Protein AF-A0A0S4IY83-F1 (afdb_monomer)

Mean predicted aligned error: 15.03 Å

Structure (mmCIF, N/CA/C/O backbone):
data_AF-A0A0S4IY83-F1
#
_entry.id   AF-A0A0S4IY83-F1
#
loop_
_atom_site.group_PDB
_atom_site.id
_atom_site.type_symbol
_atom_site.label_atom_id
_atom_site.label_alt_id
_atom_site.label_comp_id
_atom_site.label_asym_id
_atom_site.label_entity_id
_atom_site.label_seq_id
_atom_site.pdbx_PDB_ins_code
_atom_site.Cartn_x
_atom_site.Cartn_y
_atom_site.Cartn_z
_atom_site.occupancy
_atom_site.B_iso_or_equiv
_atom_site.auth_seq_id
_atom_site.auth_comp_id
_atom_site.auth_asym_id
_atom_site.auth_atom_id
_atom_site.pdbx_PDB_model_num
ATOM 1 N N . MET A 1 1 ? 29.555 -14.032 -31.948 1.00 57.41 1 MET A N 1
ATOM 2 C CA . MET A 1 1 ? 28.504 -14.572 -31.059 1.00 57.41 1 MET A CA 1
ATOM 3 C C . MET A 1 1 ? 28.867 -16.002 -30.697 1.00 57.41 1 MET A C 1
ATOM 5 O O . MET A 1 1 ? 29.232 -16.735 -31.604 1.00 57.41 1 MET A O 1
ATOM 9 N N . THR A 1 2 ? 28.786 -16.390 -29.423 1.00 47.66 2 THR A N 1
ATOM 10 C CA . THR A 1 2 ? 29.000 -17.779 -28.971 1.00 47.66 2 THR A CA 1
ATOM 11 C C . THR A 1 2 ? 27.714 -18.272 -28.312 1.00 47.66 2 THR A C 1
ATOM 13 O O . THR A 1 2 ? 27.245 -17.643 -27.371 1.00 47.66 2 THR A O 1
ATOM 16 N N . ILE A 1 3 ? 27.141 -19.362 -28.814 1.00 53.69 3 ILE A N 1
ATOM 17 C CA . ILE A 1 3 ? 25.900 -19.988 -28.346 1.00 53.69 3 ILE A CA 1
ATOM 18 C C . ILE A 1 3 ? 26.266 -21.289 -27.637 1.00 53.69 3 ILE A C 1
ATOM 20 O O . ILE A 1 3 ? 26.930 -22.132 -28.234 1.00 53.69 3 ILE A O 1
ATOM 24 N N . ALA A 1 4 ? 25.866 -21.465 -26.379 1.00 47.69 4 ALA A N 1
ATOM 25 C CA . ALA A 1 4 ? 26.068 -22.721 -25.656 1.00 47.69 4 ALA A CA 1
ATOM 26 C C . ALA A 1 4 ? 25.005 -23.758 -26.065 1.00 47.69 4 ALA A C 1
ATOM 28 O O . ALA A 1 4 ? 23.816 -23.448 -26.107 1.00 47.69 4 ALA A O 1
ATOM 29 N N . HIS A 1 5 ? 25.429 -24.986 -26.367 1.00 48.28 5 HIS A N 1
ATOM 30 C CA . HIS A 1 5 ? 24.540 -26.114 -26.658 1.00 48.28 5 HIS A CA 1
ATOM 31 C C . HIS A 1 5 ? 24.124 -26.796 -25.353 1.00 48.28 5 HIS A C 1
ATOM 33 O O . HIS A 1 5 ? 24.981 -27.202 -24.570 1.00 48.28 5 HIS A O 1
ATOM 39 N N . THR A 1 6 ? 22.821 -26.989 -25.142 1.00 43.00 6 THR A N 1
ATOM 40 C CA . THR A 1 6 ? 22.317 -27.706 -23.959 1.00 43.00 6 THR A CA 1
ATOM 41 C C . THR A 1 6 ? 22.017 -29.181 -24.200 1.00 43.00 6 THR A C 1
ATOM 43 O O . THR A 1 6 ? 21.889 -29.898 -23.220 1.00 43.00 6 THR A O 1
ATOM 46 N N . ASN A 1 7 ? 21.977 -29.681 -25.443 1.00 43.72 7 ASN A N 1
ATOM 47 C CA . ASN A 1 7 ? 21.861 -31.116 -25.736 1.00 43.72 7 ASN A CA 1
ATOM 48 C C . ASN A 1 7 ? 22.362 -31.460 -27.150 1.00 43.72 7 ASN A C 1
ATOM 50 O O . ASN A 1 7 ? 22.123 -30.720 -28.108 1.00 43.72 7 ASN A O 1
ATOM 54 N N . ALA A 1 8 ? 23.032 -32.607 -27.290 1.00 40.47 8 ALA A N 1
ATOM 55 C CA . ALA A 1 8 ? 23.444 -33.149 -28.582 1.00 40.47 8 ALA A CA 1
ATOM 56 C C . ALA A 1 8 ? 22.202 -33.614 -29.366 1.00 40.47 8 ALA A C 1
ATOM 58 O O . ALA A 1 8 ? 21.627 -34.652 -29.049 1.00 40.47 8 ALA A O 1
ATOM 59 N N . GLY A 1 9 ? 21.772 -32.833 -30.361 1.00 46.91 9 GLY A N 1
ATOM 60 C CA . GLY A 1 9 ? 20.674 -33.197 -31.270 1.00 46.91 9 GLY A CA 1
ATOM 61 C C . GLY A 1 9 ? 19.576 -32.145 -31.453 1.00 46.91 9 GLY A C 1
ATOM 62 O O . GLY A 1 9 ? 18.741 -32.320 -32.330 1.00 46.91 9 GLY A O 1
ATOM 63 N N . MET A 1 10 ? 19.574 -31.054 -30.680 1.00 50.41 10 MET A N 1
ATOM 64 C CA . MET A 1 10 ? 18.647 -29.935 -30.896 1.00 50.41 10 MET A CA 1
ATOM 65 C C . MET A 1 10 ? 19.296 -28.847 -31.751 1.00 50.41 10 MET A C 1
ATOM 67 O O . MET A 1 10 ? 20.472 -28.519 -31.571 1.00 50.41 10 MET A O 1
ATOM 71 N N . ALA A 1 11 ? 18.519 -28.287 -32.675 1.00 54.66 11 ALA A N 1
ATOM 72 C CA . ALA A 1 11 ? 18.910 -27.095 -33.398 1.00 54.66 11 ALA A CA 1
ATOM 73 C C . ALA A 1 11 ? 18.962 -25.889 -32.449 1.00 54.66 11 ALA A C 1
ATOM 75 O O . ALA A 1 11 ? 18.054 -25.687 -31.642 1.00 54.66 11 ALA A O 1
ATOM 76 N N . SER A 1 12 ? 20.027 -25.097 -32.539 1.00 55.69 12 SER A N 1
ATOM 77 C CA . SER A 1 12 ? 20.217 -23.917 -31.696 1.00 55.69 12 SER A CA 1
ATOM 78 C C . SER A 1 12 ? 19.825 -22.670 -32.483 1.00 55.69 12 SER A C 1
ATOM 80 O O . SER A 1 12 ? 20.486 -22.320 -33.463 1.00 55.69 12 SER A O 1
ATOM 82 N N . VAL A 1 13 ? 18.752 -22.001 -32.058 1.00 57.94 13 VAL A N 1
ATOM 83 C CA . VAL A 1 13 ? 18.369 -20.664 -32.533 1.00 57.94 13 VAL A CA 1
ATOM 84 C C . VAL A 1 13 ? 18.860 -19.648 -31.512 1.00 57.94 13 VAL A C 1
ATOM 86 O O . VAL A 1 13 ? 18.613 -19.802 -30.317 1.00 57.94 13 VAL A O 1
ATOM 89 N N . GLY A 1 14 ? 19.541 -18.610 -31.983 1.00 59.66 14 GLY A N 1
ATOM 90 C CA . GLY A 1 14 ? 19.834 -17.415 -31.209 1.00 59.66 14 GLY A CA 1
ATOM 91 C C . GLY A 1 14 ? 19.364 -16.185 -31.964 1.00 59.66 14 GLY A C 1
ATOM 92 O O . GLY A 1 14 ? 19.903 -15.867 -33.023 1.00 59.66 14 GLY A O 1
ATOM 93 N N . THR A 1 15 ? 18.392 -15.469 -31.410 1.00 62.25 15 THR A N 1
ATOM 94 C CA . THR A 1 15 ? 17.992 -14.157 -31.932 1.00 62.25 15 THR A CA 1
ATOM 95 C C . THR A 1 15 ? 18.732 -13.064 -31.176 1.00 62.25 15 THR A C 1
ATOM 97 O O . THR A 1 15 ? 18.900 -13.143 -29.962 1.00 62.25 15 THR A O 1
ATOM 100 N N . PHE A 1 16 ? 19.208 -12.061 -31.905 1.00 66.56 16 PHE A N 1
ATOM 101 C CA . PHE A 1 16 ? 19.871 -10.888 -31.368 1.00 66.56 16 PHE A CA 1
ATOM 102 C C . PHE A 1 16 ? 19.255 -9.634 -31.976 1.00 66.56 16 PHE A C 1
ATOM 104 O O . PHE A 1 16 ? 19.022 -9.559 -33.175 1.00 66.56 16 PHE A O 1
ATOM 111 N N . GLY A 1 17 ? 19.014 -8.605 -31.181 1.00 62.25 17 GLY A N 1
ATOM 112 C CA . GLY A 1 17 ? 18.463 -7.375 -31.722 1.00 62.25 17 GLY A CA 1
ATOM 113 C C . GLY A 1 17 ? 18.432 -6.252 -30.716 1.00 62.25 17 GLY A C 1
ATOM 114 O O . GLY A 1 17 ? 18.655 -6.470 -29.527 1.00 62.25 17 GLY A O 1
ATOM 115 N N . VAL A 1 18 ? 18.193 -5.043 -31.217 1.00 60.41 18 VAL A N 1
ATOM 116 C CA . VAL A 1 18 ? 18.024 -3.863 -30.373 1.00 60.41 18 VAL A CA 1
ATOM 117 C C . VAL A 1 18 ? 16.620 -3.345 -30.600 1.00 60.41 18 VAL A C 1
ATOM 119 O O . VAL A 1 18 ? 16.334 -2.729 -31.628 1.00 60.41 18 VAL A O 1
ATOM 122 N N . VAL A 1 19 ? 15.757 -3.623 -29.633 1.00 58.16 19 VAL A N 1
ATOM 123 C CA . VAL A 1 19 ? 14.342 -3.274 -29.678 1.00 58.16 19 VAL A CA 1
ATOM 124 C C . VAL A 1 19 ? 13.986 -2.300 -28.562 1.00 58.16 19 VAL A C 1
ATOM 126 O O . VAL A 1 19 ? 14.682 -2.204 -27.546 1.00 58.16 19 VAL A O 1
ATOM 129 N N . SER A 1 20 ? 12.912 -1.546 -28.769 1.00 55.06 20 SER A N 1
ATOM 130 C CA . SER A 1 20 ? 12.262 -0.756 -27.728 1.00 55.06 20 SER A CA 1
ATOM 131 C C . SER A 1 20 ? 11.648 -1.667 -26.651 1.00 55.06 20 SER A C 1
ATOM 133 O O . SER A 1 20 ? 11.655 -2.895 -26.762 1.00 55.06 20 SER A O 1
ATOM 135 N N . SER A 1 21 ? 11.081 -1.072 -25.598 1.00 52.94 21 SER A N 1
ATOM 136 C CA . SER A 1 21 ? 10.338 -1.808 -24.564 1.00 52.94 21 SER A CA 1
ATOM 137 C C . SER A 1 21 ? 9.157 -2.623 -25.098 1.00 52.94 21 SER A C 1
ATOM 139 O O . SER A 1 21 ? 8.736 -3.554 -24.422 1.00 52.94 21 SER A O 1
ATOM 141 N N . ASP A 1 22 ? 8.656 -2.296 -26.289 1.00 55.28 22 ASP A N 1
ATOM 142 C CA . ASP A 1 22 ? 7.495 -2.934 -26.922 1.00 55.28 22 ASP A CA 1
ATOM 143 C C . ASP A 1 22 ? 7.910 -3.899 -28.049 1.00 55.28 22 ASP A C 1
ATOM 145 O O . ASP A 1 22 ? 7.134 -4.214 -28.951 1.00 55.28 22 ASP A O 1
ATOM 149 N N . MET A 1 23 ? 9.173 -4.346 -28.015 1.00 62.44 23 MET A N 1
ATOM 150 C CA . MET A 1 23 ? 9.819 -5.144 -29.060 1.00 62.44 23 MET A CA 1
ATOM 151 C C . MET A 1 23 ? 9.834 -4.474 -30.446 1.00 62.44 23 MET A C 1
ATOM 153 O O . MET A 1 23 ? 10.066 -5.146 -31.447 1.00 62.44 23 MET A O 1
ATOM 157 N N . GLU A 1 24 ? 9.646 -3.151 -30.531 1.00 67.75 24 GLU A N 1
ATOM 158 C CA . GLU A 1 24 ? 9.754 -2.441 -31.807 1.00 67.75 24 GLU A CA 1
ATOM 159 C C . GLU A 1 24 ? 11.219 -2.226 -32.182 1.00 67.75 24 GLU A C 1
ATOM 161 O O . GLU A 1 24 ? 11.995 -1.633 -31.426 1.00 67.75 24 GLU A O 1
ATOM 166 N N . GLY A 1 25 ? 11.609 -2.682 -33.368 1.00 73.69 25 GLY A N 1
ATOM 167 C CA . GLY A 1 25 ? 12.942 -2.436 -33.905 1.00 73.69 25 GLY A CA 1
ATOM 168 C C . GLY A 1 25 ? 13.515 -3.603 -34.691 1.00 73.69 25 GLY A C 1
ATOM 169 O O . GLY A 1 25 ? 12.908 -4.661 -34.840 1.00 73.69 25 GLY A O 1
ATOM 170 N N . SER A 1 26 ? 14.719 -3.386 -35.204 1.00 80.25 26 SER A N 1
ATOM 171 C CA . SER A 1 26 ? 15.407 -4.365 -36.032 1.00 80.25 26 SER A CA 1
ATOM 172 C C . SER A 1 26 ? 16.166 -5.376 -35.182 1.00 80.25 26 SER A C 1
ATOM 174 O O . SER A 1 26 ? 16.930 -5.033 -34.271 1.00 80.25 26 SER A O 1
ATOM 176 N N . MET A 1 27 ? 16.026 -6.635 -35.553 1.00 79.88 27 MET A N 1
ATOM 177 C CA . MET A 1 27 ? 16.721 -7.767 -34.973 1.00 79.88 27 MET A CA 1
ATOM 178 C C . MET A 1 27 ? 17.273 -8.649 -36.093 1.00 79.88 27 MET A C 1
ATOM 180 O O . MET A 1 27 ? 17.060 -8.439 -37.288 1.00 79.88 27 MET A O 1
ATOM 184 N N . ILE A 1 28 ? 18.030 -9.648 -35.692 1.00 79.88 28 ILE A N 1
ATOM 185 C CA . ILE A 1 28 ? 18.647 -10.627 -36.556 1.00 79.88 28 ILE A CA 1
ATOM 186 C C . ILE A 1 28 ? 18.542 -11.957 -35.827 1.00 79.88 28 ILE A C 1
ATOM 188 O O . ILE A 1 28 ? 18.940 -12.096 -34.672 1.00 79.88 28 ILE A O 1
ATOM 192 N N . SER A 1 29 ? 18.006 -12.955 -36.505 1.00 77.69 29 SER A N 1
ATOM 193 C CA . SER A 1 29 ? 17.962 -14.311 -35.994 1.00 77.69 29 SER A CA 1
ATOM 194 C C . SER A 1 29 ? 19.032 -15.142 -36.682 1.00 77.69 29 SER A C 1
ATOM 196 O O . SER A 1 29 ? 19.112 -15.165 -37.911 1.00 77.69 29 SER A O 1
ATOM 198 N N . CYS A 1 30 ? 19.882 -15.792 -35.892 1.00 75.44 30 CYS A N 1
ATOM 199 C CA . CYS A 1 30 ? 20.878 -16.732 -36.379 1.00 75.44 30 CYS A CA 1
ATOM 200 C C . CYS A 1 30 ? 20.552 -18.140 -35.890 1.00 75.44 30 CYS A C 1
ATOM 202 O O . CYS A 1 30 ? 20.282 -18.380 -34.714 1.00 75.44 30 CYS A O 1
ATOM 204 N N . TYR A 1 31 ? 20.639 -19.088 -36.805 1.00 71.31 31 TYR A N 1
ATOM 205 C CA . TYR A 1 31 ? 20.310 -20.481 -36.596 1.00 71.31 31 TYR A CA 1
ATOM 206 C C . TYR A 1 31 ? 21.505 -21.379 -36.906 1.00 71.31 31 TYR A C 1
ATOM 208 O O . TYR A 1 31 ? 22.272 -21.127 -37.838 1.00 71.31 31 TYR A O 1
ATOM 216 N N . TYR A 1 32 ? 21.629 -22.458 -36.133 1.00 67.88 32 TYR A N 1
ATOM 217 C CA . TYR A 1 32 ? 22.594 -23.530 -36.340 1.00 67.88 32 TYR A CA 1
ATOM 218 C C . TYR A 1 32 ? 21.912 -24.902 -36.137 1.00 67.88 32 TYR A C 1
ATOM 220 O O . TYR A 1 32 ? 21.647 -25.290 -34.998 1.00 67.88 32 TYR A O 1
ATOM 228 N N . GLY A 1 33 ? 21.605 -25.655 -37.208 1.00 62.28 33 GLY A N 1
ATOM 229 C CA . GLY A 1 33 ? 20.875 -26.935 -37.082 1.00 62.28 33 GLY A CA 1
ATOM 230 C C . GLY A 1 33 ? 20.383 -27.582 -38.390 1.00 62.28 33 GLY A C 1
ATOM 231 O O . GLY A 1 33 ? 20.707 -27.111 -39.473 1.00 62.28 33 GLY A O 1
ATOM 232 N N . THR A 1 34 ? 19.687 -28.726 -38.294 1.00 51.72 34 THR A N 1
ATOM 233 C CA . THR A 1 34 ? 19.733 -29.833 -39.280 1.00 51.72 34 THR A CA 1
ATOM 234 C C . THR A 1 34 ? 18.499 -30.097 -40.161 1.00 51.72 34 THR A C 1
ATOM 236 O O . THR A 1 34 ? 18.347 -31.236 -40.591 1.00 51.72 34 THR A O 1
ATOM 239 N N . GLU A 1 35 ? 17.650 -29.126 -40.506 1.00 49.03 35 GLU A N 1
ATOM 240 C CA . GLU A 1 35 ? 16.502 -29.427 -41.403 1.00 49.03 35 GLU A CA 1
ATOM 241 C C . GLU A 1 35 ? 16.567 -28.850 -42.824 1.00 49.03 35 GLU A C 1
ATOM 243 O O . GLU A 1 35 ? 15.743 -29.210 -43.657 1.00 49.03 35 GLU A O 1
ATOM 248 N N . LEU A 1 36 ? 17.604 -28.082 -43.172 1.00 47.09 36 LEU A N 1
ATOM 249 C CA . LEU A 1 36 ? 17.803 -27.582 -44.542 1.00 47.09 36 LEU A CA 1
ATOM 250 C C . LEU A 1 36 ? 19.281 -27.671 -44.967 1.00 47.09 36 LEU A C 1
ATOM 252 O O . LEU A 1 36 ? 19.914 -26.655 -45.179 1.00 47.09 36 LEU A O 1
ATOM 256 N N . ASP A 1 37 ? 19.839 -28.879 -45.085 1.00 41.94 37 ASP A N 1
ATOM 257 C CA . ASP A 1 37 ? 21.208 -29.153 -45.592 1.00 41.94 37 ASP A CA 1
ATOM 258 C C . ASP A 1 37 ? 22.365 -29.111 -44.579 1.00 41.94 37 ASP A C 1
ATOM 260 O O . ASP A 1 37 ? 23.413 -28.526 -44.832 1.00 41.94 37 ASP A O 1
ATOM 264 N N . GLY A 1 38 ? 22.225 -29.811 -43.448 1.00 48.50 38 GLY A N 1
ATOM 265 C CA . GLY A 1 38 ? 23.363 -30.356 -42.692 1.00 48.50 38 GLY A CA 1
ATOM 266 C C . GLY A 1 38 ? 24.571 -29.421 -42.487 1.00 48.50 38 GLY A C 1
ATOM 267 O O . GLY A 1 38 ? 25.527 -29.451 -43.256 1.00 48.50 38 GLY A O 1
ATOM 268 N N . ARG A 1 39 ? 24.607 -28.731 -41.336 1.00 53.09 39 ARG A N 1
ATOM 269 C CA . ARG A 1 39 ? 25.733 -27.919 -40.804 1.00 53.09 39 ARG A CA 1
ATOM 270 C C . ARG A 1 39 ? 25.852 -26.471 -41.298 1.00 53.09 39 ARG A C 1
ATOM 272 O O . ARG A 1 39 ? 26.793 -25.798 -40.871 1.00 53.09 39 ARG A O 1
ATOM 279 N N . SER A 1 40 ? 24.941 -25.951 -42.120 1.00 63.62 40 SER A N 1
ATOM 280 C CA . SER A 1 40 ? 24.985 -24.531 -42.491 1.00 63.62 40 SER A CA 1
ATOM 281 C C . SER A 1 40 ? 24.343 -23.652 -41.419 1.00 63.62 40 SER A C 1
ATOM 283 O O . SER A 1 40 ? 23.155 -23.776 -41.127 1.00 63.62 40 SER A O 1
ATOM 285 N N . ALA A 1 41 ? 25.124 -22.737 -40.854 1.00 72.75 41 ALA A N 1
ATOM 286 C CA . ALA A 1 41 ? 24.567 -21.632 -40.093 1.00 72.75 41 ALA A CA 1
ATOM 287 C C . ALA A 1 41 ? 23.877 -20.650 -41.038 1.00 72.75 41 ALA A C 1
ATOM 289 O O . ALA A 1 41 ? 24.408 -20.349 -42.110 1.00 72.75 41 ALA A O 1
ATOM 290 N N . THR A 1 42 ? 22.737 -20.111 -40.631 1.00 76.50 42 THR A N 1
ATOM 291 C CA . THR A 1 42 ? 22.028 -19.077 -41.385 1.00 76.50 42 THR A CA 1
ATOM 292 C C . THR A 1 42 ? 21.696 -17.928 -40.456 1.00 76.50 42 THR A C 1
ATOM 294 O O . THR A 1 42 ? 21.276 -18.139 -39.327 1.00 76.50 42 THR A O 1
ATOM 297 N N . CYS A 1 43 ? 21.913 -16.701 -40.918 1.00 79.69 43 CYS A N 1
ATOM 298 C CA . CYS A 1 43 ? 21.429 -15.510 -40.239 1.00 79.69 43 CYS A CA 1
ATOM 299 C C . CYS A 1 43 ? 20.479 -14.802 -41.189 1.00 79.69 43 CYS A C 1
ATOM 301 O O . CYS A 1 43 ? 20.785 -14.630 -42.370 1.00 79.69 43 CYS A O 1
ATOM 303 N N . PHE A 1 44 ? 19.326 -14.416 -40.678 1.00 82.00 44 PHE A N 1
ATOM 304 C CA . PHE A 1 44 ? 18.351 -13.636 -41.407 1.00 82.00 44 PHE A CA 1
ATOM 305 C C . PHE A 1 44 ? 17.846 -12.530 -40.512 1.00 82.00 44 PHE A C 1
ATOM 307 O O . PHE A 1 44 ? 17.925 -12.570 -39.286 1.00 82.00 44 PHE A O 1
ATOM 314 N N . ASP A 1 45 ? 17.345 -11.514 -41.168 1.00 86.00 45 ASP A N 1
ATOM 315 C CA . ASP A 1 45 ? 16.942 -10.311 -40.504 1.00 86.00 45 ASP A CA 1
ATOM 316 C C . ASP A 1 45 ? 15.451 -10.335 -40.186 1.00 86.00 45 ASP A C 1
ATOM 318 O O . ASP A 1 45 ? 14.645 -10.783 -41.006 1.00 86.00 45 ASP A O 1
ATOM 322 N N . VAL A 1 46 ? 15.084 -9.861 -38.999 1.00 83.12 46 VAL A N 1
ATOM 323 C CA . VAL A 1 46 ? 13.693 -9.812 -38.538 1.00 83.12 46 VAL A CA 1
ATOM 324 C C . VAL A 1 46 ? 13.400 -8.449 -37.930 1.00 83.12 46 VAL A C 1
ATOM 326 O O . VAL A 1 46 ? 14.252 -7.861 -37.273 1.00 83.12 46 VAL A O 1
ATOM 329 N N . ASP A 1 47 ? 12.200 -7.943 -38.156 1.00 82.75 47 ASP A N 1
ATOM 330 C CA . ASP A 1 47 ? 11.752 -6.658 -37.641 1.00 82.75 47 ASP A CA 1
ATOM 331 C C . ASP A 1 47 ? 10.593 -6.925 -36.669 1.00 82.75 47 ASP A C 1
ATOM 333 O O . ASP A 1 47 ? 9.670 -7.685 -36.978 1.00 82.75 47 ASP A O 1
ATOM 337 N N . GLY A 1 48 ? 10.690 -6.366 -35.463 1.00 75.38 48 GLY A N 1
ATOM 338 C CA . GLY A 1 48 ? 9.676 -6.503 -34.424 1.00 75.38 48 GLY A CA 1
ATOM 339 C C . GLY A 1 48 ? 8.690 -5.338 -34.430 1.00 75.38 48 GLY A C 1
ATOM 340 O O . GLY A 1 48 ? 9.088 -4.186 -34.641 1.00 75.38 48 GLY A O 1
ATOM 341 N N . SER A 1 49 ? 7.414 -5.633 -34.182 1.00 74.12 49 SER A N 1
ATOM 342 C CA . SER A 1 49 ? 6.352 -4.637 -34.015 1.00 74.12 49 SER A CA 1
ATOM 343 C C . SER A 1 49 ? 5.323 -5.106 -32.989 1.00 74.12 49 SER A C 1
ATOM 345 O O . SER A 1 49 ? 4.598 -6.055 -33.260 1.00 74.12 49 SER A O 1
ATOM 347 N N . ASN A 1 50 ? 5.210 -4.429 -31.841 1.00 68.31 50 ASN A N 1
ATOM 348 C CA . ASN A 1 50 ? 4.219 -4.749 -30.801 1.00 68.31 50 ASN A CA 1
ATOM 349 C C . ASN A 1 50 ? 4.192 -6.238 -30.413 1.00 68.31 50 ASN A C 1
ATOM 351 O O . ASN A 1 50 ? 3.136 -6.862 -30.441 1.00 68.31 50 ASN A O 1
ATOM 355 N N . TYR A 1 51 ? 5.348 -6.790 -30.034 1.00 64.19 51 TYR A N 1
ATOM 356 C CA . TYR A 1 51 ? 5.545 -8.211 -29.690 1.00 64.19 51 TYR A CA 1
ATOM 357 C C . TYR A 1 51 ? 5.425 -9.215 -30.851 1.00 64.19 51 TYR A C 1
ATOM 359 O O . TYR A 1 51 ? 5.814 -10.369 -30.669 1.00 64.19 51 TYR A O 1
ATOM 367 N N . ASP A 1 52 ? 5.012 -8.786 -32.047 1.00 69.06 52 ASP A N 1
ATOM 368 C CA . ASP A 1 52 ? 5.073 -9.610 -33.255 1.00 69.06 52 ASP A CA 1
ATOM 369 C C . ASP A 1 52 ? 6.469 -9.544 -33.885 1.00 69.06 52 ASP A C 1
ATOM 371 O O . ASP A 1 52 ? 7.128 -8.498 -33.879 1.00 69.06 52 ASP A O 1
ATOM 375 N N . ILE A 1 53 ? 6.916 -10.657 -34.470 1.00 72.94 53 ILE A N 1
ATOM 376 C CA . ILE A 1 53 ? 8.195 -10.753 -35.183 1.00 72.94 53 ILE A CA 1
ATOM 377 C C . ILE A 1 53 ? 7.919 -11.157 -36.627 1.00 72.94 53 ILE A C 1
ATOM 379 O O . ILE A 1 53 ? 7.359 -12.219 -36.889 1.00 72.94 53 ILE A O 1
ATOM 383 N N . ALA A 1 54 ? 8.368 -10.338 -37.577 1.00 80.44 54 ALA A N 1
ATOM 384 C CA . ALA A 1 54 ? 8.268 -10.637 -38.999 1.00 80.44 54 ALA A CA 1
ATOM 385 C C . ALA A 1 54 ? 9.649 -10.671 -39.652 1.00 80.44 54 ALA A C 1
ATOM 387 O O . ALA A 1 54 ? 10.568 -9.949 -39.267 1.00 80.44 54 ALA A O 1
ATOM 388 N N . ARG A 1 55 ? 9.808 -11.497 -40.689 1.00 82.06 55 ARG A N 1
ATOM 389 C CA . ARG A 1 55 ? 11.034 -11.493 -41.490 1.00 82.06 55 ARG A CA 1
ATOM 390 C C . ARG A 1 55 ? 11.173 -10.160 -42.221 1.00 82.06 55 ARG A C 1
ATOM 392 O O . ARG A 1 55 ? 10.240 -9.715 -42.889 1.00 82.06 55 ARG A O 1
ATOM 399 N N . SER A 1 56 ? 12.353 -9.557 -42.131 1.00 83.12 56 SER A N 1
ATOM 400 C CA . SER A 1 56 ? 12.655 -8.330 -42.853 1.00 83.12 56 SER A CA 1
ATOM 401 C C . SER A 1 56 ? 12.626 -8.598 -44.357 1.00 83.12 56 SER A C 1
ATOM 403 O O . SER A 1 56 ? 13.151 -9.606 -44.837 1.00 83.12 56 SER A O 1
ATOM 405 N N . SER A 1 57 ? 12.024 -7.685 -45.118 1.00 81.62 57 SER A N 1
ATOM 406 C CA . SER A 1 57 ? 11.962 -7.782 -46.586 1.00 81.62 57 SER A CA 1
ATOM 407 C C . SER A 1 57 ? 13.334 -7.638 -47.257 1.00 81.62 57 SER A C 1
ATOM 409 O O . SER A 1 57 ? 13.500 -8.003 -48.422 1.00 81.62 57 SER A O 1
ATOM 411 N N . VAL A 1 58 ? 14.325 -7.131 -46.519 1.00 81.88 58 VAL A N 1
ATOM 412 C CA . VAL A 1 58 ? 15.697 -6.928 -46.978 1.00 81.88 58 VAL A CA 1
ATOM 413 C C . VAL A 1 58 ? 16.657 -7.585 -45.986 1.00 81.88 58 VAL A C 1
ATOM 415 O O . VAL A 1 58 ? 16.616 -7.319 -44.785 1.00 81.88 58 VAL A O 1
ATOM 418 N N . ASN A 1 59 ? 17.560 -8.421 -46.503 1.00 83.00 59 ASN A N 1
ATOM 419 C CA . ASN A 1 59 ? 18.671 -8.959 -45.726 1.00 83.00 59 ASN A CA 1
ATOM 420 C C . ASN A 1 59 ? 19.841 -7.966 -45.762 1.00 83.00 59 ASN A C 1
ATOM 422 O O . ASN A 1 59 ? 20.447 -7.750 -46.811 1.00 83.00 59 ASN A O 1
ATOM 426 N N . TYR A 1 60 ? 20.164 -7.375 -44.618 1.00 83.94 60 TYR A N 1
ATOM 427 C CA . TYR A 1 60 ? 21.317 -6.492 -44.435 1.00 83.94 60 TYR A CA 1
ATOM 428 C C . TYR A 1 60 ? 22.486 -7.222 -43.763 1.00 83.94 60 TYR A C 1
ATOM 430 O O . TYR A 1 60 ? 23.610 -6.719 -43.768 1.00 83.94 60 TYR A O 1
ATOM 438 N N . THR A 1 61 ? 22.230 -8.391 -43.178 1.00 84.62 61 THR A N 1
ATOM 439 C CA . THR A 1 61 ? 23.221 -9.143 -42.414 1.00 84.62 61 THR A CA 1
ATOM 440 C C . THR A 1 61 ? 23.947 -10.155 -43.269 1.00 84.62 61 THR A C 1
ATOM 442 O O . THR A 1 61 ? 23.340 -10.959 -43.973 1.00 84.62 61 THR A O 1
ATOM 445 N N . VAL A 1 62 ? 25.272 -10.152 -43.151 1.00 86.12 62 VAL A N 1
ATOM 446 C CA . VAL A 1 62 ? 26.155 -11.084 -43.845 1.00 86.12 62 VAL A CA 1
ATOM 447 C C . VAL A 1 62 ? 26.839 -11.976 -42.822 1.00 86.12 62 VAL A C 1
ATOM 449 O O . VAL A 1 62 ? 27.592 -11.499 -41.972 1.00 86.12 62 VAL A O 1
ATOM 452 N N . LEU A 1 63 ? 26.604 -13.282 -42.916 1.00 83.81 63 LEU A N 1
ATOM 453 C CA . LEU A 1 63 ? 27.343 -14.271 -42.141 1.00 83.81 63 LEU A CA 1
ATOM 454 C C . LEU A 1 63 ? 28.790 -14.353 -42.660 1.00 83.81 63 LEU A C 1
ATOM 456 O O . LEU A 1 63 ? 29.023 -14.589 -43.841 1.00 83.81 63 LEU A O 1
ATOM 460 N N . LEU A 1 64 ? 29.757 -14.162 -41.765 1.00 85.06 64 LEU A N 1
ATOM 461 C CA . LEU A 1 64 ? 31.194 -14.216 -42.046 1.00 85.06 64 LEU A CA 1
ATOM 462 C C . LEU A 1 64 ? 31.774 -15.609 -41.784 1.00 85.06 64 LEU A C 1
ATOM 464 O O . LEU A 1 64 ? 32.574 -16.110 -42.567 1.00 85.06 64 LEU A O 1
ATOM 468 N N . SER A 1 65 ? 31.410 -16.225 -40.658 1.00 81.88 65 SER A N 1
ATOM 469 C CA . SER A 1 65 ? 31.877 -17.561 -40.291 1.00 81.88 65 SER A CA 1
ATOM 470 C C . SER A 1 65 ? 30.937 -18.229 -39.297 1.00 81.88 65 SER A C 1
ATOM 472 O O . SER A 1 65 ? 30.255 -17.562 -38.519 1.00 81.88 65 SER A O 1
ATOM 474 N N . ALA A 1 66 ? 30.931 -19.558 -39.300 1.00 75.19 66 ALA A N 1
ATOM 475 C CA . ALA A 1 66 ? 30.258 -20.348 -38.287 1.00 75.19 66 ALA A CA 1
ATOM 476 C C . ALA A 1 66 ? 31.082 -21.592 -37.962 1.00 75.19 66 ALA A C 1
ATOM 478 O O . ALA A 1 66 ? 31.458 -22.355 -38.850 1.00 75.19 66 ALA A O 1
ATOM 479 N N . VAL A 1 67 ? 31.374 -21.784 -36.682 1.00 73.62 67 VAL A N 1
ATOM 480 C CA . VAL A 1 67 ? 32.162 -22.899 -36.160 1.00 73.62 67 VAL A CA 1
ATOM 481 C C . VAL A 1 67 ? 31.394 -23.488 -34.995 1.00 73.62 67 VAL A C 1
ATOM 483 O O . VAL A 1 67 ? 31.011 -22.751 -34.099 1.00 73.62 67 VAL A O 1
ATOM 486 N N . SER A 1 68 ? 31.189 -24.797 -34.961 1.00 69.56 68 SER A N 1
ATOM 487 C CA . SER A 1 68 ? 30.608 -25.464 -33.795 1.00 69.56 68 SER A CA 1
ATOM 488 C C . SER A 1 68 ? 31.545 -26.517 -33.227 1.00 69.56 68 SER A C 1
ATOM 490 O O . SER A 1 68 ? 32.399 -27.070 -33.921 1.00 69.56 68 SER A O 1
ATOM 492 N N . ASN A 1 69 ? 31.392 -26.769 -31.934 1.00 68.38 69 ASN A N 1
ATOM 493 C CA . ASN A 1 69 ? 31.983 -27.881 -31.214 1.00 68.38 69 ASN A CA 1
ATOM 494 C C . ASN A 1 69 ? 30.891 -28.584 -30.381 1.00 68.38 69 ASN A C 1
ATOM 496 O O . ASN A 1 69 ? 29.713 -28.243 -30.467 1.00 68.38 69 ASN A O 1
ATOM 500 N N . ALA A 1 70 ? 31.274 -29.576 -29.574 1.00 61.38 70 ALA A N 1
ATOM 501 C CA . ALA A 1 70 ? 30.327 -30.376 -28.793 1.00 61.38 70 ALA A CA 1
ATOM 502 C C . ALA A 1 70 ? 29.545 -29.586 -27.723 1.00 61.38 70 ALA A C 1
ATOM 504 O O . ALA A 1 70 ? 28.528 -30.074 -27.239 1.00 61.38 70 ALA A O 1
ATOM 505 N N . THR A 1 71 ? 30.018 -28.402 -27.328 1.00 58.12 71 THR A N 1
ATOM 506 C CA . THR A 1 71 ? 29.449 -27.611 -26.228 1.00 58.12 71 THR A CA 1
ATOM 507 C C . THR A 1 71 ? 28.981 -26.220 -26.654 1.00 58.12 71 THR A C 1
ATOM 509 O O . THR A 1 71 ? 28.183 -25.614 -25.948 1.00 58.12 71 THR A O 1
ATOM 512 N N . HIS A 1 72 ? 29.442 -25.700 -27.794 1.00 62.72 72 HIS A N 1
ATOM 513 C CA . HIS A 1 72 ? 29.197 -24.333 -28.242 1.00 62.72 72 HIS A CA 1
ATOM 514 C C . HIS A 1 72 ? 29.210 -24.203 -29.772 1.00 62.72 72 HIS A C 1
ATOM 516 O O . HIS A 1 72 ? 29.965 -24.888 -30.462 1.00 62.72 72 HIS A O 1
ATOM 522 N N . ALA A 1 73 ? 28.448 -23.244 -30.295 1.00 65.50 73 ALA A N 1
ATOM 523 C CA . ALA A 1 73 ? 28.522 -22.761 -31.669 1.00 65.50 73 ALA A CA 1
ATOM 524 C C . ALA A 1 73 ? 28.909 -21.276 -31.692 1.00 65.50 73 ALA A C 1
ATOM 526 O O . ALA A 1 73 ? 28.254 -20.438 -31.082 1.00 65.50 73 ALA A O 1
ATOM 527 N N . THR A 1 74 ? 29.971 -20.935 -32.408 1.00 70.31 74 THR A N 1
ATOM 528 C CA . THR A 1 74 ? 30.428 -19.567 -32.636 1.00 70.31 74 THR A CA 1
ATOM 529 C C . THR A 1 74 ? 30.033 -19.120 -34.034 1.00 70.31 74 THR A C 1
ATOM 531 O O . THR A 1 74 ? 30.473 -19.702 -35.022 1.00 70.31 74 THR A O 1
ATOM 534 N N . MET A 1 75 ? 29.251 -18.049 -34.123 1.00 73.50 75 MET A N 1
ATOM 535 C CA . MET A 1 75 ? 28.880 -17.397 -35.377 1.00 73.50 75 MET A CA 1
ATOM 536 C C . MET A 1 75 ? 29.423 -15.972 -35.411 1.00 73.50 75 MET A C 1
ATOM 538 O O . MET A 1 75 ? 29.346 -15.235 -34.423 1.00 73.50 75 MET A O 1
ATOM 542 N N . SER A 1 76 ? 29.969 -15.582 -36.556 1.00 76.12 76 SER A N 1
ATOM 543 C CA . SER A 1 76 ? 30.443 -14.231 -36.837 1.00 76.12 76 SER A CA 1
ATOM 544 C C . SER A 1 76 ? 29.6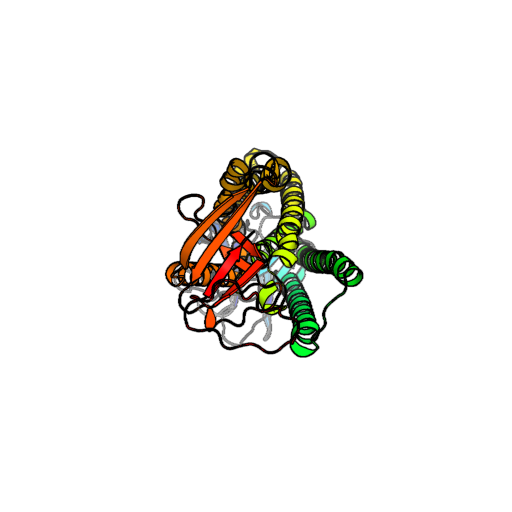63 -13.701 -38.022 1.00 76.12 76 SER A C 1
ATOM 546 O O . SER A 1 76 ? 29.592 -14.363 -39.051 1.00 76.12 76 SER A O 1
ATOM 548 N N . PHE A 1 77 ? 29.092 -12.515 -37.891 1.00 82.12 77 PHE A N 1
ATOM 549 C CA . PHE A 1 77 ? 28.329 -11.842 -38.935 1.00 82.12 77 PHE A CA 1
ATOM 550 C C . PHE A 1 77 ? 28.646 -10.346 -38.892 1.00 82.12 77 PHE A C 1
ATOM 552 O O . PHE A 1 77 ? 29.176 -9.842 -37.898 1.00 82.12 77 PHE A O 1
ATOM 559 N N . VAL A 1 78 ? 28.312 -9.636 -39.962 1.00 84.06 78 VAL A N 1
ATOM 560 C CA . VAL A 1 78 ? 28.377 -8.178 -40.041 1.00 84.06 78 VAL A CA 1
ATOM 561 C C . VAL A 1 78 ? 27.024 -7.638 -40.484 1.00 84.06 78 VAL A C 1
ATOM 563 O O . VAL A 1 78 ? 26.389 -8.196 -41.375 1.00 84.06 78 VAL A O 1
ATOM 566 N N . ALA A 1 79 ? 26.590 -6.554 -39.852 1.00 82.06 79 ALA A N 1
ATOM 567 C CA . ALA A 1 79 ? 25.379 -5.826 -40.201 1.00 82.06 79 ALA A CA 1
ATOM 568 C C . ALA A 1 79 ? 25.656 -4.318 -40.089 1.00 82.06 79 ALA A C 1
ATOM 570 O O . ALA A 1 79 ? 26.458 -3.905 -39.243 1.00 82.06 79 ALA A O 1
ATOM 571 N N . PRO A 1 80 ? 25.034 -3.477 -40.929 1.00 82.56 80 PRO A N 1
ATOM 572 C CA . PRO A 1 80 ? 25.219 -2.036 -40.857 1.00 82.56 80 PRO A CA 1
ATOM 573 C C . PRO A 1 80 ? 24.598 -1.472 -39.573 1.00 82.56 80 PRO A C 1
ATOM 575 O O . PRO A 1 80 ? 23.455 -1.777 -39.237 1.00 82.56 80 PRO A O 1
ATOM 578 N N . ALA A 1 81 ? 25.325 -0.590 -38.882 1.00 74.12 81 ALA A N 1
ATOM 579 C CA . ALA A 1 81 ? 24.852 0.039 -37.644 1.00 74.12 81 ALA A CA 1
ATOM 580 C C . ALA A 1 81 ? 23.534 0.813 -37.835 1.00 74.12 81 ALA A C 1
ATOM 582 O O . ALA A 1 81 ? 22.710 0.851 -36.928 1.00 74.12 81 ALA A O 1
ATOM 583 N N . SER A 1 82 ? 23.300 1.358 -39.035 1.00 79.25 82 SER A N 1
ATOM 584 C CA . SER A 1 82 ? 22.062 2.056 -39.404 1.00 79.25 82 SER A CA 1
ATOM 585 C C . SER A 1 82 ? 20.804 1.193 -39.291 1.00 79.25 82 SER A C 1
ATOM 587 O O . SER A 1 82 ? 19.709 1.739 -39.220 1.00 79.25 82 SER A O 1
ATOM 589 N N . ARG A 1 83 ? 20.941 -0.139 -39.281 1.00 77.06 83 ARG A N 1
ATOM 590 C CA . ARG A 1 83 ? 19.821 -1.062 -39.078 1.00 77.06 83 ARG A CA 1
ATOM 591 C C . ARG A 1 83 ? 19.262 -0.964 -37.660 1.00 77.06 83 ARG A C 1
ATOM 593 O O . ARG A 1 83 ? 18.059 -1.087 -37.450 1.00 77.06 83 ARG A O 1
ATOM 600 N N . PHE A 1 84 ? 20.132 -0.756 -36.683 1.00 77.44 84 PHE A N 1
ATOM 601 C CA . PHE A 1 84 ? 19.774 -0.764 -35.276 1.00 77.44 84 PHE A CA 1
ATOM 602 C C . PHE A 1 84 ? 19.550 0.665 -34.804 1.00 77.44 84 PHE A C 1
ATOM 604 O O . PHE A 1 84 ? 20.401 1.266 -34.158 1.00 77.44 84 PHE A O 1
ATOM 611 N N . GLN A 1 85 ? 18.379 1.212 -35.128 1.00 69.12 85 GLN A N 1
ATOM 612 C CA . GLN A 1 85 ? 18.000 2.588 -34.781 1.00 69.12 85 GLN A CA 1
ATOM 613 C C . GLN A 1 85 ? 18.068 2.890 -33.273 1.00 69.12 85 GLN A C 1
ATOM 615 O O . GLN A 1 85 ? 18.237 4.038 -32.871 1.00 69.12 85 GLN A O 1
ATOM 620 N N . HIS A 1 86 ? 17.968 1.854 -32.439 1.00 66.94 86 HIS A N 1
ATOM 621 C CA . HIS A 1 86 ? 18.043 1.954 -30.985 1.00 66.94 86 HIS A CA 1
ATOM 622 C C . HIS A 1 86 ? 19.444 1.670 -30.428 1.00 66.94 86 HIS A C 1
ATOM 624 O O . HIS A 1 86 ? 19.614 1.641 -29.211 1.00 66.94 86 HIS A O 1
ATOM 630 N N . LEU A 1 87 ? 20.449 1.447 -31.283 1.00 67.06 87 LEU A N 1
ATOM 631 C CA . LEU A 1 87 ? 21.805 1.116 -30.860 1.00 67.06 87 LEU A CA 1
ATOM 632 C C . LEU A 1 87 ? 22.472 2.316 -30.183 1.00 67.06 87 L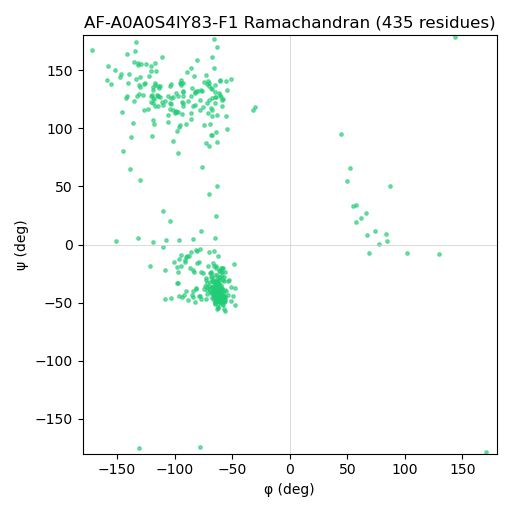EU A C 1
ATOM 634 O O . LEU A 1 87 ? 22.717 3.356 -30.787 1.00 67.06 87 LEU A O 1
ATOM 638 N N . SER A 1 88 ? 22.805 2.139 -28.912 1.00 64.38 88 SER A N 1
ATOM 639 C CA . SER A 1 88 ? 23.525 3.100 -28.085 1.00 64.38 88 SER A CA 1
ATOM 640 C C . SER A 1 88 ? 24.630 2.390 -27.304 1.00 64.38 88 SER A C 1
ATOM 642 O O . SER A 1 88 ? 24.630 1.165 -27.169 1.00 64.38 88 SER A O 1
ATOM 644 N N . ASN A 1 89 ? 25.547 3.161 -26.715 1.00 54.84 89 ASN A N 1
ATOM 645 C CA . ASN A 1 89 ? 26.650 2.622 -25.907 1.00 54.84 89 ASN A CA 1
ATOM 646 C C . ASN A 1 89 ? 26.191 1.848 -24.650 1.00 54.84 89 ASN A C 1
ATOM 648 O O . ASN A 1 89 ? 27.000 1.216 -23.975 1.00 54.84 89 ASN A O 1
ATOM 652 N N . SER A 1 90 ? 24.901 1.921 -24.323 1.00 52.38 90 SER A N 1
ATOM 653 C CA . SER A 1 90 ? 24.248 1.274 -23.183 1.00 52.38 90 SER A CA 1
ATOM 654 C C . SER A 1 90 ? 23.344 0.101 -23.575 1.00 52.38 90 SER A C 1
ATOM 656 O O . SER A 1 90 ? 22.673 -0.455 -22.708 1.00 52.38 90 SER A O 1
ATOM 658 N N . CYS A 1 91 ? 23.296 -0.279 -24.855 1.00 55.84 91 CYS A N 1
ATOM 659 C CA . CYS A 1 91 ? 22.445 -1.376 -25.303 1.00 55.84 91 CYS A CA 1
ATOM 660 C C . CYS A 1 91 ? 22.970 -2.736 -24.837 1.00 55.84 91 CYS A C 1
ATOM 662 O O . CYS A 1 91 ? 24.172 -3.020 -24.877 1.00 55.84 91 CYS A O 1
ATOM 664 N N . LEU A 1 92 ? 22.033 -3.574 -24.407 1.00 53.28 92 LEU A N 1
ATOM 665 C CA . LEU A 1 92 ? 22.257 -4.969 -24.062 1.00 53.28 92 LEU A CA 1
ATOM 666 C C . LEU A 1 92 ? 21.726 -5.835 -25.204 1.00 53.28 92 LEU A C 1
ATOM 668 O O . LEU A 1 92 ? 20.677 -5.543 -25.771 1.00 53.28 92 LEU A O 1
ATOM 672 N N . ILE A 1 93 ? 22.475 -6.873 -25.551 1.00 58.16 93 ILE A N 1
ATOM 673 C CA . ILE A 1 93 ? 22.082 -7.907 -26.500 1.00 58.16 93 ILE A CA 1
ATOM 674 C C . ILE A 1 93 ? 21.501 -9.046 -25.674 1.00 58.16 93 ILE A C 1
ATOM 676 O O . ILE A 1 93 ? 22.263 -9.791 -25.061 1.00 58.16 93 ILE A O 1
ATOM 680 N N . SER A 1 94 ? 20.182 -9.175 -25.641 1.00 54.47 94 SER A N 1
ATOM 681 C CA . SER A 1 94 ? 19.529 -10.295 -24.965 1.00 54.47 94 SER A CA 1
ATOM 682 C C . SER A 1 94 ? 19.520 -11.520 -25.873 1.00 54.47 94 SER A C 1
ATOM 684 O O . SER A 1 94 ? 19.189 -11.430 -27.055 1.00 54.47 94 SER A O 1
ATOM 686 N N . TYR A 1 95 ? 19.927 -12.659 -25.320 1.00 55.88 95 TYR A N 1
ATOM 687 C CA . TYR A 1 95 ? 19.864 -13.956 -25.979 1.00 55.88 95 TYR A CA 1
ATOM 688 C C . TYR A 1 95 ? 18.605 -14.692 -25.540 1.00 55.88 95 TYR A C 1
ATOM 690 O O . TYR A 1 95 ? 18.496 -15.093 -24.382 1.00 55.88 95 TYR A O 1
ATOM 698 N N . CYS A 1 96 ? 17.693 -14.910 -26.477 1.00 54.47 96 CYS A N 1
ATOM 699 C CA . CYS A 1 96 ? 16.501 -15.712 -26.252 1.00 54.47 96 CYS A CA 1
ATOM 700 C C . CYS A 1 96 ? 16.685 -17.071 -26.921 1.00 54.47 96 CYS A C 1
ATOM 702 O O . CYS A 1 96 ? 16.902 -17.145 -28.133 1.00 54.47 96 CYS A O 1
ATOM 704 N N . TRP A 1 97 ? 16.599 -18.143 -26.134 1.00 52.88 97 TRP A N 1
ATOM 705 C CA . TRP A 1 97 ? 16.494 -19.492 -26.675 1.00 52.88 97 TRP A CA 1
ATOM 706 C C . TRP A 1 97 ? 15.015 -19.825 -26.846 1.00 52.88 97 TRP A C 1
ATOM 708 O O . TRP A 1 97 ? 14.320 -20.089 -25.866 1.00 52.88 97 TRP A O 1
ATOM 718 N N . THR A 1 98 ? 14.531 -19.783 -28.085 1.00 55.78 98 THR A N 1
ATOM 719 C CA . THR A 1 98 ? 13.187 -20.246 -28.439 1.00 55.78 98 THR A CA 1
ATOM 720 C C . THR A 1 98 ? 13.271 -21.434 -29.399 1.00 55.78 98 THR A C 1
ATOM 722 O O . THR A 1 98 ? 14.227 -21.542 -30.177 1.00 55.78 98 THR A O 1
ATOM 725 N N . PRO A 1 99 ? 12.298 -22.362 -29.353 1.00 57.84 99 PRO A N 1
ATOM 726 C CA . PRO A 1 99 ? 12.165 -23.371 -30.394 1.00 57.84 99 PRO A CA 1
ATOM 727 C C . PRO A 1 99 ? 11.917 -22.694 -31.755 1.00 57.84 99 PRO A C 1
ATOM 729 O O . PRO A 1 99 ? 11.212 -21.692 -31.846 1.00 57.84 99 PRO A O 1
ATOM 732 N N . TYR A 1 100 ? 12.533 -23.222 -32.812 1.00 59.31 100 TYR A N 1
ATOM 733 C CA . TYR A 1 100 ? 12.330 -22.766 -34.191 1.00 59.31 100 TYR A CA 1
ATOM 734 C C . TYR A 1 100 ? 10.998 -23.294 -34.726 1.00 59.31 100 TYR A C 1
ATOM 736 O O . TYR A 1 100 ? 10.746 -24.494 -34.606 1.00 59.31 100 TYR A O 1
ATOM 744 N N . ASP A 1 101 ? 10.189 -22.439 -35.347 1.00 63.38 101 ASP A N 1
ATOM 745 C CA . ASP A 1 101 ? 9.081 -22.875 -36.193 1.00 63.38 101 ASP A CA 1
ATOM 746 C C . ASP A 1 101 ? 9.616 -23.118 -37.614 1.00 63.38 101 ASP A C 1
ATOM 748 O O . ASP A 1 101 ? 9.978 -22.181 -38.336 1.00 63.38 101 ASP A O 1
ATOM 752 N N . ALA A 1 102 ? 9.697 -24.395 -37.999 1.00 61.41 102 ALA A N 1
ATOM 753 C CA . ALA A 1 102 ? 10.188 -24.816 -39.307 1.00 61.41 102 ALA A CA 1
ATOM 754 C C . ALA A 1 102 ? 9.246 -24.425 -40.458 1.00 61.41 102 ALA A C 1
ATOM 756 O O . ALA A 1 102 ? 9.720 -24.182 -41.569 1.00 61.41 102 ALA A O 1
ATOM 757 N N . ASP A 1 103 ? 7.941 -24.302 -40.202 1.00 63.34 103 ASP A N 1
ATOM 758 C CA . ASP A 1 103 ? 6.959 -23.932 -41.220 1.00 63.34 103 ASP A CA 1
ATOM 759 C C . ASP A 1 103 ? 7.026 -22.421 -41.492 1.00 63.34 103 ASP A C 1
ATOM 761 O O . ASP A 1 103 ? 7.127 -21.981 -42.643 1.00 63.34 103 ASP A O 1
ATOM 765 N N . ALA A 1 104 ? 7.064 -21.607 -40.431 1.00 64.81 104 ALA A N 1
ATOM 766 C CA . ALA A 1 104 ? 7.147 -20.148 -40.538 1.00 64.81 104 ALA A CA 1
ATOM 767 C C . ALA A 1 104 ? 8.561 -19.625 -40.852 1.00 64.81 104 ALA A C 1
ATOM 769 O O . ALA A 1 104 ? 8.724 -18.468 -41.245 1.00 64.81 104 ALA A O 1
ATOM 770 N N . HIS A 1 105 ? 9.585 -20.467 -40.693 1.00 62.53 105 HIS A N 1
ATOM 771 C CA . HIS A 1 105 ? 10.998 -20.091 -40.741 1.00 62.53 105 HIS A CA 1
ATOM 772 C C . HIS A 1 105 ? 11.365 -18.968 -39.752 1.00 62.53 105 HIS A C 1
ATOM 774 O O . HIS A 1 105 ? 12.231 -18.133 -40.039 1.00 62.53 105 HIS A O 1
ATOM 780 N N . LEU A 1 106 ? 10.704 -18.938 -38.593 1.00 64.56 106 LEU A N 1
ATOM 781 C CA . LEU A 1 106 ? 10.830 -17.897 -37.574 1.00 64.56 106 LEU A CA 1
ATOM 782 C C . LEU A 1 106 ? 11.023 -18.517 -36.178 1.00 64.56 106 LEU A C 1
ATOM 784 O O . LEU A 1 106 ? 10.644 -19.665 -35.948 1.00 64.56 106 LEU A O 1
ATOM 788 N N . PRO A 1 107 ? 11.628 -17.791 -35.223 1.00 58.53 107 PRO A N 1
ATOM 789 C CA . PRO A 1 107 ? 11.598 -18.193 -33.818 1.00 58.53 107 PRO A CA 1
ATOM 790 C C . PRO A 1 107 ? 10.146 -18.239 -33.314 1.00 58.53 107 PRO A C 1
ATOM 792 O O . PRO A 1 107 ? 9.369 -17.351 -33.662 1.00 58.53 107 PRO A O 1
ATOM 795 N N . HIS A 1 108 ? 9.783 -19.221 -32.478 1.00 61.16 108 HIS A N 1
ATOM 796 C CA . HIS A 1 108 ? 8.482 -19.195 -31.798 1.00 61.16 108 HIS A CA 1
ATOM 797 C C . HIS A 1 108 ? 8.320 -17.893 -31.006 1.00 61.16 108 HIS A C 1
ATOM 799 O O . HIS A 1 108 ? 9.268 -17.435 -30.358 1.00 61.16 108 HIS A O 1
ATOM 805 N N . GLU A 1 109 ? 7.107 -17.337 -31.033 1.00 55.53 109 GLU A N 1
ATOM 806 C CA . GLU A 1 109 ? 6.727 -16.188 -30.216 1.00 55.53 109 GLU A CA 1
ATOM 807 C C . GLU A 1 109 ? 7.073 -16.417 -28.741 1.00 55.53 109 GLU A C 1
ATOM 809 O O . GLU A 1 109 ? 6.918 -17.515 -28.191 1.00 55.53 109 GLU A O 1
ATOM 814 N N . HIS A 1 110 ? 7.515 -15.343 -28.088 1.00 50.69 110 HIS A N 1
ATOM 815 C CA . HIS A 1 110 ? 7.691 -15.293 -26.647 1.00 50.69 110 HIS A CA 1
ATOM 816 C C . HIS A 1 110 ? 6.330 -15.464 -25.966 1.00 50.69 110 HIS A C 1
ATOM 818 O O . HIS A 1 110 ? 5.632 -14.495 -25.675 1.00 50.69 110 HIS A O 1
ATOM 824 N N . SER A 1 111 ? 5.925 -16.707 -25.700 1.00 40.34 111 SER A N 1
ATOM 825 C CA . SER A 1 111 ? 4.774 -16.941 -24.832 1.00 40.34 111 SER A CA 1
ATOM 826 C C . SER A 1 111 ? 5.094 -16.354 -23.454 1.00 40.34 111 SER A C 1
ATOM 828 O O . SER A 1 111 ? 6.150 -16.631 -22.881 1.00 40.34 111 SER A O 1
ATOM 830 N N . SER A 1 112 ? 4.185 -15.531 -22.934 1.00 44.09 112 SER A N 1
ATOM 831 C CA . SER A 1 112 ? 4.322 -14.654 -21.760 1.00 44.09 112 SER A CA 1
ATOM 832 C C . SER A 1 112 ? 4.551 -15.358 -20.405 1.00 44.09 112 SER A C 1
ATOM 834 O O . SER A 1 112 ? 4.181 -14.827 -19.359 1.00 44.09 112 SER A O 1
ATOM 836 N N . GLY A 1 113 ? 5.089 -16.576 -20.388 1.00 41.00 113 GLY A N 1
ATOM 837 C CA . GLY A 1 113 ? 5.297 -17.376 -19.180 1.00 41.00 113 GLY A CA 1
ATOM 838 C C . GLY A 1 113 ? 6.480 -18.345 -19.227 1.00 41.00 113 GLY A C 1
ATOM 839 O O . GLY A 1 113 ? 6.670 -19.082 -18.262 1.00 41.00 113 GLY A O 1
ATOM 840 N N . ALA A 1 114 ? 7.271 -18.354 -20.303 1.00 41.91 114 ALA A N 1
ATOM 841 C CA . ALA A 1 114 ? 8.441 -19.219 -20.451 1.00 41.91 114 ALA A CA 1
ATOM 842 C C . ALA A 1 114 ? 9.673 -18.408 -20.882 1.00 41.91 114 ALA A C 1
ATOM 844 O O . ALA A 1 114 ? 10.300 -18.698 -21.897 1.00 41.91 114 ALA A O 1
ATOM 845 N N . ASP A 1 115 ? 10.021 -17.374 -20.112 1.00 45.34 115 ASP A N 1
ATOM 846 C CA . ASP A 1 115 ? 11.313 -16.703 -20.269 1.00 45.34 115 ASP A CA 1
ATOM 847 C C . ASP A 1 115 ? 12.424 -17.661 -19.827 1.00 45.34 115 ASP A C 1
ATOM 849 O O . ASP A 1 115 ? 12.752 -17.811 -18.646 1.00 45.34 115 ASP A O 1
ATOM 853 N N . HIS A 1 116 ? 12.985 -18.375 -20.799 1.00 45.31 116 HIS A N 1
ATOM 854 C CA . HIS A 1 116 ? 14.227 -19.108 -20.631 1.00 45.31 116 HIS A CA 1
ATOM 855 C C . HIS A 1 116 ? 15.338 -18.071 -20.456 1.00 45.31 116 HIS A C 1
ATOM 857 O O . HIS A 1 116 ? 15.624 -17.332 -21.393 1.00 45.31 116 HIS A O 1
ATOM 863 N N . GLY A 1 117 ? 15.892 -17.996 -19.239 1.00 47.28 117 GLY A N 1
ATOM 864 C CA . GLY A 1 117 ? 16.804 -16.944 -18.775 1.00 47.28 117 GLY A CA 1
ATOM 865 C C . GLY A 1 117 ? 17.690 -16.371 -19.875 1.00 47.28 117 GLY A C 1
ATOM 866 O O . GLY A 1 117 ? 18.503 -17.088 -20.464 1.00 47.28 117 GLY A O 1
ATOM 867 N N . THR A 1 118 ? 17.506 -15.082 -20.164 1.00 52.38 118 THR A N 1
ATOM 868 C CA . THR A 1 118 ? 18.251 -14.443 -21.238 1.00 52.38 118 THR A CA 1
ATOM 869 C C . THR A 1 118 ? 19.624 -14.036 -20.732 1.00 52.38 118 THR A C 1
ATOM 871 O O . THR A 1 118 ? 19.794 -13.432 -19.673 1.00 52.38 118 THR A O 1
ATOM 874 N N . VAL A 1 119 ? 20.655 -14.403 -21.482 1.00 52.72 119 VAL A N 1
ATOM 875 C CA . VAL A 1 119 ? 21.995 -13.874 -21.244 1.00 52.72 119 VAL A CA 1
ATOM 876 C C . VAL A 1 119 ? 22.071 -12.542 -21.977 1.00 52.72 119 VAL A C 1
ATOM 878 O O . VAL A 1 119 ? 21.900 -12.499 -23.193 1.00 52.72 119 VAL A O 1
ATOM 881 N N . SER A 1 120 ? 22.308 -11.455 -21.246 1.00 56.59 120 SER A N 1
ATOM 882 C CA . SER A 1 120 ? 22.375 -10.106 -21.806 1.00 56.59 120 SER A CA 1
ATOM 883 C C . SER A 1 120 ? 23.827 -9.666 -21.957 1.00 56.59 120 SER A C 1
ATOM 885 O O . SER A 1 120 ? 24.531 -9.504 -20.970 1.00 56.59 120 SER A O 1
ATOM 887 N N . VAL A 1 121 ? 24.315 -9.442 -23.175 1.00 57.38 121 VAL A N 1
ATOM 888 C CA . VAL A 1 121 ? 25.705 -9.016 -23.421 1.00 57.38 121 VAL A CA 1
ATOM 889 C C . VAL A 1 121 ? 25.754 -7.517 -23.692 1.00 57.38 121 VAL A C 1
ATOM 891 O O . VAL A 1 121 ? 25.063 -7.027 -24.580 1.00 57.38 121 VAL A O 1
ATOM 894 N N . ASN A 1 122 ? 26.577 -6.761 -22.967 1.00 59.22 122 ASN A N 1
ATOM 895 C CA . ASN A 1 122 ? 26.768 -5.341 -23.273 1.00 59.22 122 ASN A CA 1
ATOM 896 C C . ASN A 1 122 ? 27.421 -5.169 -24.654 1.00 59.22 122 ASN A C 1
ATOM 898 O O . ASN A 1 122 ? 28.486 -5.730 -24.915 1.00 59.22 122 ASN A O 1
ATOM 902 N N . PHE A 1 123 ? 26.799 -4.359 -25.515 1.00 59.28 123 PHE A N 1
ATOM 903 C CA . PHE A 1 123 ? 27.207 -4.205 -26.913 1.00 59.28 123 PHE A CA 1
ATOM 904 C C . PHE A 1 123 ? 28.628 -3.641 -27.087 1.00 59.28 123 PHE A C 1
ATOM 906 O O . PHE A 1 123 ? 29.329 -4.012 -28.023 1.00 59.28 123 PHE A O 1
ATOM 913 N N . VAL A 1 124 ? 29.069 -2.757 -26.187 1.00 56.16 124 VAL A N 1
ATOM 914 C CA . VAL A 1 124 ? 30.372 -2.080 -26.289 1.00 56.16 124 VAL A CA 1
ATOM 915 C C . VAL A 1 124 ? 31.465 -2.852 -25.557 1.00 56.16 124 VAL A C 1
ATOM 917 O O . VAL A 1 124 ? 32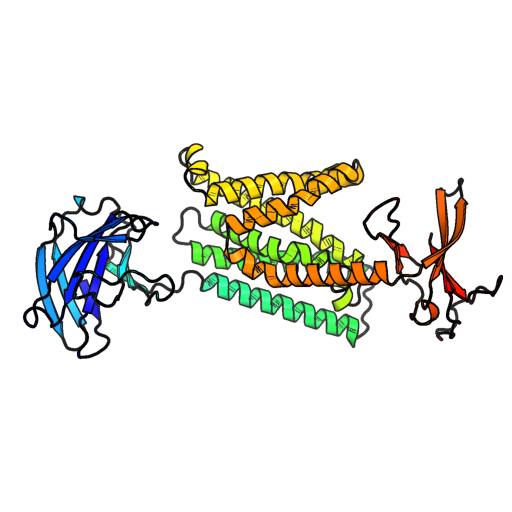.575 -2.980 -26.066 1.00 56.16 124 VAL A O 1
ATOM 920 N N . SER A 1 125 ? 31.175 -3.354 -24.356 1.00 58.62 125 SER A N 1
ATOM 921 C CA . SER A 1 125 ? 32.181 -4.010 -23.515 1.00 58.62 125 SER A CA 1
ATOM 922 C C . SER A 1 125 ? 32.284 -5.518 -23.735 1.00 58.62 125 SER A C 1
ATOM 924 O O . SER A 1 125 ? 33.254 -6.123 -23.285 1.00 58.62 125 SER A O 1
ATOM 926 N N . GLY A 1 126 ? 31.297 -6.142 -24.388 1.00 56.59 126 GLY A N 1
ATOM 927 C CA . GLY A 1 126 ? 31.231 -7.594 -24.570 1.00 56.59 126 GLY A CA 1
ATOM 928 C C . GLY A 1 126 ? 31.008 -8.376 -23.271 1.00 56.59 126 GLY A C 1
ATOM 929 O O . GLY A 1 126 ? 31.100 -9.602 -23.274 1.00 56.59 126 GLY A O 1
ATOM 930 N N . ILE A 1 127 ? 30.730 -7.690 -22.155 1.00 59.28 127 ILE A N 1
ATOM 931 C CA . ILE A 1 127 ? 30.507 -8.328 -20.856 1.00 59.28 127 ILE A CA 1
ATOM 932 C C . ILE A 1 127 ? 29.160 -9.045 -20.882 1.00 59.28 127 ILE A C 1
ATOM 934 O O . ILE A 1 127 ? 28.118 -8.426 -21.100 1.00 59.28 127 ILE A O 1
ATOM 938 N N . VAL A 1 128 ? 29.210 -10.350 -20.630 1.00 57.31 128 VAL A N 1
ATOM 939 C CA . VAL A 1 128 ? 28.058 -11.221 -20.403 1.00 57.31 128 VAL A CA 1
ATOM 940 C C . VAL A 1 128 ? 27.454 -10.877 -19.040 1.00 57.31 128 VAL A C 1
ATOM 942 O O . VAL A 1 128 ? 28.090 -11.084 -18.009 1.00 57.31 128 VAL A O 1
ATOM 945 N N . MET A 1 129 ? 26.242 -10.333 -19.032 1.00 53.88 129 MET A N 1
ATOM 946 C CA . MET A 1 129 ? 25.424 -10.157 -17.838 1.00 53.88 129 MET A CA 1
ATOM 947 C C . MET A 1 129 ? 24.412 -11.297 -17.790 1.00 53.88 129 MET A C 1
ATOM 949 O O . MET A 1 129 ? 23.542 -11.419 -18.652 1.00 53.88 129 MET A O 1
ATOM 953 N N . GLU A 1 130 ? 24.544 -12.157 -16.789 1.00 54.00 130 GLU A N 1
ATOM 954 C CA . GLU A 1 130 ? 23.479 -13.088 -16.438 1.00 54.00 130 GLU A CA 1
ATOM 955 C C . GLU A 1 130 ? 22.302 -12.238 -15.946 1.00 54.00 130 GLU A C 1
ATOM 957 O O . GLU A 1 130 ? 22.476 -11.415 -15.040 1.00 54.00 130 GLU A O 1
ATOM 962 N N . GLU A 1 131 ? 21.134 -12.350 -16.582 1.00 47.56 131 GLU A N 1
ATOM 963 C CA . GLU A 1 131 ? 19.945 -11.633 -16.136 1.00 47.56 131 GLU A CA 1
ATOM 964 C C . GLU A 1 131 ? 19.481 -12.259 -14.815 1.00 47.56 131 GLU A C 1
ATOM 966 O O . GLU A 1 131 ? 18.667 -13.179 -14.754 1.00 47.56 131 GLU A O 1
ATOM 971 N N . VAL A 1 132 ? 20.078 -11.792 -13.717 1.00 50.44 132 VAL A N 1
ATOM 972 C CA . VAL A 1 132 ? 19.576 -12.056 -12.375 1.00 50.44 132 VAL A CA 1
ATOM 973 C C . VAL A 1 132 ? 18.167 -11.488 -12.360 1.00 50.44 132 VAL A C 1
ATOM 975 O O . VAL A 1 132 ? 18.001 -10.293 -12.598 1.00 50.44 132 VAL A O 1
ATOM 978 N N . ASN A 1 133 ? 17.179 -12.355 -12.118 1.00 55.44 133 ASN A N 1
ATOM 979 C CA . ASN A 1 133 ? 15.762 -12.016 -12.017 1.00 55.44 133 ASN A CA 1
ATOM 980 C C . ASN A 1 133 ? 15.591 -10.571 -11.488 1.00 55.44 133 ASN A C 1
ATOM 982 O O . ASN A 1 133 ? 16.036 -10.306 -10.363 1.00 55.44 133 ASN A O 1
ATOM 986 N N . PRO A 1 134 ? 14.980 -9.644 -12.258 1.00 55.62 134 PRO A N 1
ATOM 987 C CA . PRO A 1 134 ? 14.959 -8.201 -11.962 1.00 55.62 134 PRO A CA 1
ATOM 988 C C . PRO A 1 134 ? 14.206 -7.819 -10.669 1.00 55.62 134 PRO A C 1
ATOM 990 O O . PRO A 1 134 ? 14.028 -6.637 -10.356 1.00 55.62 134 PRO A O 1
ATOM 993 N N . TYR A 1 135 ? 13.762 -8.822 -9.910 1.00 67.44 135 TYR A N 1
ATOM 994 C CA . TYR A 1 135 ? 13.051 -8.724 -8.642 1.00 67.44 135 TYR A CA 1
ATOM 995 C C . TYR A 1 135 ? 13.801 -9.377 -7.466 1.00 67.44 135 TYR A C 1
ATOM 997 O O . TYR A 1 135 ? 13.279 -9.413 -6.349 1.00 67.44 135 TYR A O 1
ATOM 1005 N N . ALA A 1 136 ? 15.007 -9.922 -7.674 1.00 77.75 136 ALA A N 1
ATOM 1006 C CA . ALA A 1 136 ? 15.715 -10.706 -6.659 1.00 77.75 136 ALA A CA 1
ATOM 1007 C C . ALA A 1 136 ? 16.051 -9.889 -5.397 1.00 77.75 136 ALA A C 1
ATOM 1009 O O . ALA A 1 136 ? 15.916 -10.390 -4.270 1.00 77.75 136 ALA A O 1
ATOM 1010 N N . ASN A 1 137 ? 16.445 -8.618 -5.551 1.00 88.44 137 ASN A N 1
ATOM 1011 C CA . ASN A 1 137 ? 16.755 -7.780 -4.395 1.00 88.44 137 ASN A CA 1
ATOM 1012 C C . ASN A 1 137 ? 15.474 -7.392 -3.658 1.00 88.44 137 ASN A C 1
ATOM 1014 O O . ASN A 1 137 ? 15.414 -7.547 -2.438 1.00 88.44 137 ASN A O 1
ATOM 1018 N N . ARG A 1 138 ? 14.425 -6.944 -4.355 1.00 88.38 138 ARG A N 1
ATOM 1019 C CA . ARG A 1 138 ? 13.144 -6.614 -3.712 1.00 88.38 138 ARG A CA 1
ATOM 1020 C C . ARG A 1 138 ? 12.518 -7.805 -3.004 1.00 88.38 138 ARG A C 1
ATOM 1022 O O . ARG A 1 138 ? 12.094 -7.655 -1.862 1.00 88.38 138 ARG A O 1
ATOM 1029 N N . PHE A 1 139 ? 12.545 -8.993 -3.605 1.00 88.44 139 PHE A N 1
ATOM 1030 C CA . PHE A 1 139 ? 12.098 -10.225 -2.952 1.00 88.44 139 PHE A CA 1
ATOM 1031 C C . PHE A 1 139 ? 12.847 -10.478 -1.635 1.00 88.44 139 PHE A C 1
ATOM 1033 O O . PHE A 1 139 ? 12.234 -10.768 -0.603 1.00 88.44 139 PHE A O 1
ATOM 1040 N N . THR A 1 140 ? 14.169 -10.287 -1.640 1.00 91.06 140 THR A N 1
ATOM 1041 C CA . THR A 1 140 ? 14.996 -10.367 -0.427 1.00 91.06 140 THR A CA 1
ATOM 1042 C C . THR A 1 140 ? 14.573 -9.316 0.606 1.00 91.06 140 THR A C 1
ATOM 1044 O O . THR A 1 140 ? 14.369 -9.645 1.775 1.00 91.06 140 THR A O 1
ATOM 1047 N N . GLY A 1 141 ? 14.370 -8.066 0.181 1.00 93.12 141 GLY A N 1
ATOM 1048 C CA . GLY A 1 141 ? 13.894 -6.976 1.034 1.00 93.12 141 GLY A CA 1
ATOM 1049 C C . GLY A 1 141 ? 12.541 -7.277 1.689 1.00 93.12 141 GLY A C 1
ATOM 1050 O O . GLY A 1 141 ? 12.405 -7.143 2.907 1.00 93.12 141 GLY A O 1
ATOM 1051 N N . TYR A 1 142 ? 11.562 -7.757 0.917 1.00 92.75 142 TYR A N 1
ATOM 1052 C CA . TYR A 1 142 ? 10.251 -8.157 1.434 1.00 92.75 142 TYR A CA 1
ATOM 1053 C C . TYR A 1 142 ? 10.336 -9.338 2.396 1.00 92.75 142 TYR A C 1
ATOM 1055 O O . TYR A 1 142 ? 9.662 -9.330 3.424 1.00 92.75 142 TYR A O 1
ATOM 1063 N N . THR A 1 143 ? 11.199 -10.316 2.119 1.00 92.44 143 THR A N 1
ATOM 1064 C CA . THR A 1 143 ? 11.415 -11.468 3.006 1.00 92.44 143 THR A CA 1
ATOM 1065 C C . THR A 1 143 ? 11.990 -11.035 4.356 1.00 92.44 143 THR A C 1
ATOM 1067 O O . THR A 1 143 ? 11.499 -11.459 5.404 1.00 92.44 143 THR A O 1
ATOM 1070 N N . ILE A 1 144 ? 12.981 -10.135 4.351 1.00 94.88 144 ILE A N 1
ATOM 1071 C CA . ILE A 1 144 ? 13.560 -9.562 5.576 1.00 94.88 144 ILE A CA 1
ATOM 1072 C C . ILE A 1 144 ? 12.484 -8.823 6.378 1.00 94.88 144 ILE A C 1
ATOM 1074 O O . ILE A 1 144 ? 12.326 -9.056 7.577 1.00 94.88 144 ILE A O 1
ATOM 1078 N N . VAL A 1 145 ? 11.722 -7.949 5.720 1.00 95.25 145 VAL A N 1
ATOM 1079 C CA . VAL A 1 145 ? 10.683 -7.143 6.370 1.00 95.25 145 VAL A CA 1
ATOM 1080 C C . VAL A 1 145 ? 9.550 -8.010 6.921 1.00 95.25 145 VAL A C 1
ATOM 1082 O O . VAL A 1 145 ? 9.099 -7.778 8.044 1.00 95.25 145 VAL A O 1
ATOM 1085 N N . LEU A 1 146 ? 9.132 -9.046 6.192 1.00 93.06 146 LEU A N 1
ATOM 1086 C CA . LEU A 1 146 ? 8.164 -10.027 6.672 1.00 93.06 146 LEU A CA 1
ATOM 1087 C C . LEU A 1 146 ? 8.681 -10.742 7.927 1.00 93.06 146 LEU A C 1
ATOM 1089 O O . LEU A 1 146 ? 7.950 -10.846 8.910 1.00 93.06 146 LEU A O 1
ATOM 1093 N N . GLY A 1 147 ? 9.948 -11.167 7.933 1.00 93.62 147 GLY A N 1
ATOM 1094 C CA . GLY A 1 147 ? 10.591 -11.761 9.106 1.00 93.62 147 GLY A CA 1
ATOM 1095 C C . GLY A 1 147 ? 10.581 -10.826 10.320 1.00 93.62 147 GLY A C 1
ATOM 1096 O O . GLY A 1 147 ? 10.148 -11.226 11.401 1.00 93.62 147 GLY A O 1
ATOM 1097 N N . ILE A 1 148 ? 10.975 -9.560 10.136 1.00 94.44 148 ILE A N 1
ATOM 1098 C CA . ILE A 1 148 ? 10.942 -8.532 11.191 1.00 94.44 148 ILE A CA 1
ATOM 1099 C C . ILE A 1 148 ? 9.519 -8.356 11.733 1.00 94.44 148 ILE A C 1
ATOM 1101 O O . ILE A 1 148 ? 9.316 -8.346 12.949 1.00 94.44 148 ILE A O 1
ATOM 1105 N N . MET A 1 149 ? 8.526 -8.246 10.847 1.00 91.75 149 MET A N 1
ATOM 1106 C CA . MET A 1 149 ? 7.127 -8.056 11.223 1.00 91.75 149 MET A CA 1
ATOM 1107 C C . MET A 1 149 ? 6.579 -9.250 12.016 1.00 91.75 149 MET A C 1
ATOM 1109 O O . MET A 1 149 ? 5.934 -9.050 13.046 1.00 91.75 149 MET A O 1
ATOM 1113 N N . LEU A 1 150 ? 6.857 -10.482 11.577 1.00 92.38 150 LEU A N 1
ATOM 1114 C CA . LEU A 1 150 ? 6.413 -11.701 12.258 1.00 92.38 150 LEU A CA 1
ATOM 1115 C C . LEU A 1 150 ? 7.069 -11.856 13.633 1.00 92.38 150 LEU A C 1
ATOM 1117 O O . LEU A 1 150 ? 6.375 -12.157 14.603 1.00 92.38 150 LEU A O 1
ATOM 1121 N N . ILE A 1 151 ? 8.374 -11.591 13.746 1.00 93.94 151 ILE A N 1
ATOM 1122 C CA . ILE A 1 151 ? 9.092 -11.627 15.028 1.00 93.94 151 ILE A CA 1
ATOM 1123 C C . ILE A 1 151 ? 8.538 -10.562 15.980 1.00 93.94 151 ILE A C 1
ATOM 1125 O O . ILE A 1 151 ? 8.240 -10.869 17.134 1.00 93.94 151 ILE A O 1
ATOM 1129 N N . ALA A 1 152 ? 8.345 -9.327 15.508 1.00 91.31 152 ALA A N 1
ATOM 1130 C CA . ALA A 1 152 ? 7.786 -8.250 16.322 1.00 91.31 152 ALA A CA 1
ATOM 1131 C C . ALA A 1 152 ? 6.365 -8.578 16.808 1.00 91.31 152 ALA A C 1
ATOM 1133 O O . ALA A 1 152 ? 6.048 -8.362 17.980 1.00 91.31 152 ALA A O 1
ATOM 1134 N N . LEU A 1 153 ? 5.524 -9.145 15.935 1.00 89.69 153 LEU A N 1
ATOM 1135 C CA . LEU A 1 153 ? 4.172 -9.574 16.286 1.00 89.69 153 LEU A CA 1
ATOM 1136 C C . LEU A 1 153 ? 4.196 -10.719 17.304 1.00 89.69 153 LEU A C 1
ATOM 1138 O O . LEU A 1 153 ? 3.472 -10.664 18.295 1.00 89.69 153 LEU A O 1
ATOM 1142 N N . MET A 1 154 ? 5.056 -11.718 17.099 1.00 91.56 154 MET A N 1
ATOM 1143 C CA . MET A 1 154 ? 5.226 -12.846 18.014 1.00 91.56 154 MET A CA 1
ATOM 1144 C C . MET A 1 154 ? 5.670 -12.375 19.402 1.00 91.56 154 MET A C 1
ATOM 1146 O O . MET A 1 154 ? 5.046 -12.748 20.392 1.00 91.56 154 MET A O 1
ATOM 1150 N N . ILE A 1 155 ? 6.693 -11.517 19.489 1.00 90.25 155 ILE A N 1
ATOM 1151 C CA . ILE A 1 155 ? 7.159 -10.942 20.761 1.00 90.25 155 ILE A CA 1
ATOM 1152 C C . ILE A 1 155 ? 6.022 -10.182 21.444 1.00 90.25 155 ILE A C 1
ATOM 1154 O O . ILE A 1 155 ? 5.774 -10.375 22.632 1.00 90.25 155 ILE A O 1
ATOM 1158 N N . ALA A 1 156 ? 5.296 -9.345 20.703 1.00 86.94 156 ALA A N 1
ATOM 1159 C CA . ALA A 1 156 ? 4.217 -8.552 21.273 1.00 86.94 156 ALA A CA 1
ATOM 1160 C C . ALA A 1 156 ? 3.056 -9.429 21.785 1.00 86.94 156 ALA A C 1
ATOM 1162 O O . ALA A 1 156 ? 2.532 -9.173 22.870 1.00 86.94 156 ALA A O 1
ATOM 1163 N N . VAL A 1 157 ? 2.701 -10.499 21.065 1.00 87.50 157 VAL A N 1
ATOM 1164 C CA . VAL A 1 157 ? 1.715 -11.494 21.516 1.00 87.50 157 VAL A CA 1
ATOM 1165 C C . VAL A 1 157 ? 2.214 -12.229 22.760 1.00 87.50 157 VAL A C 1
ATOM 1167 O O . VAL A 1 157 ? 1.484 -12.301 23.747 1.00 87.50 157 VAL A O 1
ATOM 1170 N N . LEU A 1 158 ? 3.454 -12.724 22.768 1.00 88.69 158 LEU A N 1
ATOM 1171 C CA . LEU A 1 158 ? 4.025 -13.421 23.923 1.00 88.69 158 LEU A CA 1
ATOM 1172 C C . LEU A 1 158 ? 4.067 -12.517 25.160 1.00 88.69 158 LEU A C 1
ATOM 1174 O O . LEU A 1 158 ? 3.625 -12.926 26.228 1.00 88.69 158 LEU A O 1
ATOM 1178 N N . CYS A 1 159 ? 4.521 -11.270 25.033 1.00 86.31 159 CYS A N 1
ATOM 1179 C CA . CYS A 1 159 ? 4.573 -10.345 26.161 1.00 86.31 159 CYS A CA 1
ATOM 1180 C C . CYS A 1 159 ? 3.174 -9.991 26.684 1.00 86.31 159 CYS A C 1
ATOM 1182 O O . CYS A 1 159 ? 2.936 -10.078 27.888 1.00 86.31 159 CYS A O 1
ATOM 1184 N N . VAL A 1 160 ? 2.249 -9.583 25.808 1.00 83.62 160 VAL A N 1
ATOM 1185 C CA . VAL A 1 160 ? 0.958 -9.022 26.243 1.00 83.62 160 VAL A CA 1
ATOM 1186 C C . VAL A 1 160 ? -0.075 -10.107 26.542 1.00 83.62 160 VAL A C 1
ATOM 1188 O O . VAL A 1 160 ? -0.758 -10.030 27.561 1.00 83.62 160 VAL A O 1
ATOM 1191 N N . ARG A 1 161 ? -0.204 -11.122 25.678 1.00 82.38 161 ARG A N 1
ATOM 1192 C CA . ARG A 1 161 ? -1.235 -12.165 25.814 1.00 82.38 161 ARG A CA 1
ATOM 1193 C C . ARG A 1 161 ? -0.814 -13.292 26.743 1.00 82.38 161 ARG A C 1
ATOM 1195 O O . ARG A 1 161 ? -1.632 -13.722 27.546 1.00 82.38 161 ARG A O 1
ATOM 1202 N N . VAL A 1 162 ? 0.427 -13.766 26.626 1.00 85.31 162 VAL A N 1
ATOM 1203 C CA . VAL A 1 162 ? 0.915 -14.901 27.429 1.00 85.31 162 VAL A CA 1
ATOM 1204 C C . VAL A 1 162 ? 1.503 -14.412 28.751 1.00 85.31 162 VAL A C 1
ATOM 1206 O O . VAL A 1 162 ? 1.144 -14.913 29.809 1.00 85.31 162 VAL A O 1
ATOM 1209 N N . GLY A 1 163 ? 2.362 -13.394 28.702 1.00 83.62 163 GLY A N 1
ATOM 1210 C CA . GLY A 1 163 ? 3.027 -12.832 29.878 1.00 83.62 163 GLY A CA 1
ATOM 1211 C C . GLY A 1 163 ? 2.181 -11.853 30.694 1.00 83.62 163 GLY A C 1
ATOM 1212 O O . GLY A 1 163 ? 2.644 -11.387 31.732 1.00 83.62 163 GLY A O 1
ATOM 1213 N N . GLY A 1 164 ? 0.977 -11.494 30.232 1.00 82.62 164 GLY A N 1
ATOM 1214 C CA . GLY A 1 164 ? 0.095 -10.545 30.922 1.00 82.62 164 GLY A CA 1
ATOM 1215 C C . GLY A 1 164 ? 0.688 -9.139 31.074 1.00 82.62 164 GLY A C 1
ATOM 1216 O O . GLY A 1 164 ? 0.301 -8.394 31.975 1.00 82.62 164 GLY A O 1
ATOM 1217 N N . PHE A 1 165 ? 1.653 -8.764 30.229 1.00 82.75 165 PHE A N 1
ATOM 1218 C CA . PHE A 1 165 ? 2.365 -7.500 30.357 1.00 82.75 165 PHE A CA 1
ATOM 1219 C C . PHE A 1 165 ? 1.451 -6.306 30.075 1.00 82.75 165 PHE A C 1
ATOM 1221 O O . PHE A 1 165 ? 1.014 -6.085 28.943 1.00 82.75 165 PHE A O 1
ATOM 1228 N N . GLN A 1 166 ? 1.228 -5.478 31.095 1.00 82.25 166 GLN A N 1
ATOM 1229 C CA . GLN A 1 166 ? 0.517 -4.210 30.965 1.00 82.25 166 GLN A CA 1
ATOM 1230 C C . GLN A 1 166 ? 1.512 -3.043 31.047 1.00 82.25 166 GLN A C 1
ATOM 1232 O O . GLN A 1 166 ? 2.026 -2.741 32.128 1.00 82.25 166 GLN A O 1
ATOM 1237 N N . PRO A 1 167 ? 1.840 -2.378 29.922 1.00 79.44 167 PRO A N 1
ATOM 1238 C CA . PRO A 1 167 ? 2.786 -1.273 29.939 1.00 79.44 167 PRO A CA 1
ATOM 1239 C C . PRO A 1 167 ? 2.206 -0.075 30.696 1.00 79.44 167 PRO A C 1
ATOM 1241 O O . PRO A 1 167 ? 1.140 0.433 30.351 1.00 79.44 167 PRO A O 1
ATOM 1244 N N . GLY A 1 168 ? 2.951 0.424 31.685 1.00 86.81 168 GLY A N 1
ATOM 1245 C CA . GLY A 1 168 ? 2.668 1.721 32.302 1.00 86.81 168 GLY A CA 1
ATOM 1246 C C . GLY A 1 168 ? 2.805 2.891 31.307 1.00 86.81 168 GLY A C 1
ATOM 1247 O O . GLY A 1 168 ? 3.349 2.711 30.210 1.00 86.81 168 GLY A O 1
ATOM 1248 N N . PRO A 1 169 ? 2.373 4.111 31.681 1.00 86.75 169 PRO A N 1
ATOM 1249 C CA . PRO A 1 169 ? 2.296 5.265 30.775 1.00 86.75 169 PRO A CA 1
ATOM 1250 C C . PRO A 1 169 ? 3.605 5.586 30.040 1.00 86.75 169 PRO A C 1
ATOM 1252 O O . PRO A 1 169 ? 3.598 5.794 28.827 1.00 86.75 169 PRO A O 1
ATOM 1255 N N . THR A 1 170 ? 4.741 5.549 30.742 1.00 87.44 170 THR A N 1
ATOM 1256 C CA . THR A 1 170 ? 6.067 5.820 30.162 1.00 87.44 170 THR A CA 1
ATOM 1257 C C . THR A 1 170 ? 6.441 4.794 29.095 1.00 87.44 170 THR A C 1
ATOM 1259 O O . THR A 1 170 ? 6.878 5.160 28.009 1.00 87.44 170 THR A O 1
ATOM 1262 N N . ARG A 1 171 ? 6.205 3.502 29.360 1.00 86.88 171 ARG A N 1
ATOM 1263 C CA . ARG A 1 171 ? 6.500 2.424 28.403 1.00 86.88 171 ARG A CA 1
ATOM 1264 C C . ARG A 1 171 ? 5.586 2.499 27.184 1.00 86.88 171 ARG A C 1
ATOM 1266 O O . ARG A 1 171 ? 6.035 2.259 26.068 1.00 86.88 171 ARG A O 1
ATOM 1273 N N . LEU A 1 172 ? 4.322 2.878 27.378 1.00 85.75 172 LEU A N 1
ATOM 1274 C CA . LEU A 1 172 ? 3.393 3.112 26.277 1.00 85.75 172 LEU A CA 1
ATOM 1275 C C . LEU A 1 172 ? 3.843 4.285 25.393 1.00 85.75 172 LEU A C 1
ATOM 1277 O O . LEU A 1 172 ? 3.760 4.187 24.170 1.00 85.75 172 LEU A O 1
ATOM 1281 N N . ALA A 1 173 ? 4.356 5.368 25.986 1.00 87.25 173 ALA A N 1
ATOM 1282 C CA . ALA A 1 173 ? 4.946 6.476 25.238 1.00 87.25 173 ALA A CA 1
ATOM 1283 C C . ALA A 1 173 ? 6.176 6.027 24.429 1.00 87.25 173 ALA A C 1
ATOM 1285 O O . ALA A 1 173 ? 6.260 6.334 23.241 1.00 87.25 173 ALA A O 1
ATOM 1286 N N . THR A 1 174 ? 7.070 5.223 25.017 1.00 88.94 174 THR A N 1
ATOM 1287 C CA . THR A 1 174 ? 8.212 4.636 24.297 1.00 88.94 174 THR A CA 1
ATOM 1288 C C . THR A 1 174 ? 7.759 3.773 23.120 1.00 88.94 174 THR A C 1
ATOM 1290 O O . THR A 1 174 ? 8.261 3.943 22.012 1.00 88.94 174 THR A O 1
ATOM 1293 N N . LEU A 1 175 ? 6.768 2.896 23.316 1.00 88.38 175 LEU A N 1
ATOM 1294 C CA . LEU A 1 175 ? 6.219 2.051 22.247 1.00 88.38 175 LEU A CA 1
ATOM 1295 C C . LEU A 1 175 ? 5.594 2.874 21.112 1.00 88.38 175 LEU A C 1
ATOM 1297 O O . LEU A 1 175 ? 5.754 2.526 19.944 1.00 88.38 175 LEU A O 1
ATOM 1301 N N . ARG A 1 176 ? 4.932 3.992 21.433 1.00 89.12 176 ARG A N 1
ATOM 1302 C CA . ARG A 1 176 ? 4.364 4.911 20.431 1.00 89.12 176 ARG A CA 1
ATOM 1303 C C . ARG A 1 176 ? 5.410 5.585 19.547 1.00 89.12 176 ARG A C 1
ATOM 1305 O O . ARG A 1 176 ? 5.045 6.041 18.471 1.00 89.12 176 ARG A O 1
ATOM 1312 N N . VAL A 1 177 ? 6.672 5.636 19.969 1.00 91.69 177 VAL A N 1
ATOM 1313 C CA . VAL A 1 177 ? 7.790 6.137 19.154 1.00 91.69 177 VAL A CA 1
ATOM 1314 C C . VAL A 1 177 ? 8.518 4.984 18.464 1.00 91.69 177 VAL A C 1
ATOM 1316 O O . VAL A 1 177 ? 8.789 5.052 17.268 1.00 91.69 177 VAL A O 1
ATOM 1319 N N . ALA A 1 178 ? 8.787 3.898 19.191 1.00 92.19 178 ALA A N 1
ATOM 1320 C CA . ALA A 1 178 ? 9.537 2.755 18.680 1.00 92.19 178 ALA A CA 1
ATOM 1321 C C . ALA A 1 178 ? 8.832 2.054 17.507 1.00 92.19 178 ALA A C 1
ATOM 1323 O O . ALA A 1 178 ? 9.489 1.691 16.535 1.00 92.19 178 ALA A O 1
ATOM 1324 N N . VAL A 1 179 ? 7.503 1.899 17.558 1.00 92.12 179 VAL A N 1
ATOM 1325 C CA . VAL A 1 179 ? 6.746 1.223 16.490 1.00 92.12 179 VAL A CA 1
ATOM 1326 C C . VAL A 1 179 ? 6.802 2.003 15.164 1.00 92.12 179 VAL A C 1
ATOM 1328 O O . VAL A 1 179 ? 7.166 1.400 14.155 1.00 92.12 179 VAL A O 1
ATOM 1331 N N . PRO A 1 180 ? 6.527 3.324 15.116 1.00 94.31 180 PRO A N 1
ATOM 1332 C CA . PRO A 1 180 ? 6.772 4.129 13.917 1.00 94.31 180 PRO A CA 1
ATOM 1333 C C . PRO A 1 180 ? 8.212 4.074 13.403 1.00 94.31 180 PRO A C 1
ATOM 1335 O O . PRO A 1 180 ? 8.413 3.982 12.197 1.00 94.31 180 PRO A O 1
ATOM 1338 N N . MET A 1 181 ? 9.213 4.087 14.289 1.00 95.31 181 MET A N 1
ATOM 1339 C CA . MET A 1 181 ? 10.619 3.991 13.873 1.00 95.31 181 MET A CA 1
ATOM 1340 C C . MET A 1 181 ? 10.940 2.636 13.235 1.00 95.31 181 MET A C 1
ATOM 1342 O O . MET A 1 181 ? 11.616 2.590 12.211 1.00 95.31 181 MET A O 1
ATOM 1346 N N . LEU A 1 182 ? 10.399 1.543 13.780 1.00 95.00 182 LEU A N 1
ATOM 1347 C CA . LEU A 1 182 ? 10.511 0.217 13.172 1.00 95.00 182 LEU A CA 1
ATOM 1348 C C . LEU A 1 182 ? 9.832 0.172 11.796 1.00 95.00 182 LEU A C 1
ATOM 1350 O O . LEU A 1 182 ? 10.399 -0.370 10.852 1.00 95.00 182 LEU A O 1
ATOM 1354 N N . LEU A 1 183 ? 8.648 0.781 11.657 1.00 95.19 183 LEU A N 1
ATOM 1355 C CA . LEU A 1 183 ? 7.961 0.906 10.367 1.00 95.19 183 LEU A CA 1
ATOM 1356 C C . LEU A 1 183 ? 8.811 1.676 9.350 1.00 95.19 183 LEU A C 1
ATOM 1358 O O . LEU A 1 183 ? 8.955 1.215 8.222 1.00 95.19 183 LEU A O 1
ATOM 1362 N N . LEU A 1 184 ? 9.429 2.793 9.744 1.00 96.81 184 LEU A N 1
ATOM 1363 C CA . LEU A 1 184 ? 10.340 3.543 8.872 1.00 96.81 184 LEU A CA 1
ATOM 1364 C C . LEU A 1 184 ? 11.574 2.726 8.484 1.00 96.81 184 LEU A C 1
ATOM 1366 O O . LEU A 1 184 ? 11.974 2.773 7.326 1.00 96.81 184 LEU A O 1
ATOM 1370 N N . ALA A 1 185 ? 12.144 1.947 9.405 1.00 96.75 185 ALA A N 1
ATOM 1371 C CA . ALA A 1 185 ? 13.266 1.060 9.100 1.00 96.75 185 ALA A CA 1
ATOM 1372 C C . ALA A 1 185 ? 12.878 -0.035 8.088 1.00 96.75 185 ALA A C 1
ATOM 1374 O O . ALA A 1 185 ? 13.644 -0.327 7.168 1.00 96.75 185 ALA A O 1
ATOM 1375 N N . MET A 1 186 ? 11.672 -0.602 8.201 1.00 96.69 186 MET A N 1
ATOM 1376 C CA . MET A 1 186 ? 11.151 -1.571 7.229 1.00 96.69 186 MET A CA 1
ATOM 1377 C C . MET A 1 186 ? 10.924 -0.928 5.854 1.00 96.69 186 MET A C 1
ATOM 1379 O O . MET A 1 186 ? 11.355 -1.477 4.844 1.00 96.69 186 MET A O 1
ATOM 1383 N N . ILE A 1 187 ? 10.327 0.267 5.811 1.00 97.25 187 ILE A N 1
ATOM 1384 C CA . ILE A 1 187 ? 10.137 1.041 4.572 1.00 97.25 187 ILE A CA 1
ATOM 1385 C C . ILE A 1 187 ? 11.489 1.372 3.924 1.00 97.25 187 ILE A C 1
ATOM 1387 O O . ILE A 1 187 ? 11.650 1.207 2.717 1.00 97.25 187 ILE A O 1
ATOM 1391 N N . PHE A 1 188 ? 12.472 1.801 4.718 1.00 97.25 188 PHE A N 1
ATOM 1392 C CA . PHE A 1 188 ? 13.825 2.088 4.245 1.00 97.25 188 PHE A CA 1
ATOM 1393 C C . PHE A 1 188 ? 14.514 0.835 3.688 1.00 97.25 188 PHE A C 1
ATOM 1395 O O . PHE A 1 188 ? 15.182 0.903 2.663 1.00 97.25 188 PHE A O 1
ATOM 1402 N N . THR A 1 189 ? 14.295 -0.327 4.311 1.00 97.00 189 THR A N 1
ATOM 1403 C CA . THR A 1 189 ? 14.798 -1.611 3.801 1.00 97.00 189 THR A CA 1
ATOM 1404 C C . THR A 1 189 ? 14.227 -1.916 2.416 1.00 97.00 189 THR A C 1
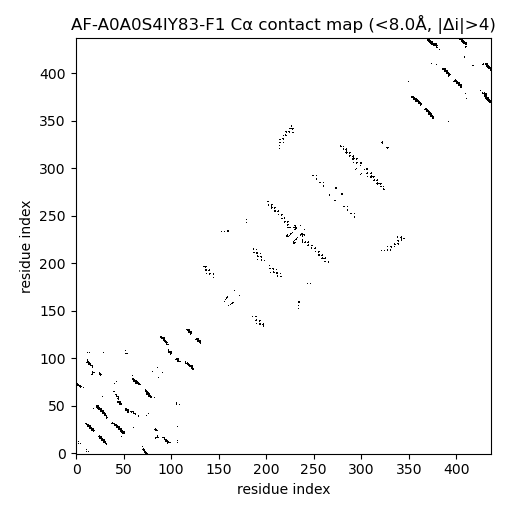ATOM 1406 O O . THR A 1 189 ? 14.994 -2.188 1.496 1.00 97.00 189 THR A O 1
ATOM 1409 N N . VAL A 1 190 ? 12.903 -1.815 2.233 1.00 96.38 190 VAL A N 1
ATOM 1410 C CA . VAL A 1 190 ? 12.271 -1.994 0.909 1.00 96.38 190 VAL A CA 1
ATOM 1411 C C . VAL A 1 190 ? 12.852 -1.009 -0.106 1.00 96.38 190 VAL A C 1
ATOM 1413 O O . VAL A 1 190 ? 13.211 -1.413 -1.208 1.00 96.38 190 VAL A O 1
ATOM 1416 N N . PHE A 1 191 ? 13.014 0.259 0.280 1.00 97.00 191 PHE A N 1
ATOM 1417 C CA . PHE A 1 191 ? 13.610 1.290 -0.567 1.00 97.00 191 PHE A CA 1
ATOM 1418 C C . PHE A 1 191 ? 15.030 0.926 -1.033 1.00 97.00 191 PHE A C 1
ATOM 1420 O O . PHE A 1 191 ? 15.291 0.943 -2.232 1.00 97.00 191 PHE A O 1
ATOM 1427 N N . GLU A 1 192 ? 15.939 0.560 -0.128 1.00 96.62 192 GLU A N 1
ATOM 1428 C CA . GLU A 1 192 ? 17.334 0.247 -0.478 1.00 96.62 192 GLU A CA 1
ATOM 1429 C C . GLU A 1 192 ? 17.448 -0.975 -1.399 1.00 96.62 192 GLU A C 1
ATOM 1431 O O . GLU A 1 192 ? 18.228 -0.973 -2.353 1.00 96.62 192 GLU A O 1
ATOM 1436 N N . TYR A 1 193 ? 16.647 -2.016 -1.161 1.00 95.25 193 TYR A N 1
ATOM 1437 C CA . TYR A 1 193 ? 16.622 -3.180 -2.048 1.00 95.25 193 TYR A CA 1
ATOM 1438 C C . TYR A 1 193 ? 15.986 -2.855 -3.409 1.00 95.25 193 TYR A C 1
ATOM 1440 O O . TYR A 1 193 ? 16.492 -3.313 -4.433 1.00 95.25 193 TYR A O 1
ATOM 1448 N N . ALA A 1 194 ? 14.964 -1.997 -3.454 1.00 93.25 194 ALA A N 1
ATOM 1449 C CA . ALA A 1 194 ? 14.399 -1.503 -4.709 1.00 93.25 194 ALA A CA 1
ATOM 1450 C C . ALA A 1 194 ? 15.390 -0.634 -5.503 1.00 93.25 194 ALA A C 1
ATOM 1452 O O . ALA A 1 194 ? 15.430 -0.716 -6.728 1.00 93.25 194 ALA A O 1
ATOM 1453 N N . VAL A 1 195 ? 16.242 0.160 -4.841 1.00 93.38 195 VAL A N 1
ATOM 1454 C CA . VAL A 1 195 ? 17.307 0.926 -5.518 1.00 93.38 195 VAL A CA 1
ATOM 1455 C C . VAL A 1 195 ? 18.271 0.004 -6.268 1.00 93.38 195 VAL A C 1
ATOM 1457 O O . VAL A 1 195 ? 18.717 0.368 -7.357 1.00 93.38 195 VAL A O 1
ATOM 1460 N N . LYS A 1 196 ? 18.580 -1.178 -5.717 1.00 89.75 196 LYS A N 1
ATOM 1461 C CA . LYS A 1 196 ? 19.455 -2.163 -6.372 1.00 89.75 196 LYS A CA 1
ATOM 1462 C C . LYS A 1 196 ? 18.822 -2.718 -7.647 1.00 89.75 196 LYS A C 1
ATOM 1464 O O . LYS A 1 196 ? 19.473 -2.687 -8.689 1.00 89.75 196 LYS A O 1
ATOM 1469 N N . ASP A 1 197 ? 17.555 -3.129 -7.583 1.00 84.06 197 ASP A N 1
ATOM 1470 C CA . ASP A 1 197 ? 16.821 -3.629 -8.758 1.00 84.06 197 ASP A CA 1
ATOM 1471 C C . ASP A 1 197 ? 16.653 -2.543 -9.828 1.00 84.06 197 ASP A C 1
ATOM 1473 O O . ASP A 1 197 ? 16.803 -2.795 -11.021 1.00 84.06 197 ASP A O 1
ATOM 1477 N N . PHE A 1 198 ? 16.422 -1.293 -9.421 1.00 84.69 198 PHE A N 1
ATOM 1478 C CA . PHE A 1 198 ? 16.291 -0.184 -10.362 1.00 84.69 198 PHE A CA 1
ATOM 1479 C C . PHE A 1 198 ? 17.617 0.438 -10.799 1.00 84.69 198 PHE A C 1
ATOM 1481 O O . PHE A 1 198 ? 17.570 1.415 -11.537 1.00 84.69 198 PHE A O 1
ATOM 1488 N N . SER A 1 199 ? 18.779 -0.088 -10.398 1.00 83.56 199 SER A N 1
ATOM 1489 C CA . SER A 1 199 ? 20.095 0.549 -10.602 1.00 83.56 199 SER A CA 1
ATOM 1490 C C . SER A 1 199 ? 20.403 0.940 -12.054 1.00 83.56 199 SER A C 1
ATOM 1492 O O . SER A 1 199 ? 21.049 1.962 -12.282 1.00 83.56 199 SER A O 1
ATOM 1494 N N . LEU A 1 200 ? 19.885 0.182 -13.025 1.00 75.31 200 LEU A N 1
ATOM 1495 C CA . LEU A 1 200 ? 20.037 0.441 -14.462 1.00 75.31 200 LEU A CA 1
ATOM 1496 C C . LEU A 1 200 ? 18.963 1.379 -15.045 1.00 75.31 200 LEU A C 1
ATOM 1498 O O . LEU A 1 200 ? 19.066 1.810 -16.191 1.00 75.31 200 LEU A O 1
ATOM 1502 N N . LYS A 1 201 ? 17.908 1.699 -14.289 1.00 76.00 201 LYS A N 1
ATOM 1503 C CA . LYS A 1 201 ? 16.816 2.572 -14.735 1.00 76.00 201 LYS A CA 1
ATOM 1504 C C . LYS A 1 201 ? 17.157 4.043 -14.505 1.00 76.00 201 LYS A C 1
ATOM 1506 O O . LYS A 1 201 ? 17.844 4.420 -13.557 1.00 76.00 201 LYS A O 1
ATOM 1511 N N . ILE A 1 202 ? 16.577 4.909 -15.335 1.00 74.88 202 ILE A N 1
ATOM 1512 C CA . ILE A 1 202 ? 16.670 6.362 -15.163 1.00 74.88 202 ILE A CA 1
ATOM 1513 C C . ILE A 1 202 ? 16.083 6.752 -13.800 1.00 74.88 202 ILE A C 1
ATOM 1515 O O . ILE A 1 202 ? 14.940 6.412 -13.484 1.00 74.88 202 ILE A O 1
ATOM 1519 N N . LYS A 1 203 ? 16.883 7.489 -13.017 1.00 82.69 203 LYS A N 1
ATOM 1520 C CA . LYS A 1 203 ? 16.567 7.962 -11.659 1.00 82.69 203 LYS A CA 1
ATOM 1521 C C . LYS A 1 203 ? 16.101 6.824 -10.719 1.00 82.69 203 LYS A C 1
ATOM 1523 O O . LYS A 1 203 ? 14.974 6.860 -10.214 1.00 82.69 203 LYS A O 1
ATOM 1528 N N . PRO A 1 204 ? 16.988 5.867 -10.391 1.00 86.12 204 PRO A N 1
ATOM 1529 C CA . PRO A 1 204 ? 16.646 4.643 -9.653 1.00 86.12 204 PRO A CA 1
ATOM 1530 C C . PRO A 1 204 ? 15.977 4.914 -8.302 1.00 86.12 204 PRO A C 1
ATOM 1532 O O . PRO A 1 204 ? 15.013 4.256 -7.925 1.00 86.12 204 PRO A O 1
ATOM 1535 N N . ARG A 1 205 ? 16.441 5.944 -7.585 1.00 93.75 205 ARG A N 1
ATOM 1536 C CA . ARG A 1 205 ? 15.915 6.315 -6.264 1.00 93.75 205 ARG A CA 1
ATOM 1537 C C . ARG A 1 205 ? 14.476 6.825 -6.306 1.00 93.75 205 ARG A C 1
ATOM 1539 O O . ARG A 1 205 ? 13.712 6.537 -5.394 1.00 93.75 205 ARG A O 1
ATOM 1546 N N . PHE A 1 206 ? 14.088 7.565 -7.345 1.00 94.81 206 PHE A N 1
ATOM 1547 C CA . PHE A 1 206 ? 12.704 8.032 -7.456 1.00 94.81 206 PHE A CA 1
ATOM 1548 C C . PHE A 1 206 ? 11.767 6.877 -7.795 1.00 94.81 206 PHE A C 1
ATOM 1550 O O . PHE A 1 206 ? 10.696 6.794 -7.206 1.00 94.81 206 PHE A O 1
ATOM 1557 N N . ARG A 1 207 ? 12.199 5.922 -8.628 1.00 91.69 207 ARG A N 1
ATOM 1558 C CA . ARG A 1 207 ? 11.451 4.676 -8.871 1.00 91.69 207 ARG A CA 1
ATOM 1559 C C . ARG A 1 207 ? 11.315 3.830 -7.601 1.00 91.69 207 ARG A C 1
ATOM 1561 O O . ARG A 1 207 ? 10.208 3.438 -7.255 1.00 91.69 207 ARG A O 1
ATOM 1568 N N . ALA A 1 208 ? 12.399 3.665 -6.842 1.00 95.12 208 ALA A N 1
ATOM 1569 C CA . ALA A 1 208 ? 12.393 2.949 -5.564 1.00 95.12 208 ALA A CA 1
ATOM 1570 C C . ALA A 1 208 ? 11.461 3.576 -4.508 1.00 95.12 208 ALA A C 1
ATOM 1572 O O . ALA A 1 208 ? 10.895 2.863 -3.684 1.00 95.12 208 ALA A O 1
ATOM 1573 N N . LEU A 1 209 ? 11.255 4.899 -4.532 1.00 97.00 209 LEU A N 1
ATOM 1574 C CA . LEU A 1 209 ? 10.250 5.545 -3.680 1.00 97.00 209 LEU A CA 1
ATOM 1575 C C . LEU A 1 209 ? 8.815 5.160 -4.055 1.00 97.00 209 LEU A C 1
ATOM 1577 O O . LEU A 1 209 ? 7.979 5.090 -3.159 1.00 97.00 209 LEU A O 1
ATOM 1581 N N . GLY A 1 210 ? 8.540 4.876 -5.331 1.00 95.81 210 GLY A N 1
ATOM 1582 C CA . GLY A 1 210 ? 7.256 4.319 -5.764 1.00 95.81 210 GLY A CA 1
ATOM 1583 C C . GLY A 1 210 ? 7.006 2.949 -5.132 1.00 95.81 210 GLY A C 1
ATOM 1584 O O . GLY A 1 210 ? 5.933 2.711 -4.582 1.00 95.81 210 GLY A O 1
ATOM 1585 N N . GLU A 1 211 ? 8.041 2.107 -5.078 1.00 94.69 211 GLU A N 1
ATOM 1586 C CA . GLU A 1 211 ? 7.965 0.798 -4.418 1.00 94.69 211 GLU A CA 1
ATOM 1587 C C . GLU A 1 211 ? 7.776 0.911 -2.900 1.00 94.69 211 GLU A C 1
ATOM 1589 O O . GLU A 1 211 ? 6.960 0.213 -2.292 1.00 94.69 211 GLU A O 1
ATOM 1594 N N . ALA A 1 212 ? 8.474 1.859 -2.269 1.00 97.00 212 ALA A N 1
ATOM 1595 C CA . ALA A 1 212 ? 8.255 2.178 -0.864 1.00 97.00 212 ALA A CA 1
ATOM 1596 C C . ALA A 1 212 ? 6.807 2.647 -0.611 1.00 97.00 212 ALA A C 1
ATOM 1598 O O . ALA A 1 212 ? 6.193 2.233 0.374 1.00 97.00 212 ALA A O 1
ATOM 1599 N N . SER A 1 213 ? 6.231 3.463 -1.502 1.00 97.69 213 SER A N 1
ATOM 1600 C CA . SER A 1 213 ? 4.824 3.875 -1.433 1.00 97.69 213 SER A CA 1
ATOM 1601 C C . SER A 1 213 ? 3.859 2.698 -1.588 1.00 97.69 213 SER A C 1
ATOM 1603 O O . SER A 1 213 ? 2.913 2.603 -0.805 1.00 97.69 213 SER A O 1
ATOM 1605 N N . ALA A 1 214 ? 4.110 1.775 -2.522 1.00 96.06 214 ALA A N 1
ATOM 1606 C CA . ALA A 1 214 ? 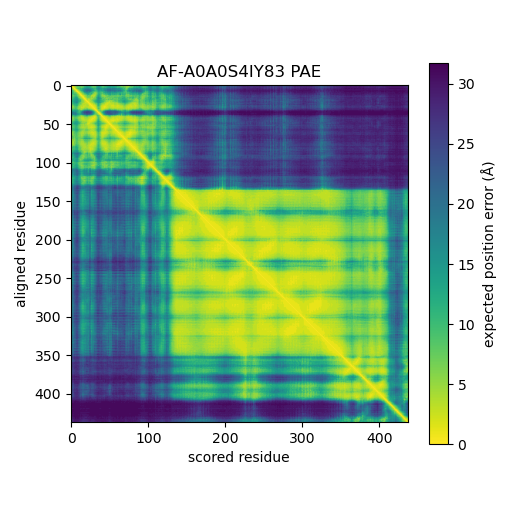3.318 0.555 -2.688 1.00 96.06 214 ALA A CA 1
ATOM 1607 C C . ALA A 1 214 ? 3.329 -0.299 -1.408 1.00 96.06 214 ALA A C 1
ATOM 1609 O O . ALA A 1 214 ? 2.277 -0.719 -0.915 1.00 96.06 214 ALA A O 1
ATOM 1610 N N . PHE A 1 215 ? 4.502 -0.463 -0.791 1.00 96.12 215 PHE A N 1
ATOM 1611 C CA . PHE A 1 215 ? 4.628 -1.146 0.493 1.00 96.12 215 PHE A CA 1
ATOM 1612 C C . PHE A 1 215 ? 3.850 -0.444 1.615 1.00 96.12 215 PHE A C 1
ATOM 1614 O O . PHE A 1 215 ? 3.088 -1.094 2.330 1.00 96.12 215 PHE A O 1
ATOM 1621 N N . ILE A 1 216 ? 3.956 0.881 1.751 1.00 97.44 216 ILE A N 1
ATOM 1622 C CA . ILE A 1 216 ? 3.185 1.636 2.756 1.00 97.44 216 ILE A CA 1
ATOM 1623 C C . ILE A 1 216 ? 1.676 1.461 2.536 1.00 97.44 216 ILE A C 1
ATOM 1625 O O . ILE A 1 216 ? 0.930 1.238 3.493 1.00 97.44 216 ILE A O 1
ATOM 1629 N N . LEU A 1 217 ? 1.227 1.534 1.281 1.00 96.12 217 LEU A N 1
ATOM 1630 C CA . LEU A 1 217 ? -0.175 1.374 0.906 1.00 96.12 217 LEU A CA 1
ATOM 1631 C C . LEU A 1 217 ? -0.698 -0.031 1.242 1.00 96.12 217 LEU A C 1
ATOM 1633 O O . LEU A 1 217 ? -1.825 -0.159 1.716 1.00 96.12 217 LEU A O 1
ATOM 1637 N N . SER A 1 218 ? 0.139 -1.066 1.118 1.00 94.38 218 SER A N 1
ATOM 1638 C CA . SER A 1 218 ? -0.205 -2.430 1.544 1.00 94.38 218 SER A CA 1
ATOM 1639 C C . SER A 1 218 ? -0.455 -2.554 3.054 1.00 94.38 218 SER A C 1
ATOM 1641 O O . SER A 1 218 ? -1.233 -3.399 3.487 1.00 94.38 218 SER A O 1
ATOM 1643 N N . LEU A 1 219 ? 0.138 -1.676 3.873 1.00 93.81 219 LEU A N 1
ATOM 1644 C CA . LEU A 1 219 ? 0.006 -1.708 5.332 1.00 93.81 219 LEU A CA 1
ATOM 1645 C C . LEU A 1 219 ? -1.067 -0.755 5.875 1.00 93.81 219 LEU A C 1
ATOM 1647 O O . LEU A 1 219 ? -1.579 -0.973 6.974 1.00 93.81 219 LEU A O 1
ATOM 1651 N N . ILE A 1 220 ? -1.423 0.304 5.140 1.00 94.94 220 ILE A N 1
ATOM 1652 C CA . ILE A 1 220 ? -2.193 1.445 5.673 1.00 94.94 220 ILE A CA 1
ATOM 1653 C C . ILE A 1 220 ? -3.583 1.074 6.208 1.00 94.94 220 ILE A C 1
ATOM 1655 O O . ILE A 1 220 ? -4.096 1.747 7.110 1.00 94.94 220 ILE A O 1
ATOM 1659 N N . MET A 1 221 ? -4.197 0.007 5.684 1.00 91.50 221 MET A N 1
ATOM 1660 C CA . MET A 1 221 ? -5.520 -0.447 6.126 1.00 91.50 221 MET A CA 1
ATOM 1661 C C . MET A 1 221 ? -5.466 -1.345 7.363 1.00 91.50 221 MET A C 1
ATOM 1663 O O . MET A 1 221 ? -6.456 -1.422 8.092 1.00 91.50 221 MET A O 1
ATOM 1667 N N . ILE A 1 222 ? -4.331 -1.990 7.649 1.00 90.94 222 ILE A N 1
ATOM 1668 C CA . ILE A 1 222 ? -4.210 -2.954 8.752 1.00 90.94 222 ILE A CA 1
ATOM 1669 C C . ILE A 1 222 ? -4.610 -2.320 10.101 1.00 90.94 222 ILE A C 1
ATOM 1671 O O . ILE A 1 222 ? -5.450 -2.903 10.796 1.00 90.94 222 ILE A O 1
ATOM 1675 N N . PRO A 1 223 ? -4.142 -1.105 10.468 1.00 90.50 223 PRO A N 1
ATOM 1676 C CA . PRO A 1 223 ? -4.525 -0.465 11.727 1.00 90.50 223 PRO A CA 1
ATOM 1677 C C . PRO A 1 223 ? -5.982 0.014 11.784 1.00 90.50 223 PRO A C 1
ATOM 1679 O O . PRO A 1 223 ? -6.411 0.486 12.832 1.00 90.50 223 PRO A O 1
ATOM 1682 N N . THR A 1 224 ? -6.744 -0.054 10.683 1.00 89.12 224 THR A N 1
ATOM 1683 C CA . THR A 1 224 ? -8.124 0.470 10.599 1.00 89.12 224 THR A CA 1
ATOM 1684 C C . THR A 1 224 ? -9.201 -0.553 10.981 1.00 89.12 224 THR A C 1
ATOM 1686 O O . THR A 1 224 ? -10.359 -0.180 11.205 1.00 89.12 224 THR A O 1
ATOM 1689 N N . THR A 1 225 ? -8.815 -1.820 11.126 1.00 88.12 225 THR A N 1
ATOM 1690 C CA . THR A 1 225 ? -9.710 -2.936 11.452 1.00 88.12 225 THR A CA 1
ATOM 1691 C C . THR A 1 225 ? -9.999 -3.007 12.957 1.00 88.12 225 THR A C 1
ATOM 1693 O O . THR A 1 225 ? -9.094 -2.901 13.784 1.00 88.12 225 THR A O 1
ATOM 1696 N N . LYS A 1 226 ? -11.278 -3.148 13.334 1.00 83.25 226 LYS A N 1
ATOM 1697 C CA . LYS A 1 226 ? -11.762 -3.008 14.725 1.00 83.25 226 LYS A CA 1
ATOM 1698 C C . LYS A 1 226 ? -11.931 -4.342 15.467 1.00 83.25 226 LYS A C 1
ATOM 1700 O O . LYS A 1 226 ? -11.721 -4.377 16.673 1.00 83.25 226 LYS A O 1
ATOM 1705 N N . HIS A 1 227 ? -12.307 -5.411 14.767 1.00 77.50 227 HIS A N 1
ATOM 1706 C CA . HIS A 1 227 ? -12.731 -6.705 15.321 1.00 77.50 227 HIS A CA 1
ATOM 1707 C C . HIS A 1 227 ? -11.707 -7.827 15.111 1.00 77.50 227 HIS A C 1
ATOM 1709 O O . HIS A 1 227 ? -11.734 -8.810 15.842 1.00 77.50 227 HIS A O 1
ATOM 1715 N N . VAL A 1 228 ? -10.813 -7.694 14.128 1.00 80.31 228 VAL A N 1
ATOM 1716 C CA . VAL A 1 228 ? -9.776 -8.700 13.796 1.00 80.31 228 VAL A CA 1
ATOM 1717 C C . VAL A 1 228 ? -8.379 -8.099 13.644 1.00 80.31 228 VAL A C 1
ATOM 1719 O O . VAL A 1 228 ? -7.436 -8.787 13.276 1.00 80.31 228 VAL A O 1
ATOM 1722 N N . GLY A 1 229 ? -8.236 -6.807 13.936 1.00 75.94 229 GLY A N 1
ATOM 1723 C CA . GLY A 1 229 ? -7.008 -6.061 13.689 1.00 75.94 229 GLY A CA 1
ATOM 1724 C C . GLY A 1 229 ? -5.889 -6.276 14.698 1.00 75.94 229 GLY A C 1
ATOM 1725 O O . GLY A 1 229 ? -6.004 -7.030 15.665 1.00 75.94 229 GLY A O 1
ATOM 1726 N N . LEU A 1 230 ? -4.820 -5.495 14.515 1.00 78.19 230 LEU A N 1
ATOM 1727 C CA . LEU A 1 230 ? -3.658 -5.452 15.412 1.00 78.19 230 LEU A CA 1
ATOM 1728 C C . LEU A 1 230 ? -4.044 -5.259 16.883 1.00 78.19 230 LEU A C 1
ATOM 1730 O O . LEU A 1 230 ? -3.426 -5.861 17.752 1.00 78.19 230 LEU A O 1
ATOM 1734 N N . GLY A 1 231 ? -5.083 -4.469 17.174 1.00 77.19 231 GLY A N 1
ATOM 1735 C CA . GLY A 1 231 ? -5.591 -4.321 18.541 1.00 77.19 231 GLY A CA 1
ATOM 1736 C C . GLY A 1 231 ? -6.002 -5.667 19.141 1.00 77.19 231 GLY A C 1
ATOM 1737 O O . GLY A 1 231 ? -5.530 -6.042 20.211 1.00 77.19 231 GLY A O 1
ATOM 1738 N N . VAL A 1 232 ? -6.794 -6.451 18.410 1.00 77.94 232 VAL A N 1
ATOM 1739 C CA . VAL A 1 232 ? -7.252 -7.764 18.873 1.00 77.94 232 VAL A CA 1
ATOM 1740 C C . VAL A 1 232 ? -6.090 -8.740 18.982 1.00 77.94 232 VAL A C 1
ATOM 1742 O O . VAL A 1 232 ? -5.958 -9.374 20.020 1.00 77.94 232 VAL A O 1
ATOM 1745 N N . ILE A 1 233 ? -5.194 -8.825 18.001 1.00 78.94 233 ILE A N 1
ATOM 1746 C CA . ILE A 1 233 ? -4.042 -9.743 18.080 1.00 78.94 233 ILE A CA 1
ATOM 1747 C C . ILE A 1 233 ? -3.184 -9.429 19.316 1.00 78.94 233 ILE A C 1
ATOM 1749 O O . ILE A 1 233 ? -2.865 -10.312 20.111 1.00 78.94 233 ILE A O 1
ATOM 1753 N N . LEU A 1 234 ? -2.908 -8.146 19.548 1.00 79.75 234 LEU A N 1
ATOM 1754 C CA . LEU A 1 234 ? -2.057 -7.686 20.642 1.00 79.75 234 LEU A CA 1
ATOM 1755 C C . LEU A 1 234 ? -2.767 -7.593 21.997 1.00 79.75 234 LEU A C 1
ATOM 1757 O O . LEU A 1 234 ? -2.123 -7.267 22.984 1.00 79.75 234 LEU A O 1
ATOM 1761 N N . GLY A 1 235 ? -4.080 -7.833 22.077 1.00 73.50 235 GLY A N 1
ATOM 1762 C CA . GLY A 1 235 ? -4.839 -7.631 23.321 1.00 73.50 235 GLY A CA 1
ATOM 1763 C C . GLY A 1 235 ? -4.926 -6.165 23.754 1.00 73.50 235 GLY A C 1
ATOM 1764 O O . GLY A 1 235 ? -5.052 -5.867 24.938 1.00 73.50 235 GLY A O 1
ATOM 1765 N N . SER A 1 236 ? -4.841 -5.247 22.794 1.00 76.62 236 SER A N 1
ATOM 1766 C CA . SER A 1 236 ? -4.939 -3.801 22.976 1.00 76.62 236 SER A CA 1
ATOM 1767 C C . SER A 1 236 ? -6.236 -3.264 22.362 1.00 76.62 236 SER A C 1
ATOM 1769 O O . SER A 1 236 ? -6.862 -3.905 21.519 1.00 76.62 236 SER A O 1
ATOM 1771 N N . SER A 1 237 ? -6.664 -2.062 22.751 1.00 78.00 237 SER A N 1
ATOM 1772 C CA . SER A 1 237 ? -7.811 -1.436 22.090 1.00 78.00 237 SER A CA 1
ATOM 1773 C C . SER A 1 237 ? -7.430 -0.943 20.693 1.00 78.00 237 SER A C 1
ATOM 1775 O O . SER A 1 237 ? -6.315 -0.467 20.458 1.00 78.00 237 SER A O 1
ATOM 1777 N N . TYR A 1 238 ? -8.383 -1.018 19.765 1.00 80.81 238 TYR A N 1
ATOM 1778 C CA . TYR A 1 238 ? -8.249 -0.483 18.408 1.00 80.81 238 TYR A CA 1
ATOM 1779 C C . TYR A 1 238 ? -7.736 0.969 18.396 1.00 80.81 238 TYR A C 1
ATOM 1781 O O . TYR A 1 238 ? -6.812 1.313 17.662 1.00 80.81 238 TYR A O 1
ATOM 1789 N N . GLU A 1 239 ? -8.279 1.811 19.275 1.00 79.88 239 GLU A N 1
ATOM 1790 C CA . GLU A 1 239 ? -7.935 3.233 19.381 1.00 79.88 239 GLU A CA 1
ATOM 1791 C C . GLU A 1 239 ? -6.454 3.470 19.683 1.00 79.88 239 GLU A C 1
ATOM 1793 O O . GLU A 1 239 ? -5.855 4.419 19.175 1.00 79.88 239 GLU A O 1
ATOM 1798 N N . ARG A 1 240 ? -5.838 2.585 20.479 1.00 81.25 240 ARG A N 1
ATOM 1799 C CA . ARG A 1 240 ? -4.412 2.677 20.806 1.00 81.25 240 ARG A CA 1
ATOM 1800 C C . ARG A 1 240 ? -3.525 2.396 19.602 1.00 81.25 240 ARG A C 1
ATOM 1802 O O . ARG A 1 240 ? -2.389 2.850 19.622 1.00 81.25 240 ARG A O 1
ATOM 1809 N N . MET A 1 241 ? -4.017 1.669 18.599 1.00 83.50 241 MET A N 1
ATOM 1810 C CA . MET A 1 241 ? -3.290 1.329 17.370 1.00 83.50 241 MET A CA 1
ATOM 1811 C C . MET A 1 241 ? -3.635 2.262 16.204 1.00 83.50 241 MET A C 1
ATOM 1813 O O . MET A 1 241 ? -2.849 2.392 15.268 1.00 83.50 241 MET A O 1
ATOM 1817 N N . LEU A 1 242 ? -4.769 2.966 16.274 1.00 89.25 242 LEU A N 1
ATOM 1818 C CA . LEU A 1 242 ? -5.263 3.812 15.187 1.00 89.25 242 LEU A CA 1
ATOM 1819 C C . LEU A 1 242 ? -4.309 4.954 14.814 1.00 89.25 242 LEU A C 1
ATOM 1821 O O . LEU A 1 242 ? -4.356 5.419 13.682 1.00 89.25 242 LEU A O 1
ATOM 1825 N N . PHE A 1 243 ? -3.416 5.385 15.714 1.00 91.81 243 PHE A N 1
ATOM 1826 C CA . PHE A 1 243 ? -2.404 6.406 15.403 1.00 91.81 243 PHE A CA 1
ATOM 1827 C C . PHE A 1 243 ? -1.441 5.990 14.275 1.00 91.81 243 PHE A C 1
ATOM 1829 O O . PHE A 1 243 ? -0.859 6.861 13.631 1.00 91.81 243 PHE A O 1
ATOM 1836 N N . LEU A 1 244 ? -1.300 4.686 14.003 1.00 93.50 244 LEU A N 1
ATOM 1837 C CA . LEU A 1 244 ? -0.465 4.175 12.915 1.00 93.50 244 LEU A CA 1
ATOM 1838 C C . LEU A 1 244 ? -1.041 4.504 11.534 1.00 93.50 244 LEU A C 1
ATOM 1840 O O . LEU A 1 244 ? -0.276 4.751 10.611 1.00 93.50 244 LEU A O 1
ATOM 1844 N N . HIS A 1 245 ? -2.367 4.564 11.382 1.00 95.12 245 HIS A N 1
ATOM 1845 C CA . HIS A 1 245 ? -3.001 4.897 10.103 1.00 95.12 245 HIS A CA 1
ATOM 1846 C C . HIS A 1 245 ? -2.647 6.312 9.594 1.00 95.12 245 HIS A C 1
ATOM 1848 O O . HIS A 1 245 ? -2.141 6.418 8.480 1.00 95.12 245 HIS A O 1
ATOM 1854 N N . PRO A 1 246 ? -2.832 7.408 10.366 1.00 94.94 246 PRO A N 1
ATOM 1855 C CA . PRO A 1 246 ? -2.422 8.738 9.924 1.00 94.94 246 PRO A CA 1
ATOM 1856 C C . PRO A 1 246 ? -0.899 8.885 9.823 1.00 94.94 246 PRO A C 1
ATOM 1858 O O . PRO A 1 246 ? -0.440 9.662 8.993 1.00 94.94 246 PRO A O 1
ATOM 1861 N N . PHE A 1 247 ? -0.115 8.139 10.615 1.00 96.19 247 PHE A N 1
ATOM 1862 C CA . PHE A 1 247 ? 1.340 8.091 10.451 1.00 96.19 247 PHE A CA 1
ATOM 1863 C C . PHE A 1 247 ? 1.722 7.527 9.074 1.00 96.19 247 PHE A C 1
ATOM 1865 O O . PHE A 1 247 ? 2.382 8.215 8.301 1.00 96.19 247 PHE A O 1
ATOM 1872 N N . LEU A 1 248 ? 1.223 6.333 8.731 1.00 97.12 248 LEU A N 1
ATOM 1873 C CA . LEU A 1 248 ? 1.425 5.716 7.417 1.00 97.12 248 LEU A CA 1
ATOM 1874 C C . LEU A 1 248 ? 0.868 6.593 6.290 1.00 97.12 248 LEU A C 1
ATOM 1876 O O . LEU A 1 248 ? 1.511 6.717 5.256 1.00 97.12 248 LEU A O 1
ATOM 1880 N N . GLY A 1 249 ? -0.276 7.252 6.493 1.00 97.38 249 GLY A N 1
ATOM 1881 C CA . GLY A 1 249 ? -0.845 8.197 5.529 1.00 97.38 249 GLY A CA 1
ATOM 1882 C C . GLY A 1 249 ? 0.059 9.401 5.256 1.00 97.38 249 GLY A C 1
ATOM 1883 O O . GLY A 1 249 ? 0.250 9.769 4.099 1.00 97.38 249 GLY A O 1
ATOM 1884 N N . ALA A 1 250 ? 0.676 9.979 6.289 1.00 96.94 250 ALA A N 1
ATOM 1885 C CA . ALA A 1 250 ? 1.643 11.062 6.120 1.00 96.94 250 ALA A CA 1
ATOM 1886 C C . ALA A 1 250 ? 2.926 10.580 5.418 1.00 96.94 250 ALA A C 1
ATOM 1888 O O . ALA A 1 250 ? 3.429 11.260 4.521 1.00 96.94 250 ALA A O 1
ATOM 1889 N N . THR A 1 251 ? 3.434 9.394 5.773 1.00 97.56 251 THR A N 1
ATOM 1890 C CA . THR A 1 251 ? 4.596 8.788 5.103 1.00 97.56 251 THR A CA 1
ATOM 1891 C C . THR A 1 251 ? 4.297 8.455 3.639 1.00 97.56 251 THR A C 1
ATOM 1893 O O . THR A 1 251 ? 5.136 8.700 2.772 1.00 97.56 251 THR A O 1
ATOM 1896 N N . LEU A 1 252 ? 3.095 7.957 3.335 1.00 98.06 252 LEU A N 1
ATOM 1897 C CA . LEU A 1 252 ? 2.636 7.699 1.971 1.00 98.06 252 LEU A CA 1
ATOM 1898 C C . LEU A 1 252 ? 2.572 8.998 1.165 1.00 98.06 252 LEU A C 1
ATOM 1900 O O . LEU A 1 252 ? 3.138 9.068 0.081 1.00 98.06 252 LEU A O 1
ATOM 1904 N N . MET A 1 253 ? 1.952 10.044 1.721 1.00 97.69 253 MET A N 1
ATOM 1905 C CA . MET A 1 253 ? 1.861 11.354 1.074 1.00 97.69 253 MET A CA 1
ATOM 1906 C C . MET A 1 253 ? 3.246 11.907 0.732 1.00 97.69 253 MET A C 1
ATOM 1908 O O . MET A 1 253 ? 3.464 12.372 -0.387 1.00 97.69 253 MET A O 1
ATOM 1912 N N . PHE A 1 254 ? 4.191 11.820 1.670 1.00 97.81 254 PHE A N 1
ATOM 1913 C CA . PHE A 1 254 ? 5.570 12.242 1.447 1.00 97.81 254 PHE A CA 1
ATOM 1914 C C . PHE A 1 254 ? 6.254 11.413 0.351 1.00 97.81 254 PHE A C 1
ATOM 1916 O O . PHE A 1 254 ? 6.724 11.976 -0.635 1.00 97.81 254 PHE A O 1
ATOM 1923 N N . THR A 1 255 ? 6.277 10.084 0.489 1.00 98.00 255 THR A N 1
ATOM 1924 C CA . THR A 1 255 ? 6.975 9.192 -0.456 1.00 98.00 255 THR A CA 1
ATOM 1925 C C . THR A 1 255 ? 6.396 9.275 -1.868 1.00 98.00 255 THR A C 1
ATOM 1927 O O . THR A 1 255 ? 7.166 9.460 -2.808 1.00 98.00 255 THR A O 1
ATOM 1930 N N . MET A 1 256 ? 5.065 9.274 -2.021 1.00 97.44 256 MET A N 1
ATOM 1931 C CA . MET A 1 256 ? 4.407 9.421 -3.326 1.00 97.44 256 MET A CA 1
ATOM 1932 C C . MET A 1 256 ? 4.684 10.785 -3.957 1.00 97.44 256 MET A C 1
ATOM 1934 O O . MET A 1 256 ? 4.889 10.871 -5.163 1.00 97.44 256 MET A O 1
ATOM 1938 N N . THR A 1 257 ? 4.724 11.860 -3.163 1.00 97.94 257 THR A N 1
ATOM 1939 C CA . THR A 1 257 ? 5.004 13.206 -3.689 1.00 97.94 257 THR A CA 1
ATOM 1940 C C . THR A 1 257 ? 6.452 13.342 -4.149 1.00 97.94 257 THR A C 1
ATOM 1942 O O . THR A 1 257 ? 6.705 13.923 -5.203 1.00 97.94 257 THR A O 1
ATOM 1945 N N . VAL A 1 258 ? 7.411 12.777 -3.407 1.00 97.81 258 VAL A N 1
ATOM 1946 C CA . VAL A 1 258 ? 8.821 12.766 -3.828 1.00 97.81 258 VAL A CA 1
ATOM 1947 C C . VAL A 1 258 ? 9.026 11.848 -5.038 1.00 97.81 258 VAL A C 1
ATOM 1949 O O . VAL A 1 258 ? 9.771 12.218 -5.944 1.00 97.81 258 VAL A O 1
ATOM 1952 N N . HIS A 1 259 ? 8.343 10.699 -5.094 1.00 96.81 259 HIS A N 1
ATOM 1953 C CA . HIS A 1 259 ? 8.303 9.835 -6.275 1.00 96.81 259 HIS A CA 1
ATOM 1954 C C . HIS A 1 259 ? 7.798 10.613 -7.499 1.00 96.81 259 HIS A C 1
ATOM 1956 O O . HIS A 1 259 ? 8.543 10.758 -8.466 1.00 96.81 259 HIS A O 1
ATOM 1962 N N . MET A 1 260 ? 6.602 11.209 -7.425 1.00 95.12 260 MET A N 1
ATOM 1963 C CA . MET A 1 260 ? 6.003 11.957 -8.536 1.00 95.12 260 MET A CA 1
ATOM 1964 C C . MET A 1 260 ? 6.879 13.137 -8.979 1.00 95.12 260 MET A C 1
ATOM 1966 O O . MET A 1 260 ? 7.194 13.276 -10.159 1.00 95.12 260 MET A O 1
ATOM 1970 N N . GLY A 1 261 ? 7.343 13.959 -8.031 1.00 94.31 261 GLY A N 1
ATOM 1971 C CA . GLY A 1 261 ? 8.221 15.095 -8.322 1.00 94.31 261 GLY A CA 1
ATOM 1972 C C . GLY A 1 261 ? 9.564 14.681 -8.931 1.00 94.31 261 GLY A C 1
ATOM 1973 O O . GLY A 1 261 ? 10.136 15.410 -9.741 1.00 94.31 261 GLY A O 1
ATOM 1974 N N . GLY A 1 262 ? 10.063 13.501 -8.567 1.00 93.06 262 GLY A N 1
ATOM 1975 C CA . GLY A 1 262 ? 11.246 12.894 -9.157 1.00 93.06 262 GLY A CA 1
ATOM 1976 C C . GLY A 1 262 ? 11.026 12.383 -10.578 1.00 93.06 262 GLY A C 1
ATOM 1977 O O . GLY A 1 262 ? 11.874 12.618 -11.440 1.00 93.06 262 GLY A O 1
ATOM 1978 N N . MET A 1 263 ? 9.884 11.737 -10.829 1.00 90.62 263 MET A N 1
ATOM 1979 C CA . MET A 1 263 ? 9.498 11.244 -12.153 1.00 90.62 263 MET A CA 1
ATOM 1980 C C . MET A 1 263 ? 9.214 12.387 -13.134 1.00 90.62 263 MET A C 1
ATOM 1982 O O . MET A 1 263 ? 9.578 12.284 -14.297 1.00 90.62 263 MET A O 1
ATOM 1986 N N . PHE A 1 264 ? 8.712 13.541 -12.685 1.00 91.81 264 PHE A N 1
ATOM 1987 C CA . PHE A 1 264 ? 8.606 14.715 -13.564 1.00 91.81 264 PHE A CA 1
ATOM 1988 C C . PHE A 1 264 ? 9.949 15.170 -14.145 1.00 91.81 264 PHE A C 1
ATOM 1990 O O . PHE A 1 264 ? 9.983 15.714 -15.242 1.00 91.81 264 PHE A O 1
ATOM 1997 N N . LYS A 1 265 ? 11.068 14.914 -13.455 1.00 89.00 265 LYS A N 1
ATOM 1998 C CA . LYS A 1 265 ? 12.411 15.231 -13.968 1.00 89.00 265 LYS A CA 1
ATOM 1999 C C . LYS A 1 265 ? 12.922 14.235 -15.009 1.00 89.00 265 LYS A C 1
ATOM 2001 O O . LYS A 1 265 ? 14.043 14.406 -15.482 1.00 89.00 265 LYS A O 1
ATOM 2006 N N . THR A 1 266 ? 12.179 13.164 -15.288 1.00 83.75 266 THR A N 1
ATOM 2007 C CA . THR A 1 266 ? 12.508 12.217 -16.361 1.00 83.75 266 THR A CA 1
ATOM 2008 C C . THR A 1 266 ? 11.802 12.544 -17.669 1.00 83.75 266 THR A C 1
ATOM 2010 O O . THR A 1 266 ? 12.122 11.918 -18.669 1.00 83.75 266 THR A O 1
ATOM 2013 N N . PHE A 1 267 ? 10.862 13.491 -17.660 1.00 83.88 267 PHE A N 1
ATOM 2014 C CA . PHE A 1 267 ? 10.159 13.954 -18.852 1.00 83.88 267 PHE A CA 1
ATOM 2015 C C . PHE A 1 267 ? 10.883 15.160 -19.451 1.00 83.88 267 PHE A C 1
ATOM 2017 O O . PHE A 1 267 ? 11.338 16.041 -18.717 1.00 83.88 267 PHE A O 1
ATOM 2024 N N . GLU A 1 268 ? 10.988 15.196 -20.775 1.00 85.12 268 GLU A N 1
ATOM 2025 C CA . GLU A 1 268 ? 11.513 16.341 -21.520 1.00 85.12 268 GLU A CA 1
ATOM 2026 C C . GLU A 1 268 ? 10.427 17.403 -21.684 1.00 85.12 268 GLU A C 1
ATOM 2028 O O . GLU A 1 268 ? 10.687 18.602 -21.556 1.00 85.12 268 GLU A O 1
ATOM 2033 N N . THR A 1 269 ? 9.186 16.958 -21.900 1.00 84.56 269 THR A N 1
ATOM 2034 C CA . THR A 1 269 ? 8.020 17.827 -22.038 1.00 84.56 269 THR A CA 1
ATOM 2035 C C . THR A 1 269 ? 6.853 17.353 -21.166 1.00 84.56 269 THR A C 1
ATOM 2037 O O . THR A 1 269 ? 6.723 16.163 -20.879 1.00 84.56 269 THR A O 1
ATOM 2040 N N . PRO A 1 270 ? 5.933 18.247 -20.750 1.00 84.25 270 PRO A N 1
ATOM 2041 C CA . PRO A 1 270 ? 4.746 17.838 -19.994 1.00 84.25 270 PRO A CA 1
ATOM 2042 C C . PRO A 1 270 ? 3.853 16.831 -20.732 1.00 84.25 270 PRO A C 1
ATOM 2044 O O . PRO A 1 270 ? 3.103 16.097 -20.090 1.00 84.25 270 PRO A O 1
ATOM 2047 N N . THR A 1 271 ? 3.917 16.792 -22.067 1.00 86.94 271 THR A N 1
ATOM 2048 C CA . THR A 1 271 ? 3.139 15.851 -22.880 1.00 86.94 271 THR A CA 1
ATOM 2049 C C . THR A 1 271 ? 3.594 14.403 -22.723 1.00 86.94 271 THR A C 1
ATOM 2051 O O . THR A 1 271 ? 2.759 13.512 -22.860 1.00 86.94 271 THR A O 1
ATOM 2054 N N . ASP A 1 272 ? 4.848 14.156 -22.331 1.00 82.19 272 ASP A N 1
ATOM 2055 C CA . ASP A 1 272 ? 5.401 12.804 -22.138 1.00 82.19 272 ASP A CA 1
ATOM 2056 C C . ASP A 1 272 ? 4.652 12.030 -21.039 1.00 82.19 272 ASP A C 1
ATOM 2058 O O . ASP A 1 272 ? 4.530 10.805 -21.088 1.00 82.19 272 ASP A O 1
ATOM 2062 N N . LEU A 1 273 ? 4.078 12.746 -20.062 1.00 85.69 273 LEU A N 1
ATOM 2063 C CA . LEU A 1 273 ? 3.218 12.156 -19.035 1.00 85.69 273 LEU A CA 1
ATOM 2064 C C . LEU A 1 273 ? 2.004 11.446 -19.652 1.00 85.69 273 LEU A C 1
ATOM 2066 O O . LEU A 1 273 ? 1.599 10.392 -19.168 1.00 85.69 273 LEU A O 1
ATOM 2070 N N . PHE A 1 274 ? 1.423 12.034 -20.699 1.00 88.75 274 PHE A N 1
ATOM 2071 C CA . PHE A 1 274 ? 0.183 11.575 -21.324 1.00 88.75 274 PHE A CA 1
ATOM 2072 C C . PHE A 1 274 ? 0.408 10.558 -22.446 1.00 88.75 274 PHE A C 1
ATOM 2074 O O . PHE A 1 274 ? -0.552 9.944 -22.902 1.00 88.75 274 PHE A O 1
ATOM 2081 N N . GLN A 1 275 ? 1.658 10.357 -22.871 1.00 83.69 275 GLN A N 1
ATOM 2082 C CA . GLN A 1 275 ? 2.018 9.362 -23.885 1.00 83.69 275 GLN A CA 1
ATOM 2083 C C . GLN A 1 275 ? 2.042 7.935 -23.328 1.00 83.69 275 GLN A C 1
ATOM 2085 O O . GLN A 1 275 ? 1.874 6.981 -24.079 1.00 83.69 275 GLN A O 1
ATOM 2090 N N . ASN A 1 276 ? 2.223 7.776 -22.014 1.00 84.81 276 ASN A N 1
ATOM 2091 C CA . ASN A 1 276 ? 2.257 6.474 -21.360 1.00 84.81 276 ASN A CA 1
ATOM 2092 C C . ASN A 1 276 ? 1.101 6.344 -20.360 1.00 84.81 276 ASN A C 1
ATOM 2094 O O . ASN A 1 276 ? 1.021 7.072 -19.368 1.00 84.81 276 ASN A O 1
ATOM 2098 N N . THR A 1 277 ? 0.219 5.371 -20.587 1.00 88.44 277 THR A N 1
ATOM 2099 C CA . THR A 1 277 ? -0.977 5.157 -19.762 1.00 88.44 277 THR A CA 1
ATOM 2100 C C . THR A 1 277 ? -0.645 4.840 -18.299 1.00 88.44 277 THR A C 1
ATOM 2102 O O . THR A 1 277 ? -1.340 5.319 -17.403 1.00 88.44 277 THR A O 1
ATOM 2105 N N . GLN A 1 278 ? 0.443 4.111 -18.021 1.00 88.12 278 GLN A N 1
ATOM 2106 C CA . GLN A 1 278 ? 0.874 3.844 -16.644 1.00 88.12 278 GLN A CA 1
ATOM 2107 C C . GLN A 1 278 ? 1.258 5.140 -15.925 1.00 88.12 278 GLN A C 1
ATOM 2109 O O . GLN A 1 278 ? 0.897 5.318 -14.761 1.00 88.12 278 GLN A O 1
ATOM 2114 N N . ASN A 1 279 ? 1.931 6.073 -16.605 1.00 90.81 279 ASN A N 1
ATOM 2115 C CA . ASN A 1 279 ? 2.273 7.377 -16.030 1.00 90.81 279 ASN A CA 1
ATOM 2116 C C . ASN A 1 279 ? 1.015 8.200 -15.713 1.00 90.81 279 ASN A C 1
ATOM 2118 O O . ASN A 1 279 ? 0.940 8.819 -14.649 1.00 90.81 279 ASN A O 1
ATOM 2122 N N . VAL A 1 280 ? 0.003 8.152 -16.586 1.00 94.75 280 VAL A N 1
ATOM 2123 C CA . VAL A 1 280 ? -1.303 8.784 -16.339 1.00 94.75 280 VAL A CA 1
ATOM 2124 C C . VAL A 1 280 ? -1.969 8.191 -15.098 1.00 94.75 280 VAL A C 1
ATOM 2126 O O . VAL A 1 280 ? -2.412 8.945 -14.232 1.00 94.75 280 VAL A O 1
ATOM 2129 N N . TYR A 1 281 ? -2.000 6.863 -14.955 1.00 97.19 281 TYR A N 1
ATOM 2130 C CA . TYR A 1 281 ? -2.557 6.219 -13.762 1.00 97.19 281 TYR A CA 1
ATOM 2131 C C . TYR A 1 281 ? -1.826 6.635 -12.482 1.00 97.19 281 TYR A C 1
ATOM 2133 O O . TYR A 1 281 ? -2.477 7.001 -11.504 1.00 97.19 281 TYR A O 1
ATOM 2141 N N . GLY A 1 282 ? -0.490 6.671 -12.500 1.00 96.50 282 GLY A N 1
ATOM 2142 C CA . GLY A 1 282 ? 0.311 7.120 -11.358 1.00 96.50 282 GLY A CA 1
ATOM 2143 C C . GLY A 1 282 ? 0.025 8.575 -10.975 1.00 96.50 282 GLY A C 1
ATOM 2144 O O . GLY A 1 282 ? -0.169 8.890 -9.798 1.00 96.50 282 GLY A O 1
ATOM 2145 N N . PHE A 1 283 ? -0.096 9.458 -11.970 1.00 97.00 283 PHE A N 1
ATOM 2146 C CA . PHE A 1 283 ? -0.441 10.860 -11.751 1.00 97.00 283 PHE A CA 1
ATOM 2147 C C . PHE A 1 283 ? -1.844 11.029 -11.158 1.00 97.00 283 PHE A C 1
ATOM 2149 O O . PHE A 1 283 ? -2.017 11.743 -10.169 1.00 97.00 283 PHE A O 1
ATOM 2156 N N . VAL A 1 284 ? -2.845 10.334 -11.704 1.00 98.19 284 VAL A N 1
ATOM 2157 C CA . VAL A 1 284 ? -4.223 10.378 -11.195 1.00 98.19 284 VAL A CA 1
ATOM 2158 C C . VAL A 1 284 ? -4.301 9.817 -9.769 1.00 98.19 284 VAL A C 1
ATOM 2160 O O . VAL A 1 284 ? -4.947 10.423 -8.909 1.00 98.19 284 VAL A O 1
ATOM 2163 N N . ALA A 1 285 ? -3.592 8.721 -9.474 1.00 98.19 285 ALA A N 1
ATOM 2164 C CA . ALA A 1 285 ? -3.487 8.174 -8.120 1.00 98.19 285 ALA A CA 1
ATOM 2165 C C . ALA A 1 285 ? -2.900 9.198 -7.135 1.00 98.19 285 ALA A C 1
ATOM 2167 O O . ALA A 1 285 ? -3.411 9.353 -6.023 1.00 98.19 285 ALA A O 1
ATOM 2168 N N . TRP A 1 286 ? -1.862 9.934 -7.545 1.00 98.25 286 TRP A N 1
ATOM 2169 C CA . TRP A 1 286 ? -1.251 10.984 -6.730 1.00 98.25 286 TRP A CA 1
ATOM 2170 C C . TRP A 1 286 ? -2.207 12.156 -6.462 1.00 98.25 286 TRP A C 1
ATOM 2172 O O . TRP A 1 286 ? -2.322 12.583 -5.311 1.00 98.25 286 TRP A O 1
ATOM 2182 N N . ILE A 1 287 ? -2.958 12.624 -7.466 1.00 98.38 287 ILE A N 1
ATOM 2183 C CA . ILE A 1 287 ? -3.973 13.677 -7.281 1.00 98.38 287 ILE A CA 1
ATOM 2184 C C . ILE A 1 287 ? -5.038 13.243 -6.268 1.00 98.38 287 ILE A C 1
ATOM 2186 O O . ILE A 1 287 ? -5.316 13.976 -5.315 1.00 98.38 287 ILE A O 1
ATOM 2190 N N . PHE A 1 288 ? -5.594 12.035 -6.407 1.00 98.56 288 PHE A N 1
ATOM 2191 C CA . PHE A 1 288 ? -6.566 11.534 -5.433 1.00 98.56 288 PHE A CA 1
ATOM 2192 C C . PHE A 1 288 ? -5.954 11.349 -4.045 1.00 98.56 288 PHE A C 1
ATOM 2194 O O . PHE A 1 288 ? -6.619 11.634 -3.049 1.00 98.56 288 PHE A O 1
ATOM 2201 N N . MET A 1 289 ? -4.686 10.944 -3.954 1.00 98.06 289 MET A N 1
ATOM 2202 C CA . MET A 1 289 ? -3.993 10.852 -2.673 1.00 98.06 289 MET A CA 1
ATOM 2203 C C . MET A 1 289 ? -3.932 12.227 -1.994 1.00 98.06 289 MET A C 1
ATOM 2205 O O . MET A 1 289 ? -4.270 12.319 -0.814 1.00 98.06 289 MET A O 1
ATOM 2209 N N . LEU A 1 290 ? -3.618 13.308 -2.719 1.00 97.88 290 LEU A N 1
ATOM 2210 C CA . LEU A 1 290 ? -3.644 14.670 -2.165 1.00 97.88 290 LEU A CA 1
ATOM 2211 C C . LEU A 1 290 ? -5.041 15.055 -1.655 1.00 97.88 290 LEU A C 1
ATOM 2213 O O . LEU A 1 290 ? -5.166 15.587 -0.549 1.00 97.88 290 LEU A O 1
ATOM 2217 N N . CYS A 1 291 ? -6.093 14.736 -2.417 1.00 97.56 291 CYS A N 1
ATOM 2218 C CA . CYS A 1 291 ? -7.484 14.970 -2.015 1.00 97.56 291 CYS A CA 1
ATOM 2219 C C . CYS A 1 291 ? -7.890 14.177 -0.762 1.00 97.56 291 CYS A C 1
ATOM 2221 O O . CYS A 1 291 ? -8.735 14.632 0.008 1.00 97.56 291 CYS A O 1
ATOM 2223 N N . VAL A 1 292 ? -7.299 13.004 -0.534 1.00 97.69 292 VAL A N 1
ATOM 2224 C CA . VAL A 1 292 ? -7.561 12.165 0.643 1.00 97.69 292 VAL A CA 1
ATOM 2225 C C . VAL A 1 292 ? -6.747 12.635 1.852 1.00 97.69 292 VAL A C 1
ATOM 2227 O O . VAL A 1 292 ? -7.298 12.795 2.944 1.00 97.69 292 VAL A O 1
ATOM 2230 N N 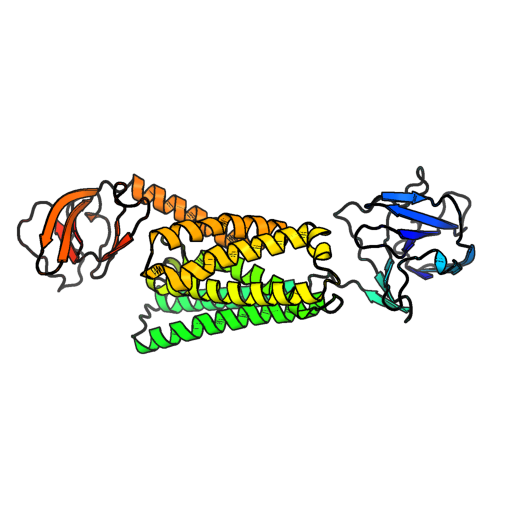. ALA A 1 293 ? -5.441 12.849 1.680 1.00 96.69 293 ALA A N 1
ATOM 2231 C CA . ALA A 1 293 ? -4.498 13.070 2.771 1.00 96.69 293 ALA A CA 1
ATOM 2232 C C . ALA A 1 293 ? -4.546 14.501 3.325 1.00 96.69 293 ALA A C 1
ATOM 2234 O O . ALA A 1 293 ? -4.600 14.674 4.545 1.00 96.69 293 ALA A O 1
ATOM 2235 N N . LEU A 1 294 ? -4.589 15.530 2.466 1.00 95.31 294 LEU A N 1
ATOM 2236 C CA . LEU A 1 294 ? -4.551 16.922 2.928 1.00 95.31 294 LEU A CA 1
ATOM 2237 C C . LEU A 1 294 ? -5.762 17.267 3.812 1.00 95.31 294 LEU A C 1
ATOM 2239 O O . LEU A 1 294 ? -5.542 17.703 4.946 1.00 95.31 294 LEU A O 1
ATOM 2243 N N . PRO A 1 295 ? -7.025 17.002 3.409 1.00 95.38 295 PRO A N 1
ATOM 2244 C CA . PRO A 1 295 ? -8.173 17.267 4.278 1.00 95.38 295 PRO A CA 1
ATOM 2245 C C . PRO A 1 295 ? -8.170 16.423 5.558 1.00 95.38 295 PRO A C 1
ATOM 2247 O O . PRO A 1 295 ? -8.622 16.894 6.605 1.00 95.38 295 PRO A O 1
ATOM 2250 N N . ALA A 1 296 ? -7.638 15.195 5.511 1.00 94.50 296 ALA A N 1
ATOM 2251 C CA . ALA A 1 296 ? -7.495 14.349 6.696 1.00 94.50 296 ALA A CA 1
ATOM 2252 C C . ALA A 1 296 ? -6.536 14.942 7.738 1.00 94.50 296 ALA A C 1
ATOM 2254 O O . ALA A 1 296 ? -6.764 14.786 8.943 1.00 94.50 296 ALA A O 1
ATOM 2255 N N . MET A 1 297 ? -5.501 15.655 7.287 1.00 92.06 297 MET A N 1
ATOM 2256 C CA . MET A 1 297 ? -4.516 16.302 8.151 1.00 92.06 297 MET A CA 1
ATOM 2257 C C . MET A 1 297 ? -4.973 17.677 8.653 1.00 92.06 297 MET A C 1
ATOM 2259 O O . MET A 1 297 ? -4.758 17.988 9.824 1.00 92.06 297 MET A O 1
ATOM 2263 N N . THR A 1 298 ? -5.618 18.487 7.809 1.00 93.25 298 THR A N 1
ATOM 2264 C CA . THR A 1 298 ? -5.911 19.900 8.117 1.00 93.25 298 THR A CA 1
ATOM 2265 C C . THR A 1 298 ? -7.367 20.152 8.516 1.00 93.25 298 THR A C 1
ATOM 2267 O O . THR A 1 298 ? -7.628 20.806 9.524 1.00 93.25 298 THR A O 1
ATOM 2270 N N . ILE A 1 299 ? -8.328 19.597 7.772 1.00 91.94 299 ILE A N 1
ATOM 2271 C CA . ILE A 1 299 ? -9.755 19.958 7.864 1.00 91.94 299 ILE A CA 1
ATOM 2272 C C . ILE A 1 299 ? -10.531 19.036 8.813 1.00 91.94 299 ILE A C 1
ATOM 2274 O O . ILE A 1 299 ? -11.582 19.422 9.316 1.00 91.94 299 ILE A O 1
ATOM 2278 N N . ARG A 1 300 ? -10.017 17.844 9.145 1.00 89.81 300 ARG A N 1
ATOM 2279 C CA . ARG A 1 300 ? -10.727 16.828 9.953 1.00 89.81 300 ARG A CA 1
ATOM 2280 C C . ARG A 1 300 ? -11.396 17.354 11.232 1.00 89.81 300 ARG A C 1
ATOM 2282 O O . ARG A 1 300 ? -12.467 16.870 11.585 1.00 89.81 300 ARG A O 1
ATOM 2289 N N . ARG A 1 301 ? -10.777 18.312 11.935 1.00 86.44 301 ARG A N 1
ATOM 2290 C CA . ARG A 1 301 ? -11.325 18.900 13.177 1.00 86.44 301 ARG A CA 1
ATOM 2291 C C . ARG A 1 301 ? -12.345 20.018 12.937 1.00 86.44 301 ARG A C 1
ATOM 2293 O O . ARG A 1 301 ? -13.149 20.282 13.818 1.00 86.44 301 ARG A O 1
ATOM 2300 N N . GLN A 1 302 ? -12.287 20.669 11.778 1.00 88.62 302 GLN A N 1
ATOM 2301 C CA . GLN A 1 302 ? -13.116 21.823 11.418 1.00 88.62 302 GLN A CA 1
ATOM 2302 C C . GLN A 1 302 ? -14.341 21.416 10.587 1.00 88.62 302 GLN A C 1
ATOM 2304 O O . GLN A 1 302 ? -15.401 22.015 10.715 1.00 88.62 302 GLN A O 1
ATOM 2309 N N . GLY A 1 303 ? -14.210 20.379 9.756 1.00 88.88 303 GLY A N 1
ATOM 2310 C CA . GLY A 1 303 ? -15.244 19.918 8.835 1.00 88.88 303 GLY A CA 1
ATOM 2311 C C . GLY A 1 303 ? -15.226 18.403 8.680 1.00 88.88 303 GLY A C 1
ATOM 2312 O O . GLY A 1 303 ? -14.715 17.876 7.691 1.00 88.88 303 GLY A O 1
ATOM 2313 N N . TYR A 1 304 ? -15.816 17.689 9.643 1.00 86.31 304 TYR A N 1
ATOM 2314 C CA . TYR A 1 304 ? -15.849 16.222 9.637 1.00 86.31 304 TYR A CA 1
ATOM 2315 C C . TYR A 1 304 ? -16.537 15.643 8.388 1.00 86.31 304 TYR A C 1
ATOM 2317 O O . TYR A 1 304 ? -16.068 14.649 7.837 1.00 86.31 304 TYR A O 1
ATOM 2325 N N . HIS A 1 305 ? -17.607 16.284 7.904 1.00 89.19 305 HIS A N 1
ATOM 2326 C CA . HIS A 1 305 ? -18.313 15.856 6.691 1.00 89.19 305 HIS A CA 1
ATOM 2327 C C . HIS A 1 305 ? -17.434 15.948 5.440 1.00 89.19 305 HIS A C 1
ATOM 2329 O O . HIS A 1 305 ? -17.421 15.010 4.647 1.00 89.19 305 HIS A O 1
ATOM 2335 N N . VAL A 1 306 ? -16.662 17.033 5.301 1.00 91.12 306 VAL A N 1
ATOM 2336 C CA . VAL A 1 306 ? -15.727 17.224 4.181 1.00 91.12 306 VAL A CA 1
ATOM 2337 C C . VAL A 1 306 ? -14.622 16.184 4.246 1.00 91.12 306 VAL A C 1
ATOM 2339 O O . VAL A 1 306 ? -14.426 15.460 3.278 1.00 91.12 306 VAL A O 1
ATOM 2342 N N . PHE A 1 307 ? -13.969 16.043 5.406 1.00 93.12 307 PHE A N 1
ATOM 2343 C CA . PHE A 1 307 ? -12.964 15.002 5.622 1.00 93.12 307 PHE A CA 1
ATOM 2344 C C . PHE A 1 307 ? -13.495 13.625 5.226 1.00 93.12 307 PHE A C 1
ATOM 2346 O O . PHE A 1 307 ? -12.837 12.900 4.492 1.00 93.12 307 PHE A O 1
ATOM 2353 N N . ARG A 1 308 ? -14.692 13.261 5.688 1.00 89.38 308 ARG A N 1
ATOM 2354 C CA . ARG A 1 308 ? -15.279 11.956 5.393 1.00 89.38 308 ARG A CA 1
ATOM 2355 C C . ARG A 1 308 ? -15.541 11.778 3.898 1.00 89.38 308 ARG A C 1
ATOM 2357 O O . ARG A 1 308 ? -15.202 10.729 3.359 1.00 89.38 308 ARG A O 1
ATOM 2364 N N . ALA A 1 309 ? -16.137 12.777 3.250 1.00 92.06 309 ALA A N 1
ATOM 2365 C CA . ALA A 1 309 ? -16.449 12.728 1.827 1.00 92.06 309 ALA A CA 1
ATOM 2366 C C . ALA A 1 309 ? -15.181 12.594 0.974 1.00 92.06 309 ALA A C 1
ATOM 2368 O O . ALA A 1 309 ? -15.115 11.716 0.116 1.00 92.06 309 ALA A O 1
ATOM 2369 N N . THR A 1 310 ? -14.151 13.402 1.243 1.00 96.44 310 THR A N 1
ATOM 2370 C CA . THR A 1 310 ? -12.896 13.335 0.486 1.00 96.44 310 THR A CA 1
ATOM 2371 C C . THR A 1 310 ? -12.098 12.081 0.815 1.00 96.44 310 THR A C 1
ATOM 2373 O O . THR A 1 310 ? -11.472 11.513 -0.071 1.00 96.44 310 THR A O 1
ATOM 2376 N N . HIS A 1 311 ? -12.148 11.588 2.056 1.00 95.69 311 HIS A N 1
ATOM 2377 C CA . HIS A 1 311 ? -11.438 10.371 2.432 1.00 95.69 311 HIS A CA 1
ATOM 2378 C C . HIS A 1 311 ? -11.985 9.141 1.700 1.00 95.69 311 HIS A C 1
ATOM 2380 O O . HIS A 1 311 ? -11.191 8.277 1.358 1.00 95.69 311 HIS A O 1
ATOM 2386 N N . CYS A 1 312 ? -13.283 9.086 1.361 1.00 94.62 312 CYS A N 1
ATOM 2387 C CA . CYS A 1 312 ? -13.864 8.021 0.526 1.00 94.62 312 CYS A CA 1
ATOM 2388 C C . CYS A 1 312 ? -13.232 7.910 -0.874 1.00 94.62 312 CYS A C 1
ATOM 2390 O O . CYS A 1 312 ? -13.304 6.843 -1.484 1.00 94.62 312 CYS A O 1
ATOM 2392 N N . LEU A 1 313 ? -12.561 8.960 -1.367 1.00 97.00 313 LEU A N 1
ATOM 2393 C CA . LEU A 1 313 ? -11.803 8.911 -2.621 1.00 97.00 313 LEU A CA 1
ATOM 2394 C C . LEU A 1 313 ? -10.588 7.970 -2.544 1.00 97.00 313 LEU A C 1
ATOM 2396 O O . LEU A 1 313 ? -9.967 7.710 -3.572 1.00 97.00 313 LEU A O 1
ATOM 2400 N N . PHE A 1 314 ? -10.271 7.399 -1.371 1.00 95.50 314 PHE A N 1
ATOM 2401 C CA . PHE A 1 314 ? -9.245 6.362 -1.233 1.00 95.50 314 PHE A CA 1
ATOM 2402 C C . PHE A 1 314 ? -9.473 5.187 -2.195 1.00 95.50 314 PHE A C 1
ATOM 2404 O O . PHE A 1 314 ? -8.505 4.598 -2.658 1.00 95.50 314 PHE A O 1
ATOM 2411 N N . VAL A 1 315 ? -10.726 4.871 -2.545 1.00 95.56 315 VAL A N 1
ATOM 2412 C CA . VAL A 1 315 ? -11.044 3.817 -3.524 1.00 95.56 315 VAL A CA 1
ATOM 2413 C C . VAL A 1 315 ? -10.413 4.124 -4.885 1.00 95.56 315 VAL A C 1
ATOM 2415 O O . VAL A 1 315 ? -9.878 3.226 -5.528 1.00 95.56 315 VAL A O 1
ATOM 2418 N N . LEU A 1 316 ? -10.411 5.395 -5.296 1.00 97.94 316 LEU A N 1
ATOM 2419 C CA . LEU A 1 316 ? -9.776 5.832 -6.539 1.00 97.94 316 LEU A CA 1
ATOM 2420 C C . LEU A 1 316 ? -8.250 5.828 -6.417 1.00 97.94 316 LEU A C 1
ATOM 2422 O O . LEU A 1 316 ? -7.578 5.440 -7.367 1.00 97.94 316 LEU A O 1
ATOM 2426 N N . VAL A 1 317 ? -7.701 6.167 -5.243 1.00 97.81 317 VAL A N 1
ATOM 2427 C CA . VAL A 1 317 ? -6.261 5.993 -4.971 1.00 97.81 317 VAL A CA 1
ATOM 2428 C C . VAL A 1 317 ? -5.859 4.535 -5.174 1.00 97.81 317 VAL A C 1
ATOM 2430 O O . VAL A 1 317 ? -4.900 4.275 -5.889 1.00 97.81 317 VAL A O 1
ATOM 2433 N N . LEU A 1 318 ? -6.606 3.587 -4.598 1.00 95.31 318 LEU A N 1
ATOM 2434 C CA . LEU A 1 318 ? -6.329 2.156 -4.733 1.00 95.31 318 LEU A CA 1
ATOM 2435 C C . LEU A 1 318 ? -6.456 1.679 -6.181 1.00 95.31 318 LEU A C 1
ATOM 2437 O O . LEU A 1 318 ? -5.555 1.008 -6.674 1.00 95.31 318 LEU A O 1
ATOM 2441 N N . LEU A 1 319 ? -7.541 2.051 -6.866 1.00 96.50 319 LEU A N 1
ATOM 2442 C CA . LEU A 1 319 ? -7.779 1.671 -8.257 1.00 96.50 319 LEU A CA 1
ATOM 2443 C C . LEU A 1 319 ? -6.631 2.124 -9.165 1.00 96.50 319 LEU A C 1
ATOM 2445 O O . LEU A 1 319 ? -6.026 1.305 -9.849 1.00 96.50 319 LEU A O 1
ATOM 2449 N N . PHE A 1 320 ? -6.305 3.417 -9.154 1.00 98.12 320 PHE A N 1
ATOM 2450 C CA . PHE A 1 320 ? -5.268 3.950 -10.034 1.00 98.12 320 PHE A CA 1
ATOM 2451 C C . PHE A 1 320 ? -3.856 3.544 -9.599 1.00 98.12 320 PHE A C 1
ATOM 2453 O O . PHE A 1 320 ? -2.999 3.370 -10.460 1.00 98.12 320 PHE A O 1
ATOM 2460 N N . ALA A 1 321 ? -3.607 3.316 -8.304 1.00 96.88 321 ALA A N 1
ATOM 2461 C CA . ALA A 1 321 ? -2.333 2.762 -7.845 1.00 96.88 321 ALA A CA 1
ATOM 2462 C C . ALA A 1 321 ? -2.124 1.321 -8.339 1.00 96.88 321 ALA A C 1
ATOM 2464 O O . ALA A 1 321 ? -1.023 0.990 -8.761 1.00 96.88 321 ALA A O 1
ATOM 2465 N N . ILE A 1 322 ? -3.172 0.488 -8.342 1.00 95.56 322 ILE A N 1
ATOM 2466 C CA . ILE A 1 322 ? -3.126 -0.875 -8.896 1.00 95.56 322 ILE A CA 1
ATOM 2467 C C . ILE A 1 322 ? -2.900 -0.846 -10.411 1.00 95.56 322 ILE A C 1
ATOM 2469 O O . ILE A 1 322 ? -2.092 -1.612 -10.924 1.00 95.56 322 ILE A O 1
ATOM 2473 N N . LEU A 1 323 ? -3.588 0.048 -11.128 1.00 94.25 323 LEU A N 1
ATOM 2474 C CA . LEU A 1 323 ? -3.403 0.200 -12.574 1.00 94.25 323 LEU A CA 1
ATOM 2475 C C . LEU A 1 323 ? -2.003 0.728 -12.933 1.00 94.25 323 LEU A C 1
ATOM 2477 O O . LEU A 1 323 ? -1.466 0.382 -13.981 1.00 94.25 323 LEU A O 1
ATOM 2481 N N . HIS A 1 324 ? -1.408 1.555 -12.072 1.00 95.25 324 HIS A N 1
ATOM 2482 C CA . HIS A 1 324 ? -0.035 2.034 -12.221 1.00 95.25 324 HIS A CA 1
ATOM 2483 C C . HIS A 1 324 ? 1.007 0.957 -11.877 1.00 95.25 324 HIS A C 1
ATOM 2485 O O . HIS A 1 324 ? 2.040 0.873 -12.535 1.00 95.25 324 HIS A O 1
ATOM 2491 N N . HIS A 1 325 ? 0.742 0.143 -10.851 1.00 92.06 325 HIS A N 1
ATOM 2492 C CA . HIS A 1 325 ? 1.654 -0.866 -10.323 1.00 92.06 325 HIS A CA 1
ATOM 2493 C C . HIS A 1 325 ? 0.898 -2.162 -10.005 1.00 92.06 325 HIS A C 1
ATOM 2495 O O . HIS A 1 325 ? 0.370 -2.342 -8.907 1.00 92.06 325 HIS A O 1
ATOM 2501 N N . THR A 1 326 ? 0.844 -3.084 -10.965 1.00 86.75 326 THR A N 1
ATOM 2502 C CA . THR A 1 326 ? 0.012 -4.299 -10.891 1.00 86.75 326 THR A CA 1
ATOM 2503 C C . THR A 1 326 ? 0.413 -5.242 -9.753 1.00 86.75 326 THR A C 1
ATOM 2505 O O . THR A 1 326 ? -0.453 -5.864 -9.134 1.00 86.75 326 THR A O 1
ATOM 2508 N N . GLU A 1 327 ? 1.699 -5.285 -9.393 1.00 86.00 327 GLU A N 1
ATOM 2509 C CA . GLU A 1 327 ? 2.226 -6.059 -8.256 1.00 86.00 327 GLU A CA 1
ATOM 2510 C C . GLU A 1 327 ? 1.598 -5.643 -6.913 1.00 86.00 327 GLU A C 1
ATOM 2512 O O . GLU A 1 327 ? 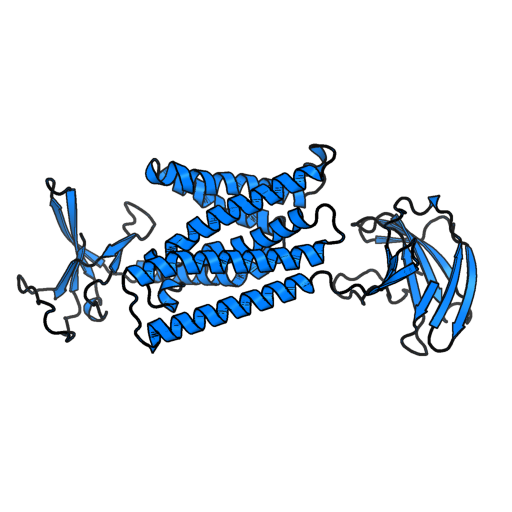1.497 -6.455 -5.987 1.00 86.00 327 GLU A O 1
ATOM 2517 N N . LEU A 1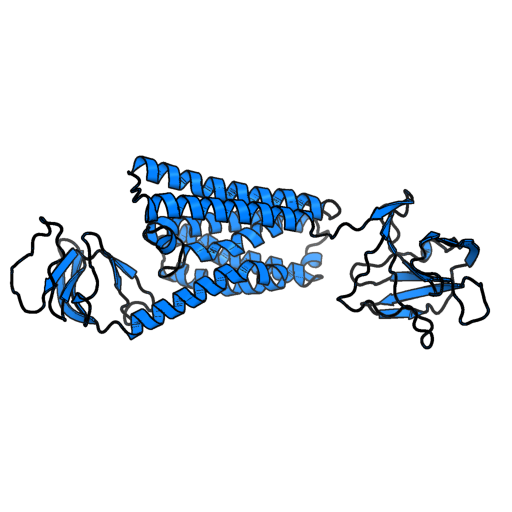 328 ? 1.075 -4.410 -6.817 1.00 90.75 328 LEU A N 1
ATOM 2518 C CA . LEU A 1 328 ? 0.378 -3.916 -5.629 1.00 90.75 328 LEU A CA 1
ATOM 2519 C C . LEU A 1 328 ? -0.820 -4.798 -5.247 1.00 90.75 328 LEU A C 1
ATOM 2521 O O . LEU A 1 328 ? -1.114 -4.927 -4.060 1.00 90.75 328 LEU A O 1
ATOM 2525 N N . VAL A 1 329 ? -1.491 -5.436 -6.216 1.00 90.50 329 VAL A N 1
ATOM 2526 C CA . VAL A 1 329 ? -2.630 -6.329 -5.939 1.00 90.50 329 VAL A CA 1
ATOM 2527 C C . VAL A 1 329 ? -2.218 -7.433 -4.976 1.00 90.50 329 VAL A C 1
ATOM 2529 O O . VAL A 1 329 ? -2.886 -7.634 -3.964 1.00 90.50 329 VAL A O 1
ATOM 2532 N N . ILE A 1 330 ? -1.094 -8.099 -5.256 1.00 88.81 330 ILE A N 1
ATOM 2533 C CA . ILE A 1 330 ? -0.585 -9.214 -4.451 1.00 88.81 330 ILE A CA 1
ATOM 2534 C C . ILE A 1 330 ? -0.200 -8.712 -3.058 1.00 88.81 330 ILE A C 1
ATOM 2536 O O . ILE A 1 330 ? -0.574 -9.316 -2.052 1.00 88.81 330 ILE A O 1
ATOM 2540 N N . MET A 1 331 ? 0.476 -7.561 -2.987 1.00 89.75 331 MET A N 1
ATOM 2541 C CA . MET A 1 331 ? 0.877 -6.946 -1.719 1.00 89.75 331 MET A CA 1
ATOM 2542 C C . MET A 1 331 ? -0.322 -6.576 -0.838 1.00 89.75 331 MET A C 1
ATOM 2544 O O . MET A 1 331 ? -0.244 -6.650 0.386 1.00 89.75 331 MET A O 1
ATOM 2548 N N . MET A 1 332 ? -1.441 -6.174 -1.445 1.00 91.44 332 MET A N 1
ATOM 2549 C CA . MET A 1 332 ? -2.636 -5.734 -0.728 1.00 91.44 332 MET A CA 1
ATOM 2550 C C . MET A 1 332 ? -3.521 -6.873 -0.215 1.00 91.44 332 MET A C 1
ATOM 2552 O O . MET A 1 332 ? -4.349 -6.616 0.665 1.00 91.44 332 MET A O 1
ATOM 2556 N N . ILE A 1 333 ? -3.352 -8.110 -0.704 1.00 91.19 333 ILE A N 1
ATOM 2557 C CA . ILE A 1 333 ? -4.191 -9.264 -0.328 1.00 91.19 333 ILE A CA 1
ATOM 2558 C C . ILE A 1 333 ? -4.383 -9.370 1.196 1.00 91.19 333 ILE A C 1
ATOM 2560 O O . ILE A 1 333 ? -5.537 -9.404 1.632 1.00 91.19 333 ILE A O 1
ATOM 2564 N N . PRO A 1 334 ? -3.332 -9.354 2.044 1.00 89.25 334 PRO A N 1
ATOM 2565 C CA . PRO A 1 334 ? -3.511 -9.533 3.485 1.00 89.25 334 PRO A CA 1
ATOM 2566 C C . PRO A 1 334 ? -4.352 -8.420 4.121 1.00 89.25 334 PRO A C 1
ATOM 2568 O O . PRO A 1 334 ? -5.232 -8.686 4.939 1.00 89.25 334 PRO A O 1
ATOM 2571 N N . ALA A 1 335 ? -4.112 -7.167 3.730 1.00 90.94 335 ALA A N 1
ATOM 2572 C CA . ALA A 1 335 ? -4.810 -6.017 4.290 1.00 90.94 335 ALA A CA 1
ATOM 2573 C C . ALA A 1 335 ? -6.271 -5.941 3.829 1.00 90.94 335 ALA A C 1
ATOM 2575 O O . ALA A 1 335 ? -7.151 -5.629 4.633 1.00 90.94 335 ALA A O 1
ATOM 2576 N N . VAL A 1 336 ? -6.540 -6.258 2.558 1.00 90.38 336 VAL A N 1
ATOM 2577 C CA . VAL A 1 336 ? -7.897 -6.297 1.997 1.00 90.38 336 VAL A CA 1
ATOM 2578 C C . VAL A 1 336 ? -8.703 -7.437 2.607 1.00 90.38 336 VAL A C 1
ATOM 2580 O O . VAL A 1 336 ? -9.825 -7.201 3.051 1.00 90.38 336 VAL A O 1
ATOM 2583 N N . LEU A 1 337 ? -8.136 -8.644 2.713 1.00 91.19 337 LEU A N 1
ATOM 2584 C CA . LEU A 1 337 ? -8.805 -9.772 3.368 1.00 91.19 337 LEU A CA 1
ATOM 2585 C C . LEU A 1 337 ? -9.149 -9.446 4.822 1.00 91.19 337 LEU A C 1
ATOM 2587 O O . LEU A 1 337 ? -10.288 -9.645 5.246 1.00 91.19 337 LEU A O 1
ATOM 2591 N N . LEU A 1 338 ? -8.199 -8.879 5.572 1.00 90.69 338 LEU A N 1
ATOM 2592 C CA . LEU A 1 338 ? -8.434 -8.478 6.957 1.00 90.69 338 LEU A CA 1
ATOM 2593 C C . LEU A 1 338 ? -9.555 -7.435 7.068 1.00 90.69 338 LEU A C 1
ATOM 2595 O O . LEU A 1 338 ? -10.387 -7.506 7.973 1.00 90.69 338 LEU A O 1
ATOM 2599 N N . TRP A 1 339 ? -9.600 -6.481 6.138 1.00 90.31 339 TRP A N 1
ATOM 2600 C CA . TRP A 1 339 ? -10.635 -5.453 6.083 1.00 90.31 339 TRP A CA 1
ATOM 2601 C C . TRP A 1 339 ? -12.017 -6.017 5.726 1.00 90.31 339 TRP A C 1
ATOM 2603 O O . TRP A 1 339 ? -13.000 -5.656 6.374 1.00 90.31 339 TRP A O 1
ATOM 2613 N N . ILE A 1 340 ? -12.103 -6.951 4.774 1.00 90.88 340 ILE A N 1
ATOM 2614 C CA . ILE A 1 340 ? -13.354 -7.641 4.415 1.00 90.88 340 ILE A CA 1
ATOM 2615 C C . ILE A 1 340 ? -13.891 -8.435 5.610 1.00 90.88 340 ILE A C 1
ATOM 2617 O O . ILE A 1 340 ? -15.069 -8.310 5.951 1.00 90.88 340 ILE A O 1
ATOM 2621 N N . VAL A 1 341 ? -13.034 -9.209 6.285 1.00 91.81 341 VAL A N 1
ATOM 2622 C CA . VAL A 1 341 ? -13.417 -9.962 7.491 1.00 91.81 341 VAL A CA 1
ATOM 2623 C C . VAL A 1 341 ? -13.904 -9.012 8.587 1.00 91.81 341 VAL A C 1
ATOM 2625 O O . VAL A 1 341 ? -14.934 -9.263 9.215 1.00 91.81 341 VAL A O 1
ATOM 2628 N N . ASP A 1 342 ? -13.216 -7.887 8.795 1.00 90.56 342 ASP A N 1
ATOM 2629 C CA . ASP A 1 342 ? -13.630 -6.873 9.765 1.00 90.56 342 ASP A CA 1
ATOM 2630 C C . ASP A 1 342 ? -15.007 -6.273 9.440 1.00 90.56 342 ASP A C 1
ATOM 2632 O O . ASP A 1 342 ? -15.828 -6.093 10.341 1.00 90.56 342 ASP A O 1
ATOM 2636 N N . ILE A 1 343 ? -15.295 -5.994 8.165 1.00 88.69 343 ILE A N 1
ATOM 2637 C CA . ILE A 1 343 ? -16.614 -5.520 7.723 1.00 88.69 343 ILE A CA 1
ATOM 2638 C C . ILE A 1 343 ? -17.687 -6.580 7.964 1.00 88.69 343 ILE A C 1
ATOM 2640 O O . ILE A 1 343 ? -18.732 -6.256 8.528 1.00 88.69 343 ILE A O 1
ATOM 2644 N N . ALA A 1 344 ? -17.436 -7.838 7.599 1.00 90.50 344 ALA A N 1
ATOM 2645 C CA . ALA A 1 344 ? -18.386 -8.926 7.815 1.00 90.50 344 ALA A CA 1
ATOM 2646 C C . ALA A 1 344 ? -18.738 -9.077 9.305 1.00 90.50 344 ALA A C 1
ATOM 2648 O O . ALA A 1 344 ? -19.909 -9.206 9.669 1.00 90.50 344 ALA A O 1
ATOM 2649 N N . LEU A 1 345 ? -17.739 -8.972 10.187 1.00 87.62 345 LEU A N 1
ATOM 2650 C CA . LEU A 1 345 ? -17.945 -9.010 11.634 1.00 87.62 345 LEU A CA 1
ATOM 2651 C C . LEU A 1 345 ? -18.719 -7.799 12.157 1.00 87.62 345 LEU A C 1
ATOM 2653 O O . LEU A 1 345 ? -19.559 -7.971 13.039 1.00 87.62 345 LEU A O 1
ATOM 2657 N N . ARG A 1 346 ? -18.499 -6.601 11.602 1.00 86.31 346 ARG A N 1
ATOM 2658 C CA . ARG A 1 346 ? -19.301 -5.410 11.928 1.00 86.31 346 ARG A CA 1
ATOM 2659 C C . ARG A 1 346 ? -20.754 -5.588 11.514 1.00 86.31 346 ARG A C 1
ATOM 2661 O O . ARG A 1 346 ? -21.635 -5.323 12.320 1.00 86.31 346 ARG A O 1
ATOM 2668 N N . ILE A 1 347 ? -21.013 -6.054 10.295 1.00 87.06 347 ILE A N 1
ATOM 2669 C CA . ILE A 1 347 ? -22.380 -6.279 9.803 1.00 87.06 347 ILE A CA 1
ATOM 2670 C C . ILE A 1 347 ? -23.080 -7.321 10.676 1.00 87.06 347 ILE A C 1
ATOM 2672 O O . ILE A 1 347 ? -24.192 -7.081 11.139 1.00 87.06 347 ILE A O 1
ATOM 2676 N N . ARG A 1 348 ? -22.404 -8.435 10.984 1.00 87.50 348 ARG A N 1
ATOM 2677 C CA . ARG A 1 348 ? -22.929 -9.465 11.888 1.00 87.50 348 ARG A CA 1
ATOM 2678 C C . ARG A 1 348 ? -23.214 -8.902 13.281 1.00 87.50 348 ARG A C 1
ATOM 2680 O O . ARG A 1 348 ? -24.288 -9.146 13.818 1.00 87.50 348 ARG A O 1
ATOM 2687 N N . SER A 1 349 ? -22.280 -8.140 13.849 1.00 83.25 349 SER A N 1
ATOM 2688 C CA . SER A 1 349 ? -22.437 -7.492 15.154 1.00 83.25 349 SER A CA 1
ATOM 2689 C C . SER A 1 349 ? -23.651 -6.556 15.159 1.00 83.25 349 SER A C 1
ATOM 2691 O O . SER A 1 349 ? -24.547 -6.742 15.976 1.00 83.25 349 SER A O 1
ATOM 2693 N N . ALA A 1 350 ? -23.758 -5.656 14.175 1.00 82.19 350 ALA A N 1
ATOM 2694 C CA . ALA A 1 350 ? -24.897 -4.753 14.008 1.00 82.19 350 ALA A CA 1
ATOM 2695 C C . ALA A 1 350 ? -26.236 -5.490 13.853 1.00 82.19 350 ALA A C 1
ATOM 2697 O O . ALA A 1 350 ? -27.213 -5.098 14.478 1.00 82.19 350 ALA A O 1
ATOM 2698 N N . ALA A 1 351 ? -26.285 -6.552 13.046 1.00 84.38 351 ALA A N 1
ATOM 2699 C CA . ALA A 1 351 ? -27.511 -7.312 12.806 1.00 84.38 351 ALA A CA 1
ATOM 2700 C C . ALA A 1 351 ? -27.926 -8.176 14.008 1.00 84.38 351 ALA A C 1
ATOM 2702 O O . ALA A 1 351 ? -29.111 -8.419 14.213 1.00 84.38 351 ALA A O 1
ATOM 2703 N N . SER A 1 352 ? -26.959 -8.656 14.796 1.00 81.12 352 SER A N 1
ATOM 2704 C CA . SER A 1 352 ? -27.214 -9.505 15.970 1.00 81.12 352 SER A CA 1
ATOM 2705 C C . SER A 1 352 ? -27.486 -8.721 17.258 1.00 81.12 352 SER A C 1
ATOM 2707 O O . SER A 1 352 ? -28.075 -9.269 18.193 1.00 81.12 352 SER A O 1
ATOM 2709 N N . ALA A 1 353 ? -27.071 -7.452 17.321 1.00 74.81 353 ALA A N 1
ATOM 2710 C CA . ALA A 1 353 ? -27.232 -6.594 18.485 1.00 74.81 353 ALA A CA 1
ATOM 2711 C C . ALA A 1 353 ? -28.703 -6.175 18.652 1.00 74.81 353 ALA A C 1
ATOM 2713 O O . ALA A 1 353 ? -29.133 -5.121 18.194 1.00 74.81 353 ALA A O 1
ATOM 2714 N N . ASN A 1 354 ? -29.482 -7.002 19.351 1.00 75.44 354 ASN A N 1
ATOM 2715 C CA . ASN A 1 354 ? -30.839 -6.678 19.795 1.00 75.44 354 ASN A CA 1
ATOM 2716 C C . ASN A 1 354 ? -30.792 -5.726 21.003 1.00 75.44 354 ASN A C 1
ATOM 2718 O O . ASN A 1 354 ? -31.121 -6.114 22.127 1.00 75.44 354 ASN A O 1
ATOM 2722 N N . ALA A 1 355 ? -30.320 -4.501 20.766 1.00 82.62 355 ALA A N 1
ATOM 2723 C CA . ALA A 1 355 ? -30.243 -3.439 21.758 1.00 82.62 355 ALA A CA 1
ATOM 2724 C C . ALA A 1 355 ? -31.503 -2.561 21.712 1.00 82.62 355 ALA A C 1
ATOM 2726 O O . ALA A 1 355 ? -31.909 -2.093 20.648 1.00 82.62 355 ALA A O 1
ATOM 2727 N N . ARG A 1 356 ? -32.100 -2.302 22.875 1.00 84.06 356 ARG A N 1
ATOM 2728 C CA . ARG A 1 356 ? -33.226 -1.384 23.065 1.00 84.06 356 ARG A CA 1
ATOM 2729 C C . ARG A 1 356 ? -32.808 -0.262 24.007 1.00 84.06 356 ARG A C 1
ATOM 2731 O O . ARG A 1 356 ? -32.191 -0.513 25.036 1.00 84.06 356 ARG A O 1
ATOM 2738 N N . ILE A 1 357 ? -33.151 0.975 23.660 1.00 86.56 357 ILE A N 1
ATOM 2739 C CA . ILE A 1 357 ? -32.984 2.114 24.567 1.00 86.56 357 ILE A CA 1
ATOM 2740 C C . ILE A 1 357 ? -34.087 2.025 25.623 1.00 86.56 357 ILE A C 1
ATOM 2742 O O . ILE A 1 357 ? -35.266 2.084 25.278 1.00 86.56 357 ILE A O 1
ATOM 2746 N N . GLU A 1 358 ? -33.702 1.884 26.889 1.00 87.12 358 GLU A N 1
ATOM 2747 C CA . GLU A 1 358 ? -34.632 1.912 28.024 1.00 87.12 358 GLU A CA 1
ATOM 2748 C C . GLU A 1 358 ? -34.797 3.337 28.552 1.00 87.12 358 GLU A C 1
ATOM 2750 O O . GLU A 1 358 ? -35.908 3.772 28.852 1.00 87.12 358 GLU A O 1
ATOM 2755 N N . ARG A 1 359 ? -33.696 4.098 28.618 1.00 86.31 359 ARG A N 1
ATOM 2756 C CA . ARG A 1 359 ? -33.712 5.478 29.107 1.00 86.31 359 ARG A CA 1
ATOM 2757 C C . ARG A 1 359 ? -32.686 6.350 28.396 1.00 86.31 359 ARG A C 1
ATOM 2759 O O . ARG A 1 359 ? -31.598 5.907 28.034 1.00 86.31 359 ARG A O 1
ATOM 2766 N N . MET A 1 360 ? -33.043 7.618 28.229 1.00 88.56 360 MET A N 1
ATOM 2767 C CA . MET A 1 360 ? -32.189 8.669 27.685 1.00 88.56 360 MET A CA 1
ATOM 2768 C C . MET A 1 360 ? -32.293 9.891 28.596 1.00 88.56 360 MET A C 1
ATOM 2770 O O . MET A 1 360 ? -33.396 10.327 28.922 1.00 88.56 360 MET A O 1
ATOM 2774 N N . CYS A 1 361 ? -31.160 10.429 29.040 1.00 87.31 361 CYS A N 1
ATOM 2775 C CA . CYS A 1 361 ? -31.099 11.614 29.894 1.00 87.31 361 CYS A CA 1
ATOM 2776 C C . CYS A 1 361 ? -30.022 12.561 29.372 1.00 87.31 361 CYS A C 1
ATOM 2778 O O . CYS A 1 361 ? -28.868 12.170 29.247 1.00 87.31 361 CYS A O 1
ATOM 2780 N N . TYR A 1 362 ? -30.395 13.804 29.080 1.00 89.81 362 TYR A N 1
ATOM 2781 C CA . TYR A 1 362 ? -29.453 14.840 28.670 1.00 89.81 362 TYR A CA 1
ATOM 2782 C C . TYR A 1 362 ? -29.316 15.877 29.781 1.00 89.81 362 TYR A C 1
ATOM 2784 O O . TYR A 1 362 ? -30.304 16.504 30.167 1.00 89.81 362 TYR A O 1
ATOM 2792 N N . ASP A 1 363 ? -28.101 16.057 30.291 1.00 88.81 363 ASP A N 1
ATOM 2793 C CA . ASP A 1 363 ? -27.797 17.108 31.257 1.00 88.81 363 ASP A CA 1
ATOM 2794 C C . ASP A 1 363 ? -27.277 18.347 30.520 1.00 88.81 363 ASP A C 1
ATOM 2796 O O . ASP A 1 363 ? -26.182 18.360 29.956 1.00 88.81 363 ASP A O 1
ATOM 2800 N N . THR A 1 364 ? -28.068 19.420 30.542 1.00 88.38 364 THR A N 1
ATOM 2801 C CA . THR A 1 364 ? -27.746 20.690 29.878 1.00 88.38 364 THR A CA 1
ATOM 2802 C C . THR A 1 364 ? -26.574 21.429 30.522 1.00 88.38 364 THR A C 1
ATOM 2804 O O . THR A 1 364 ? -25.908 22.208 29.836 1.00 88.38 364 THR A O 1
ATOM 2807 N N . LYS A 1 365 ? -26.288 21.196 31.812 1.00 87.19 365 LYS A N 1
ATOM 2808 C CA . LYS A 1 365 ? -25.189 21.858 32.532 1.00 87.19 365 LYS A CA 1
ATOM 2809 C C . LYS A 1 365 ? -23.844 21.239 32.177 1.00 87.19 365 LYS A C 1
ATOM 2811 O O . LYS A 1 365 ? -22.887 21.964 31.923 1.00 87.19 365 LYS A O 1
ATOM 2816 N N . THR A 1 366 ? -23.779 19.910 32.144 1.00 86.31 366 THR A N 1
ATOM 2817 C CA . THR A 1 366 ? -22.551 19.167 31.817 1.00 86.31 366 THR A CA 1
ATOM 2818 C C . THR A 1 366 ? -22.413 18.870 30.323 1.00 86.31 366 THR A C 1
ATOM 2820 O O . THR A 1 366 ? -21.320 18.540 29.870 1.00 86.31 366 THR A O 1
ATOM 2823 N N . ARG A 1 367 ? -23.489 19.049 29.541 1.00 87.00 367 ARG A N 1
ATOM 2824 C CA . ARG A 1 367 ? -23.595 18.698 28.113 1.00 87.00 367 ARG A CA 1
ATOM 2825 C C . ARG A 1 367 ? -23.320 17.215 27.843 1.00 87.00 367 ARG A C 1
ATOM 2827 O O . ARG A 1 367 ? -22.790 16.873 26.788 1.00 87.00 367 ARG A O 1
ATOM 2834 N N . VAL A 1 368 ? -23.701 16.351 28.782 1.00 84.94 368 VAL A N 1
ATOM 2835 C CA . VAL A 1 368 ? -23.527 14.894 28.702 1.00 84.94 368 VAL A CA 1
ATOM 2836 C C . VAL A 1 368 ? -24.862 14.227 28.370 1.00 84.94 368 VAL A C 1
ATOM 2838 O O . VAL A 1 368 ? -25.904 14.592 28.919 1.00 84.94 368 VAL A O 1
ATOM 2841 N N . LEU A 1 369 ? -24.828 13.256 27.454 1.00 86.44 369 LEU A N 1
ATOM 2842 C CA . LEU A 1 369 ? -25.969 12.416 27.097 1.00 86.44 369 LEU A CA 1
ATOM 2843 C C . LEU A 1 369 ? -25.766 11.025 27.693 1.00 86.44 369 LEU A C 1
ATOM 2845 O O . LEU A 1 369 ? -24.927 10.265 27.225 1.00 86.44 369 LEU A O 1
ATOM 2849 N N . THR A 1 370 ? -26.590 10.675 28.670 1.00 86.88 370 THR A N 1
ATOM 2850 C CA . THR A 1 370 ? -26.589 9.352 29.285 1.00 86.88 370 THR A CA 1
ATOM 2851 C C . THR A 1 370 ? -27.605 8.451 28.590 1.00 86.88 370 THR A C 1
ATOM 2853 O O . THR A 1 370 ? -28.800 8.768 28.546 1.00 86.88 370 THR A O 1
ATOM 2856 N N . LEU A 1 371 ? -27.140 7.314 28.069 1.00 86.25 371 LEU A N 1
ATOM 2857 C CA . LEU A 1 371 ? -27.979 6.286 27.447 1.00 86.25 371 LEU A CA 1
ATOM 2858 C C . LEU A 1 371 ? -27.979 5.019 28.300 1.00 86.25 371 LEU A C 1
ATOM 2860 O O . LEU A 1 371 ? -26.911 4.488 28.592 1.00 86.25 371 LEU A O 1
ATOM 2864 N N . GLU A 1 372 ? -29.162 4.522 28.657 1.00 86.75 372 GLU A N 1
ATOM 2865 C CA . GLU A 1 372 ? -29.348 3.206 29.274 1.00 86.75 372 GLU A CA 1
ATOM 2866 C C . GLU A 1 372 ? -29.906 2.243 28.220 1.00 86.75 372 GLU A C 1
ATOM 2868 O O . GLU A 1 372 ? -31.000 2.448 27.682 1.00 86.75 372 GLU A O 1
ATOM 2873 N N . LEU A 1 373 ? -29.131 1.207 27.900 1.00 84.44 373 LEU A N 1
ATOM 2874 C CA . LEU A 1 373 ? -29.451 0.234 26.856 1.00 84.44 373 LEU A CA 1
ATOM 2875 C C . LEU A 1 373 ? -29.694 -1.145 27.467 1.00 84.44 373 LEU A C 1
ATOM 2877 O O . LEU A 1 373 ? -28.819 -1.648 28.166 1.00 84.44 373 LEU A O 1
ATOM 2881 N N . SER A 1 374 ? -30.821 -1.774 27.141 1.00 82.94 374 SER A N 1
ATOM 2882 C CA . SER A 1 374 ? -31.050 -3.203 27.363 1.00 82.94 374 SER A CA 1
ATOM 2883 C C . SER A 1 374 ? -30.561 -3.982 26.148 1.00 82.94 374 SER A C 1
ATOM 2885 O O . SER A 1 374 ? -30.986 -3.716 25.022 1.00 82.94 374 SER A O 1
ATOM 2887 N N . VAL A 1 375 ? -29.646 -4.928 26.352 1.00 77.81 375 VAL A N 1
ATOM 2888 C CA . VAL A 1 375 ? -29.080 -5.738 25.266 1.00 77.81 375 VAL A CA 1
ATOM 2889 C C . VAL A 1 375 ? -29.312 -7.217 25.561 1.00 77.81 375 VAL A C 1
ATOM 2891 O O . VAL A 1 375 ? -28.782 -7.760 26.533 1.00 77.81 375 VAL A O 1
ATOM 2894 N N . LYS A 1 376 ? -30.089 -7.889 24.702 1.00 73.38 376 LYS A N 1
ATOM 2895 C CA . LYS A 1 376 ? -30.365 -9.327 24.855 1.00 73.38 376 LYS A CA 1
ATOM 2896 C C . LYS A 1 376 ? -29.076 -10.142 24.776 1.00 73.38 376 LYS A C 1
ATOM 2898 O O . LYS A 1 376 ? -28.298 -9.987 23.836 1.00 73.38 376 LYS A O 1
ATOM 2903 N N . GLY A 1 377 ? -28.869 -11.039 25.740 1.00 66.62 377 GLY A N 1
ATOM 2904 C CA . GLY A 1 377 ? -27.699 -11.921 25.786 1.00 66.62 377 GLY A CA 1
ATOM 2905 C C . GLY A 1 377 ? -26.415 -11.238 26.266 1.00 66.62 377 GLY A C 1
ATOM 2906 O O . GLY A 1 377 ? -25.385 -11.900 26.391 1.00 66.62 377 GLY A O 1
ATOM 2907 N N . PHE A 1 378 ? -26.458 -9.949 26.609 1.00 66.06 378 PHE A N 1
ATOM 2908 C CA . PHE A 1 378 ? -25.291 -9.211 27.097 1.00 66.06 378 PHE A CA 1
ATOM 2909 C C . PHE A 1 378 ? -24.780 -9.733 28.441 1.00 66.06 378 PHE A C 1
ATOM 2911 O O . PHE A 1 378 ? -23.589 -9.670 28.715 1.00 66.06 378 PHE A O 1
ATOM 2918 N N . ALA A 1 379 ? -25.654 -10.343 29.243 1.00 58.12 379 ALA A N 1
ATOM 2919 C CA . ALA A 1 379 ? -25.276 -10.968 30.505 1.00 58.12 379 ALA A CA 1
ATOM 2920 C C . ALA A 1 379 ? -24.356 -12.193 30.352 1.00 58.12 379 ALA A C 1
ATOM 2922 O O . ALA A 1 379 ? -23.683 -12.586 31.302 1.00 58.12 379 ALA A O 1
ATOM 2923 N N . SER A 1 380 ? -24.299 -12.778 29.150 1.00 57.84 380 SER A N 1
ATOM 2924 C CA . SER A 1 380 ? -23.349 -13.845 28.817 1.00 57.84 380 SER A CA 1
ATOM 2925 C C . SER A 1 380 ? -21.981 -13.322 28.360 1.00 57.84 380 SER A C 1
ATOM 2927 O O . SER A 1 380 ? -21.052 -14.110 28.192 1.00 57.84 380 SER A O 1
ATOM 2929 N N . ILE A 1 381 ? -21.833 -12.003 28.182 1.00 62.72 381 ILE A N 1
ATOM 2930 C CA . ILE A 1 381 ? -20.582 -11.358 27.779 1.00 62.72 381 ILE A CA 1
ATOM 2931 C C . ILE A 1 381 ? -19.826 -10.940 29.049 1.00 62.72 381 ILE A C 1
ATOM 2933 O O . ILE A 1 381 ? -20.336 -10.117 29.812 1.00 62.72 381 ILE A O 1
ATOM 2937 N N . PRO A 1 382 ? -18.603 -11.450 29.292 1.00 59.41 382 PRO A N 1
ATOM 2938 C CA . PRO A 1 382 ? -17.772 -11.000 30.404 1.00 59.41 382 PRO A CA 1
ATOM 2939 C C . PRO A 1 382 ? -17.395 -9.525 30.210 1.00 59.41 382 PRO A C 1
ATOM 2941 O O . PRO A 1 382 ? -16.466 -9.194 29.476 1.00 59.41 382 PRO A O 1
ATOM 2944 N N . CYS A 1 383 ? -18.141 -8.624 30.842 1.00 63.84 383 CYS A N 1
ATOM 2945 C CA . CYS A 1 383 ? -17.883 -7.191 30.797 1.00 63.84 383 CYS A CA 1
ATOM 2946 C C . CYS A 1 383 ? -17.066 -6.805 32.035 1.00 63.84 383 CYS A C 1
ATOM 2948 O O . CYS A 1 383 ? -17.598 -6.713 33.140 1.00 63.84 383 CYS A O 1
ATOM 2950 N N . ALA A 1 384 ? -15.754 -6.635 31.866 1.00 67.88 384 ALA A N 1
ATOM 2951 C CA . ALA A 1 384 ? -14.872 -6.162 32.931 1.00 67.88 384 ALA A CA 1
ATOM 2952 C C . ALA A 1 384 ? -14.942 -4.630 33.064 1.00 67.88 384 ALA A C 1
ATOM 2954 O O . ALA A 1 384 ? -15.281 -3.928 32.107 1.00 67.88 384 ALA A O 1
ATOM 2955 N N . ALA A 1 385 ? -14.564 -4.089 34.223 1.00 69.19 385 ALA A N 1
ATOM 2956 C CA . ALA A 1 385 ? -14.396 -2.646 34.384 1.00 69.19 385 ALA A CA 1
ATOM 2957 C C . ALA A 1 385 ? -13.432 -2.082 33.317 1.00 69.19 385 ALA A C 1
ATOM 2959 O O . ALA A 1 385 ? -12.368 -2.647 33.064 1.00 69.19 385 ALA A O 1
ATOM 2960 N N . GLY A 1 386 ? -13.822 -0.978 32.673 1.00 69.06 386 GLY A N 1
ATOM 2961 C CA . GLY A 1 386 ? -13.078 -0.396 31.548 1.00 69.06 386 GLY A CA 1
ATOM 2962 C C . GLY A 1 386 ? -13.380 -1.022 30.180 1.00 69.06 386 GLY A C 1
ATOM 2963 O O . GLY A 1 386 ? -12.698 -0.705 29.205 1.00 69.06 386 GLY A O 1
ATOM 2964 N N . SER A 1 387 ? -14.394 -1.889 30.087 1.00 74.81 387 SER A N 1
ATOM 2965 C CA . SER A 1 387 ? -14.910 -2.365 28.801 1.00 74.81 387 SER A CA 1
ATOM 2966 C C . SER A 1 387 ? -15.555 -1.230 28.005 1.00 74.81 387 SER A C 1
ATOM 2968 O O . SER A 1 387 ? -16.087 -0.266 28.557 1.00 74.81 387 SER A O 1
ATOM 2970 N N . TYR A 1 388 ? -15.533 -1.368 26.685 1.00 78.12 388 TYR A N 1
ATOM 2971 C CA . TYR A 1 388 ? -16.159 -0.442 25.751 1.00 78.12 388 TYR A CA 1
ATOM 2972 C C . TYR A 1 388 ? -17.032 -1.215 24.765 1.00 78.12 388 TYR A C 1
ATOM 2974 O O . TYR A 1 388 ? -16.801 -2.396 24.504 1.00 78.12 388 TYR A O 1
ATOM 2982 N N . ILE A 1 389 ? -18.029 -0.538 24.209 1.00 80.75 389 ILE A N 1
ATOM 2983 C CA . ILE A 1 389 ? -18.924 -1.068 23.184 1.00 80.75 389 ILE A CA 1
ATOM 2984 C C . ILE A 1 389 ? -18.914 -0.162 21.961 1.00 80.75 389 ILE A C 1
ATOM 2986 O O . ILE A 1 389 ? -18.614 1.026 22.042 1.00 80.75 389 ILE A O 1
ATOM 2990 N N . PHE A 1 390 ? -19.245 -0.730 20.808 1.00 82.81 390 PHE A N 1
ATOM 2991 C CA . PHE A 1 390 ? -19.438 0.026 19.580 1.00 82.81 390 PHE A CA 1
ATOM 2992 C C . PHE A 1 390 ? -20.930 0.270 19.366 1.00 82.81 390 PHE A C 1
ATOM 2994 O O . PHE A 1 390 ? -21.681 -0.676 19.147 1.00 82.81 390 PHE A O 1
ATOM 3001 N N . LEU A 1 391 ? -21.351 1.533 19.405 1.00 84.69 391 LEU A N 1
ATOM 3002 C CA . LEU A 1 391 ? -22.735 1.928 19.171 1.00 84.69 391 LEU A CA 1
ATOM 3003 C C . LEU A 1 391 ? -22.916 2.374 17.715 1.00 84.69 391 LEU A C 1
ATOM 3005 O O . LEU A 1 391 ? -22.174 3.226 17.217 1.00 84.69 391 LEU A O 1
ATOM 3009 N N . LEU A 1 392 ? -23.909 1.797 17.037 1.00 86.62 392 LEU A N 1
ATOM 3010 C CA . LEU A 1 392 ? -24.385 2.220 15.722 1.00 86.62 392 LEU A CA 1
ATOM 3011 C C . LEU A 1 392 ? -25.782 2.817 15.885 1.00 86.62 392 LEU A C 1
ATOM 3013 O O . LEU A 1 392 ? -26.689 2.130 16.345 1.00 86.62 392 LEU A O 1
ATOM 3017 N N . VAL A 1 393 ? -25.959 4.071 15.471 1.00 86.19 393 VAL A N 1
ATOM 3018 C CA . VAL A 1 393 ? -27.265 4.740 15.445 1.00 86.19 393 VAL A CA 1
ATOM 3019 C C . VAL A 1 393 ? -27.559 5.127 13.995 1.00 86.19 393 VAL A C 1
ATOM 3021 O O . VAL A 1 393 ? -27.115 6.194 13.562 1.00 86.19 393 VAL A O 1
ATOM 3024 N N . PRO A 1 394 ? -28.269 4.280 13.220 1.00 82.69 394 PRO A N 1
ATOM 3025 C CA . PRO A 1 394 ? -28.440 4.472 11.776 1.00 82.69 394 PRO A CA 1
ATOM 3026 C C . PRO A 1 394 ? -29.061 5.816 11.384 1.00 82.69 394 PRO A C 1
ATOM 3028 O O . PRO A 1 394 ? -28.761 6.333 10.313 1.00 82.69 394 PRO A O 1
ATOM 3031 N N . SER A 1 395 ? -29.883 6.405 12.259 1.00 82.56 395 SER A N 1
ATOM 3032 C CA . SER A 1 395 ? -30.497 7.722 12.047 1.00 82.56 395 SER A CA 1
ATOM 3033 C C . SER A 1 395 ? -29.512 8.894 12.133 1.00 82.56 395 SER A C 1
ATOM 3035 O O . SER A 1 395 ? -29.824 9.972 11.639 1.00 82.56 395 SER A O 1
ATOM 3037 N N . ILE A 1 396 ? -28.336 8.703 12.740 1.00 80.06 396 ILE A N 1
ATOM 3038 C CA . ILE A 1 396 ? -27.298 9.736 12.894 1.00 80.06 396 ILE A CA 1
ATOM 3039 C C . ILE A 1 396 ? -26.111 9.439 11.974 1.00 80.06 396 ILE A C 1
ATOM 3041 O O . ILE A 1 396 ? -25.589 10.327 11.300 1.00 80.06 396 ILE A O 1
ATOM 3045 N N . SER A 1 397 ? -25.646 8.188 11.959 1.00 78.88 397 SER A N 1
ATOM 3046 C CA . SER A 1 397 ? -24.464 7.782 11.206 1.00 78.88 397 SER A CA 1
ATOM 3047 C C . SER A 1 397 ? -24.512 6.290 10.871 1.00 78.88 397 SER A C 1
ATOM 3049 O O . SER A 1 397 ? -24.798 5.477 11.750 1.00 78.88 397 SER A O 1
ATOM 3051 N N . PRO A 1 398 ? -24.130 5.884 9.646 1.00 77.62 398 PRO A N 1
ATOM 3052 C CA . PRO A 1 398 ? -23.990 4.473 9.289 1.00 77.62 398 PRO A CA 1
ATOM 3053 C C . PRO A 1 398 ? -22.687 3.851 9.836 1.00 77.62 398 PRO A C 1
ATOM 3055 O O . PRO A 1 398 ? -22.294 2.766 9.417 1.00 77.62 398 PRO A O 1
ATOM 3058 N N . ILE A 1 399 ? -21.969 4.542 10.730 1.00 76.00 399 ILE A N 1
ATOM 3059 C CA . ILE A 1 399 ? -20.679 4.110 11.278 1.00 76.00 399 ILE A CA 1
ATOM 3060 C C . ILE A 1 399 ? -20.804 3.892 12.785 1.00 76.00 399 ILE A C 1
ATOM 3062 O O . ILE A 1 399 ? -21.407 4.683 13.502 1.00 76.00 399 ILE A O 1
ATOM 3066 N N . MET A 1 400 ? -20.169 2.824 13.261 1.00 82.31 400 MET A N 1
ATOM 3067 C CA . MET A 1 400 ? -20.048 2.503 14.680 1.00 82.31 400 MET A CA 1
ATOM 3068 C C . MET A 1 400 ? -19.012 3.375 15.395 1.00 82.31 400 MET A C 1
ATOM 3070 O O . MET A 1 400 ? -17.852 3.439 14.957 1.00 82.31 400 MET A O 1
ATOM 3074 N N . HIS A 1 401 ? -19.386 3.922 16.548 1.00 78.81 401 HIS A N 1
ATOM 3075 C CA . HIS A 1 401 ? -18.509 4.703 17.420 1.00 78.81 401 HIS A CA 1
ATOM 3076 C C . HIS A 1 401 ? -18.245 3.964 18.742 1.00 78.81 401 HIS A C 1
ATOM 3078 O O . HIS A 1 401 ? -19.176 3.368 19.283 1.00 78.81 401 HIS A O 1
ATOM 3084 N N . PRO A 1 402 ? -16.992 3.933 19.231 1.00 81.25 402 PRO A N 1
ATOM 3085 C CA . PRO A 1 402 ? -16.669 3.323 20.515 1.00 81.25 402 PRO A CA 1
ATOM 3086 C C . PRO A 1 402 ? -17.131 4.215 21.669 1.00 81.25 402 PRO A C 1
ATOM 3088 O O . PRO A 1 402 ? -16.945 5.429 21.623 1.00 81.25 402 PRO A O 1
ATOM 3091 N N . PHE A 1 403 ? -17.675 3.597 22.713 1.00 81.94 403 PHE A N 1
ATOM 3092 C CA . PHE A 1 403 ? -17.995 4.245 23.977 1.00 81.94 403 PHE A CA 1
ATOM 3093 C C . PHE A 1 403 ? -17.661 3.328 25.150 1.00 81.94 403 PHE A C 1
ATOM 3095 O O . PHE A 1 403 ? -17.928 2.126 25.102 1.00 81.94 403 PHE A O 1
ATOM 3102 N N . SER A 1 404 ? -17.100 3.892 26.216 1.00 80.31 404 SER A N 1
ATOM 3103 C CA . SER A 1 404 ? -16.849 3.158 27.457 1.00 80.31 404 SER A CA 1
ATOM 3104 C C . SER A 1 404 ? -18.162 2.849 28.172 1.00 80.31 404 SER A C 1
ATOM 3106 O O . SER A 1 404 ? -19.043 3.703 28.266 1.00 80.31 404 SER A O 1
ATOM 3108 N N . VAL A 1 405 ? -18.283 1.639 28.714 1.00 81.12 405 VAL A N 1
ATOM 3109 C CA . VAL A 1 405 ? -19.416 1.269 29.567 1.00 81.12 405 VAL A CA 1
ATOM 3110 C C . VAL A 1 405 ? -19.179 1.868 30.951 1.00 81.12 405 VAL A C 1
ATOM 3112 O O . VAL A 1 405 ? -18.209 1.518 31.622 1.00 81.12 405 VAL A O 1
ATOM 3115 N N . ALA A 1 406 ? -20.049 2.786 31.369 1.00 79.62 406 ALA A N 1
ATOM 3116 C CA . ALA A 1 406 ? -19.948 3.467 32.657 1.00 79.62 406 ALA A CA 1
ATOM 3117 C C . ALA A 1 406 ? -20.517 2.620 33.804 1.00 79.62 406 ALA A C 1
ATOM 3119 O O . ALA A 1 406 ? -19.959 2.600 34.898 1.00 79.62 406 ALA A O 1
ATOM 3120 N N . LEU A 1 407 ? -21.619 1.910 33.551 1.00 75.00 407 LEU A N 1
ATOM 3121 C CA . LEU A 1 407 ? -22.286 1.063 34.537 1.00 75.00 407 LEU A CA 1
ATOM 3122 C C . LEU A 1 407 ? -22.922 -0.145 33.853 1.00 75.00 407 LEU A C 1
ATOM 3124 O O . LEU A 1 407 ? -23.446 -0.024 32.746 1.00 75.00 407 LEU A O 1
ATOM 3128 N N . LEU A 1 408 ? -22.903 -1.285 34.542 1.00 70.06 408 LEU A N 1
ATOM 3129 C CA . LEU A 1 408 ? -23.653 -2.480 34.179 1.00 70.06 408 LEU A CA 1
ATOM 3130 C C . LEU A 1 408 ? -24.597 -2.843 35.329 1.00 70.06 408 LEU A C 1
ATOM 3132 O O . LEU A 1 408 ? -24.148 -2.958 36.469 1.00 70.06 408 LEU A O 1
ATOM 3136 N N . SER A 1 409 ? -25.880 -3.033 35.034 1.00 62.06 409 SER A N 1
ATOM 3137 C CA . SER A 1 409 ? -26.891 -3.486 35.997 1.00 62.06 409 SER A CA 1
ATOM 3138 C C . SER A 1 409 ? -27.684 -4.660 35.424 1.00 62.06 409 SER A C 1
ATOM 3140 O O . SER A 1 409 ? -27.961 -4.689 34.224 1.00 62.06 409 SER A O 1
ATOM 3142 N N . ALA A 1 410 ? -28.069 -5.625 36.261 1.00 56.59 410 ALA A N 1
ATOM 3143 C CA . ALA A 1 410 ? -28.994 -6.681 35.857 1.00 56.59 410 ALA A CA 1
ATOM 3144 C C . ALA A 1 410 ? -30.403 -6.092 35.662 1.00 56.59 410 ALA A C 1
ATOM 3146 O O . ALA A 1 410 ? -30.862 -5.280 36.475 1.00 56.59 410 ALA A O 1
ATOM 3147 N N . ALA A 1 411 ? -31.098 -6.487 34.592 1.00 46.34 411 ALA A N 1
ATOM 3148 C CA . ALA A 1 411 ? -32.458 -6.023 34.341 1.00 46.34 411 ALA A CA 1
ATOM 3149 C C . ALA A 1 411 ? -33.382 -6.381 35.521 1.00 46.34 411 ALA A C 1
ATOM 3151 O O . ALA A 1 411 ? -33.479 -7.541 35.920 1.00 46.34 411 ALA A O 1
ATOM 3152 N N . GLY A 1 412 ? -34.058 -5.372 36.081 1.00 42.97 412 GLY A N 1
ATOM 3153 C CA . GLY A 1 412 ? -35.061 -5.538 37.141 1.00 42.97 412 GLY A CA 1
ATOM 3154 C C . GLY A 1 412 ? -34.606 -5.215 38.569 1.00 42.97 412 GLY A C 1
ATOM 3155 O O . GLY A 1 412 ? -35.453 -5.148 39.455 1.00 42.97 412 GLY A O 1
ATOM 3156 N N . THR A 1 413 ? -33.321 -4.946 38.820 1.00 37.84 413 THR A N 1
ATOM 3157 C CA . THR A 1 413 ? -32.862 -4.443 40.128 1.00 37.84 413 THR A CA 1
ATOM 3158 C C . THR A 1 413 ? -32.707 -2.928 40.108 1.00 37.84 413 THR A C 1
ATOM 3160 O O . THR A 1 413 ? -31.684 -2.386 39.694 1.00 37.84 413 THR A O 1
ATOM 3163 N N . THR A 1 414 ? -33.727 -2.227 40.595 1.00 35.84 414 THR A N 1
ATOM 3164 C CA . THR A 1 414 ? -33.587 -0.841 41.042 1.00 35.84 414 THR A CA 1
ATOM 3165 C C . THR A 1 414 ? -32.537 -0.763 42.158 1.00 35.84 414 THR A C 1
ATOM 3167 O O . THR A 1 414 ? -32.671 -1.421 43.186 1.00 35.84 414 THR A O 1
ATOM 3170 N N . ASN A 1 415 ? -31.527 0.086 41.958 1.00 35.50 415 ASN A N 1
ATOM 3171 C CA . ASN A 1 415 ? -30.675 0.711 42.981 1.00 35.50 415 ASN A CA 1
ATOM 3172 C C . ASN A 1 415 ? -29.601 -0.096 43.726 1.00 35.50 415 ASN A C 1
ATOM 3174 O O . ASN A 1 415 ? -28.988 0.469 44.628 1.00 35.50 415 ASN A O 1
ATOM 3178 N N . ASN A 1 416 ? -29.244 -1.314 43.320 1.00 33.94 416 ASN A N 1
ATOM 3179 C CA . ASN A 1 416 ? -28.020 -1.928 43.845 1.00 33.94 416 ASN A CA 1
ATOM 3180 C C . ASN A 1 416 ? -26.894 -1.812 42.824 1.00 33.94 416 ASN A C 1
ATOM 3182 O O . ASN A 1 416 ? -26.685 -2.693 41.996 1.00 33.94 416 ASN A O 1
ATOM 3186 N N . ALA A 1 417 ? -26.160 -0.699 42.902 1.00 36.38 417 ALA A N 1
ATOM 3187 C CA . ALA A 1 417 ? -24.828 -0.604 42.329 1.00 36.38 417 ALA A CA 1
ATOM 3188 C C . ALA A 1 417 ? -23.988 -1.754 42.904 1.00 36.38 417 ALA A C 1
ATOM 3190 O O . ALA A 1 417 ? -23.518 -1.684 44.041 1.00 36.38 417 ALA A O 1
ATOM 3191 N N . THR A 1 418 ? -23.826 -2.840 42.148 1.00 37.16 418 THR A N 1
ATOM 3192 C CA . THR A 1 418 ? -22.854 -3.877 42.483 1.00 37.16 418 THR A CA 1
ATOM 3193 C C . THR A 1 418 ? -21.479 -3.251 42.317 1.00 37.16 418 THR A C 1
ATOM 3195 O O . THR A 1 418 ? -20.939 -3.147 41.216 1.00 37.16 418 THR A O 1
ATOM 3198 N N . ASN A 1 419 ? -20.965 -2.742 43.433 1.00 33.88 419 ASN A N 1
ATOM 3199 C CA . ASN A 1 419 ? -19.605 -2.268 43.586 1.00 33.88 419 ASN A CA 1
ATOM 3200 C C . ASN A 1 419 ? -18.683 -3.430 43.190 1.00 33.88 419 ASN A C 1
ATOM 3202 O O . ASN A 1 419 ? -18.615 -4.432 43.897 1.00 33.88 419 ASN A O 1
ATOM 3206 N N . TRP A 1 420 ? -17.985 -3.306 42.061 1.00 40.91 420 TRP A N 1
ATOM 3207 C CA . TRP A 1 420 ? -16.972 -4.254 41.573 1.00 40.91 420 TRP A CA 1
ATOM 3208 C C . TRP A 1 420 ? -15.695 -4.225 42.442 1.00 40.91 420 TRP A C 1
ATOM 3210 O O . TRP A 1 420 ? -14.580 -4.181 41.928 1.00 40.91 420 TRP A O 1
ATOM 3220 N N . LYS A 1 421 ? -15.833 -4.184 43.773 1.00 30.77 421 LYS A N 1
ATOM 3221 C CA . LYS A 1 421 ? -14.687 -4.213 44.693 1.00 30.77 421 LYS A CA 1
ATOM 3222 C C . LYS A 1 421 ? -14.067 -5.604 44.812 1.00 30.77 421 LYS A C 1
ATOM 3224 O O . LYS A 1 421 ? -12.867 -5.696 45.044 1.00 30.77 421 LYS A O 1
ATOM 3229 N N . ASP A 1 422 ? -14.835 -6.652 44.536 1.00 31.56 422 ASP A N 1
ATOM 3230 C CA . ASP A 1 422 ? -14.392 -8.028 44.724 1.00 31.56 422 ASP A CA 1
ATOM 3231 C C . ASP A 1 422 ? -14.422 -8.715 43.359 1.00 31.56 422 ASP A C 1
ATOM 3233 O O . ASP A 1 422 ? -15.496 -8.938 42.810 1.00 31.56 422 ASP A O 1
ATOM 3237 N N . GLY A 1 423 ? -13.249 -8.973 42.770 1.00 33.59 423 GLY A N 1
ATOM 3238 C CA . GLY A 1 423 ? -13.033 -9.449 41.393 1.00 33.59 423 GLY A CA 1
ATOM 3239 C C . GLY A 1 423 ? -13.600 -10.836 41.054 1.00 33.59 423 GLY A C 1
ATOM 3240 O O . GLY A 1 423 ? -12.897 -11.674 40.497 1.00 33.59 423 GLY A O 1
ATOM 3241 N N . THR A 1 424 ? -14.871 -11.078 41.359 1.00 29.55 424 THR A N 1
ATOM 3242 C CA . THR A 1 424 ? -15.630 -12.275 41.009 1.00 29.55 424 THR A CA 1
ATOM 3243 C C . THR A 1 424 ? -16.753 -11.895 40.039 1.00 29.55 424 THR A C 1
ATOM 3245 O O . THR A 1 424 ? -17.517 -10.969 40.314 1.00 29.55 424 THR A O 1
ATOM 3248 N N . PRO A 1 425 ? -16.873 -12.566 38.879 1.00 36.53 425 PRO A N 1
ATOM 3249 C CA . PRO A 1 425 ? -17.941 -12.283 37.934 1.00 36.53 425 PRO A CA 1
ATOM 3250 C C . PRO A 1 425 ? -19.258 -12.847 38.477 1.00 36.53 425 PRO A C 1
ATOM 3252 O O . PRO A 1 425 ? -19.506 -14.052 38.425 1.00 36.53 425 PRO A O 1
ATOM 3255 N N . GLY A 1 426 ? -20.106 -11.974 39.019 1.00 37.91 426 GLY A N 1
ATOM 3256 C CA . GLY A 1 426 ? -21.484 -12.320 39.354 1.00 37.91 426 GLY A CA 1
ATOM 3257 C C . GLY A 1 426 ? -22.266 -12.665 38.084 1.00 37.91 426 GLY A C 1
ATOM 3258 O O . GLY A 1 426 ? -22.279 -11.887 37.130 1.00 37.91 426 GLY A O 1
ATOM 3259 N N . LYS A 1 427 ? -22.915 -13.834 38.056 1.00 33.78 427 LYS A N 1
ATOM 3260 C CA . LYS A 1 427 ? -23.838 -14.221 36.978 1.00 33.78 427 LYS A CA 1
ATOM 3261 C C . LYS A 1 427 ? -25.031 -13.259 36.968 1.00 33.78 427 LYS A C 1
ATOM 3263 O O . LYS A 1 427 ? -25.835 -13.282 37.895 1.00 33.78 427 LYS A O 1
ATOM 3268 N N . MET A 1 428 ? -25.148 -12.431 35.932 1.00 36.94 428 MET A N 1
ATOM 3269 C CA . MET A 1 428 ? -26.349 -11.628 35.677 1.00 36.94 428 MET A CA 1
ATOM 3270 C C . MET A 1 428 ? -27.344 -12.423 34.811 1.00 36.94 428 MET A C 1
ATOM 3272 O O . MET A 1 428 ? -26.937 -13.251 33.995 1.00 36.94 428 MET A O 1
ATOM 3276 N N . ASN A 1 429 ? -28.647 -12.192 35.001 1.00 33.91 429 ASN A N 1
ATOM 3277 C CA . ASN A 1 429 ? -29.722 -12.754 34.168 1.00 33.91 429 ASN A CA 1
ATOM 3278 C C . ASN A 1 429 ? -29.689 -12.185 32.739 1.00 33.91 429 ASN A C 1
ATOM 3280 O O . ASN A 1 429 ? -29.122 -11.125 32.529 1.00 33.91 429 ASN A O 1
ATOM 3284 N N . ASN A 1 430 ? -30.338 -12.869 31.787 1.00 37.53 430 ASN A N 1
ATOM 3285 C CA . ASN A 1 430 ? -30.241 -12.705 30.320 1.00 37.53 430 ASN A CA 1
ATOM 3286 C C . ASN A 1 430 ? -30.343 -11.281 29.728 1.00 37.53 430 ASN A C 1
ATOM 3288 O O . ASN A 1 430 ? -29.926 -11.090 28.581 1.00 37.53 430 ASN A O 1
ATOM 3292 N N . ASP A 1 431 ? -30.840 -10.310 30.493 1.00 39.84 431 ASP A N 1
ATOM 3293 C CA . ASP A 1 431 ? -30.966 -8.909 30.108 1.00 39.84 431 ASP A CA 1
ATOM 3294 C C . ASP A 1 431 ? -30.117 -8.038 31.053 1.00 39.84 431 ASP A C 1
ATOM 3296 O O . ASP A 1 431 ? -30.253 -8.100 32.280 1.00 39.84 431 ASP A O 1
ATOM 3300 N N . ALA A 1 432 ? -29.226 -7.222 30.487 1.00 47.22 432 ALA A N 1
ATOM 3301 C CA . ALA A 1 432 ? -28.378 -6.296 31.236 1.00 47.22 432 ALA A CA 1
ATOM 3302 C C . ALA A 1 432 ? -28.533 -4.869 30.696 1.00 47.22 432 ALA A C 1
ATOM 3304 O O . ALA A 1 432 ? -28.581 -4.664 29.481 1.00 47.22 432 ALA A O 1
ATOM 3305 N N . CYS A 1 433 ? -28.593 -3.899 31.612 1.00 43.50 433 CYS A N 1
ATOM 3306 C CA . CYS A 1 433 ? -28.605 -2.472 31.318 1.00 43.50 433 CYS A CA 1
ATOM 3307 C C . CYS A 1 433 ? -27.177 -1.923 31.337 1.00 43.50 433 CYS A C 1
ATOM 3309 O O . CYS A 1 433 ? -26.500 -2.006 32.364 1.00 43.50 433 CYS A O 1
ATOM 3311 N N . ALA A 1 434 ? -26.735 -1.338 30.224 1.00 50.12 434 ALA A N 1
ATOM 3312 C CA . ALA A 1 434 ? -25.467 -0.622 30.131 1.00 50.12 434 ALA A CA 1
ATOM 3313 C C . ALA A 1 434 ? -25.713 0.890 30.093 1.00 50.12 434 ALA A C 1
ATOM 3315 O O . ALA A 1 434 ? -26.482 1.365 29.255 1.00 50.12 434 ALA A O 1
ATOM 3316 N N . THR A 1 435 ? -25.047 1.638 30.973 1.00 46.56 435 THR A N 1
ATOM 3317 C CA . THR A 1 435 ? -25.019 3.105 30.929 1.00 46.56 435 THR A CA 1
ATOM 3318 C C . THR A 1 435 ? -23.808 3.569 30.132 1.00 46.56 435 THR A C 1
ATOM 3320 O O . THR A 1 435 ? -22.681 3.168 30.428 1.00 46.56 435 THR A O 1
ATOM 3323 N N . ILE A 1 436 ? -24.034 4.428 29.143 1.00 54.94 436 ILE A N 1
ATOM 3324 C CA . ILE A 1 436 ? -22.988 5.065 28.339 1.00 54.94 436 ILE A CA 1
ATOM 3325 C C . ILE A 1 436 ? -23.007 6.571 28.615 1.00 54.94 436 ILE A C 1
ATOM 3327 O O . ILE A 1 436 ? -24.096 7.145 28.690 1.00 54.94 436 ILE A O 1
ATOM 3331 N N . LEU A 1 437 ? -21.822 7.169 28.782 1.00 39.47 437 LEU A N 1
ATOM 3332 C CA . LEU A 1 437 ? -21.596 8.608 28.989 1.00 39.47 437 LEU A CA 1
ATOM 3333 C C . LEU A 1 437 ? -21.021 9.281 27.740 1.00 39.47 437 LEU A C 1
ATOM 3335 O O . LEU A 1 437 ? -20.204 8.623 27.048 1.00 39.47 437 LEU A O 1
#

Solvent-accessible surface area (backbone atoms only — not comparable to full-atom values): 24073 Å² total; per-residue (Å²): 90,79,45,76,56,92,58,97,84,66,62,48,44,42,40,40,43,35,53,48,98,51,39,37,37,33,32,34,40,35,38,45,43,73,88,83,71,70,78,56,64,48,61,48,32,30,37,28,52,77,74,43,78,42,75,42,96,59,78,67,57,43,77,74,48,72,49,72,59,98,53,36,37,38,42,39,66,49,62,62,70,83,60,31,82,66,68,50,88,80,36,54,35,47,36,46,70,44,64,72,34,80,87,79,72,39,69,48,75,84,59,96,84,68,84,52,79,38,47,28,26,32,71,73,78,65,49,77,38,74,62,68,62,78,50,57,43,38,53,50,26,51,51,53,42,49,51,53,52,51,52,53,50,51,52,45,28,46,41,31,67,72,64,62,53,75,73,51,74,69,54,46,53,50,48,67,51,51,53,59,52,51,50,50,52,43,42,48,43,37,24,58,22,27,28,62,51,28,59,89,46,89,62,22,62,31,56,12,26,45,54,29,28,48,54,43,60,28,49,40,53,40,40,71,24,72,78,70,15,62,16,55,70,42,73,45,58,38,75,80,40,37,65,52,29,63,49,41,47,51,53,31,55,51,33,44,49,51,16,52,62,44,53,57,73,74,44,94,48,85,64,56,47,72,74,36,69,48,51,42,25,42,52,52,16,50,54,36,41,51,53,24,48,51,35,56,74,69,35,38,90,82,36,54,68,57,24,53,59,37,40,62,40,46,61,54,23,53,52,24,40,32,67,40,36,63,70,44,55,69,59,27,46,67,28,52,52,49,44,52,53,24,49,52,50,48,53,51,49,62,74,66,58,57,64,41,81,76,46,78,48,75,40,84,90,81,70,46,56,38,38,32,32,38,26,67,56,45,36,77,49,92,75,55,93,84,36,66,48,71,52,67,48,73,94,82,35,93,57,70,45,80,42,53,51,74,43,77,43,47,67,89,64,84,87,71,81,76,73,81,80,61,98,63,90,75,87,46,56,60,38,26,35,37,31,35,104

Foldseek 3Di:
DKFWDPDDAAKWKWKWAAADPQRAAKIKIWIADDDPDPGDIDIFIWGDDRQDIGGDPDGQKAWDDWDDDPTMIDTDIDGDPVRHPRDDQAAWIWTFTAHADPVRRGGDGDDPPDRPFTFIARPNPRDTDRPPPLCVLLVVLVVVLVVVVVVVLVVLLCCCVVVVDDDDPVVLVVCVVVVLVSLVVSLVSSLVSQLVSCVSPDPSNLVSLLRSLLLLVLCLLQLVFQPQGPCVSNVHHSVSSNVVNLSSLVSSLVSLVSSLVSVVVVDPDPCVCVVDVLSVLSVQLNVLSCQQNVCCPPVCVPCVPSNVVSVVSVVSNVVSSCVNPVVSVVSNVVSVVSVVVSVVVVVVCVVQWPKDFPDWDADPVVRDIKTKIKTFQCLVPPADQQDWDWDDDPVVDNDTDIFTFPAKDAPPDPDDRPDCPDVDSDRGPRIIITITD

Nearest PDB structures (foldseek):
  7tai-assembly1_C  TM=6.767E-01  e=6.278E-02  Homo sapiens
  7jh6-assembly4_D  TM=3.311E-01  e=4.470E+00  synthetic construct

pLDDT: mean 77.35, std 17.83, range [29.55, 98.56]

Sequence (437 aa):
MTIAHTNAGMASVGTFGVVSSDMEGSMISCYYGTELDGRSATCFDVDGSNYDIARSSVNYTVLLSAVSNATHAT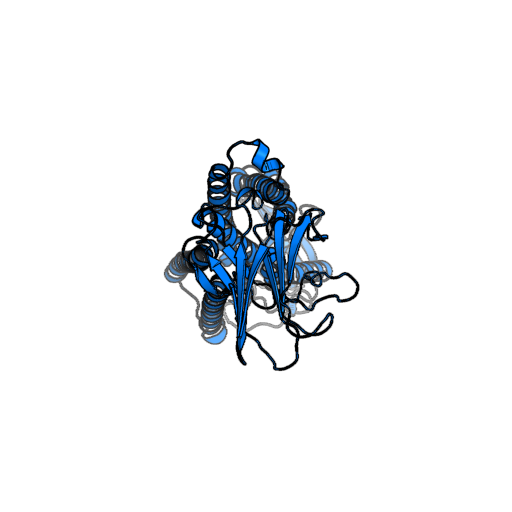MSFVAPASRFQHLSNSCLISYCWTPYDADAHLPHEHSSGADHGTVSVNFVSGIVMEEVNPYANRFTGYTIVLGIMLIALMIAVLCVRVGGFQPGPTRLATLRVAVPMLLLAMIFTVFEYAVKDFSLKIKPRFRALGEASAFILSLIMIPTTKHVGLGVILGSSYERMLFLHPFLGATLMFTMTVHMGGMFKTFETPTDLFQNTQNVYGFVAWIFMLCVALPAMTIRRQGYHVFRATHCLFVLVLLFAILHHTELVIMMIPAVLLWIVDIALRIRSAASANARIERMCYDTKTRVLTLELSVKGFASIPCAAGSYIFLLVPSISPIMHPFSVALLSAAGTTNNATNWKDGTPGKMNNDACATIL

Secondary structure (DSSP, 8-state):
-EEE-SSTT--EEEEEE---TTS-EEEEEEEE-SSSSSS-EEEEEEEEETTEEEE-SS---EEEEEEE-SSEEEEEEE--GGG-TT--TT-EEEEB---EETTTTEEPP--TT-----EEEETTT--EEE---TTHHHHHHHHHHHHHHHHHHHHHHIIIIIS-----HHHHHHHHHHHHHHHHHHHHHHHHHHHHHTTTSSSHHHHHHHHHHHHHHHHTTGGG-SSSSHHHHHTS-HHHHTTHHHHHHHHHHHHHHHHHHHHGGG-SSTTHHHHSHHHHHHHHHHHHHHHHHHHHHHTTTT-HHHHHHHHTTHHHHHHHHHHH-TTHHHHHHHHHHHHHHHHHHHHHHHHH--EEEEEEEEETTTTEEEEEEEEETGGGS---TT-EEEE--TTT-SS-EEEEEEEEEETT--S----TTS-------SEEEEEE-

InterPro domains:
  IPR013130 Ferric reductase transmembrane component-like domain [PF01794] (210-321)
  IPR050369 Respiratory burst oxidase/Ferric reductase [PTHR11972] (122-406)

Organism: Bodo saltans (NCBI:txid75058)

Radius of gyration: 32.12 Å; Cα contacts (8 Å, |Δi|>4): 654; chains: 1; bounding box: 67×55×92 Å